Protein AF-0000000078822358 (afdb_homodimer)

Organism: Methylobacillus flagellatus (strain ATCC 51484 / DSM 6875 / VKM B-1610 / KT) (NCBI:txid265072)

InterPro domains:
  IPR000600 ROK family [PF00480] (6-305)
  IPR000600 ROK family [PTHR18964] (5-304)
  IPR043129 ATPase, nucleotide binding domain [SSF53067] (4-305)

Sequence (612 aa):
MAKLRLGVDIGGTNLRVGVVQDKKVIYEQRFPANFSSICKQHAPAIALQEILRVSLSALQQAIKLHPGIESIGMGFPGFIDPQSGHVTQSPNLPGLRNVDIAGELSRLLGLPVKMENDALVAALGEFMLLDTIPRSMVYIGLGTGVGGGLIHAARPYPGDHGIAMEVGHLITEPGGRKCGCGNHGCLEQYAAAPGVIASYALATGKTLSARDIADRAAQGDSAALDAYALAGQHLGRAIAHVAKVLDPQLILIGGGLSQAWPYFSSALHAQLDLDSIPVFKGKIDIQVSSSSDQAGIIGAAHLVHGMAKLRLGVDIGGTNLRVGVVQDKKVIYEQRFPANFSSICKQHAPAIALQEILRVSLSALQQAIKLHPGIESIGMGFPGFIDPQSGHVTQSPNLPGLRNVDIAGELSRLLGLPVKMENDALVAALGEFMLLDTIPRSMVYIGLGTGVGGGLIHAARPYPGDHGIAMEVGHLITEPGGRKCGCGNHGCLEQYAAAPGVIASYALATGKTLSARDIADRAAQGDSAALDAYALAGQHLGRAIAHVAKVLDPQLILIGGGLSQAWPYFSSALHAQLDLDSIPVFKGKIDIQVSSSSDQAGIIGAAHLVHG

Secondary structure (DSSP, 8-state):
-PPEEEEEEE-SSEEEEEEEETTEEEEEEEEE--HHHHHHHS-HHHHHHHHHHHHHHHHHHHHHH-TTEEEEEEEESSEE-TTT--EEE-TTSTT--SB-HHHHHHHHHTS-EEEEEHHHHHHHHHHHH-SS--SEEEEEEESSSEEEEEEETTEE---SSS-TT-GGGSBSSTT-SB-TTS-BSBTHHHHSHHHHHHHHHHHHS----HHHHHHHHHTT-HHHHHHHHHHHHHHHHHHHHHHHHH--SEEEEESGGGGGHHHHHHHHHHHHHHHS-GGGTTTSEEEE----TTHHHHHHHTSS--/-PPEEEEEEE-SSEEEEEEEETTEEEEEEEEE--HHHHHHHS-HHHHHHHHHHHHHHHHHHHHHH-TTEEEEEEEESSEE-TTT--EEE-TTSTT--SB-HHHHHHHHHTS-EEEEEHHHHHHHHHHHH-SS--SEEEEEEESSSEEEEEEETTEE---SSS-TT-GGGSBSSTT-SB-TTS-BSBTHHHHSHHHHHHHHHHHHS----HHHHHHHHHTT-HHHHHHHHHHHHHHHHHHHHHHHHH--SEEEEESGGGGGHHHHHHHHHHHHHHHS-GGGTTTSEEEE----TTHHHHHHHTSS--

Structure (mmCIF, N/CA/C/O backbone):
data_AF-0000000078822358-model_v1
#
loop_
_entity.id
_entity.type
_entity.pdbx_description
1 polymer Glucokinase
#
loop_
_atom_site.group_PDB
_atom_site.id
_atom_site.type_symbol
_atom_site.label_atom_id
_atom_site.label_alt_id
_atom_site.label_comp_id
_atom_site.label_asym_id
_atom_site.label_entity_id
_atom_site.label_seq_id
_atom_site.pdbx_PDB_ins_code
_atom_site.Cartn_x
_atom_site.Cartn_y
_atom_site.Cartn_z
_atom_site.occupancy
_atom_site.B_iso_or_equiv
_atom_site.auth_seq_id
_atom_site.auth_comp_id
_atom_site.auth_asym_id
_atom_site.auth_atom_id
_atom_site.pdbx_PDB_model_num
ATOM 1 N N . MET A 1 1 ? 29.578 19.844 15.531 1 56.38 1 MET A N 1
ATOM 2 C CA . MET A 1 1 ? 28.422 20.422 16.234 1 56.38 1 MET A CA 1
ATOM 3 C C . MET A 1 1 ? 27.125 20.016 15.562 1 56.38 1 MET A C 1
ATOM 5 O O . MET A 1 1 ? 27.094 19.734 14.359 1 56.38 1 MET A O 1
ATOM 9 N N . ALA A 1 2 ? 26.031 19.891 16.281 1 75.06 2 ALA A N 1
ATOM 10 C CA . ALA A 1 2 ? 24.781 19.438 15.688 1 75.06 2 ALA A CA 1
ATOM 11 C C . ALA A 1 2 ? 24.219 20.469 14.727 1 75.06 2 ALA A C 1
ATOM 13 O O . ALA A 1 2 ? 24.25 21.672 15.008 1 75.06 2 ALA A O 1
ATOM 14 N N . LYS A 1 3 ? 23.781 20.094 13.602 1 88.69 3 LYS A N 1
ATOM 15 C CA . LYS A 1 3 ? 23.25 20.938 12.539 1 88.69 3 LYS A CA 1
ATOM 16 C C . LYS A 1 3 ? 21.922 21.562 12.945 1 88.69 3 LYS A C 1
ATOM 18 O O . LYS A 1 3 ? 21.078 20.906 13.562 1 88.69 3 LYS A O 1
ATOM 23 N N . LEU A 1 4 ? 21.875 22.938 12.812 1 96.56 4 LEU A N 1
ATOM 24 C CA . LEU A 1 4 ? 20.594 23.641 12.992 1 96.56 4 LEU A CA 1
ATOM 25 C C . LEU A 1 4 ? 19.797 23.625 11.695 1 96.56 4 LEU A C 1
ATOM 27 O O . LEU A 1 4 ? 20.328 23.953 10.633 1 96.56 4 LEU A O 1
ATOM 31 N N . ARG A 1 5 ? 18.547 23.234 11.82 1 98 5 ARG A N 1
ATOM 32 C CA . ARG A 1 5 ? 17.641 23.156 10.68 1 98 5 ARG A CA 1
ATOM 33 C C . ARG A 1 5 ? 16.312 23.828 11.008 1 98 5 ARG A C 1
ATOM 35 O O . ARG A 1 5 ? 15.906 23.891 12.172 1 98 5 ARG A O 1
ATOM 42 N N . LEU A 1 6 ? 15.703 24.328 10.039 1 98.12 6 LEU A N 1
ATOM 43 C CA . LEU A 1 6 ? 14.398 24.969 10.203 1 98.12 6 LEU A CA 1
ATOM 44 C C . LEU A 1 6 ? 13.289 24.078 9.648 1 98.12 6 LEU A C 1
ATOM 46 O O . LEU A 1 6 ? 13.398 23.578 8.531 1 98.12 6 LEU A O 1
ATOM 50 N N . GLY A 1 7 ? 12.289 23.781 10.445 1 98.25 7 GLY A N 1
ATOM 51 C CA . GLY A 1 7 ? 11.094 23.062 10.031 1 98.25 7 GLY A CA 1
ATOM 52 C C . GLY A 1 7 ? 9.852 23.922 10.023 1 98.25 7 GLY A C 1
ATOM 53 O O . GLY A 1 7 ? 9.609 24.688 10.969 1 98.25 7 GLY A O 1
ATOM 54 N N . VAL A 1 8 ? 9.094 23.844 8.93 1 97.88 8 VAL A N 1
ATOM 55 C CA . VAL A 1 8 ? 7.879 24.641 8.789 1 97.88 8 VAL A CA 1
ATOM 56 C C . VAL A 1 8 ? 6.672 23.719 8.625 1 97.88 8 VAL A C 1
ATOM 58 O O . VAL A 1 8 ? 6.648 22.859 7.742 1 97.88 8 VAL A O 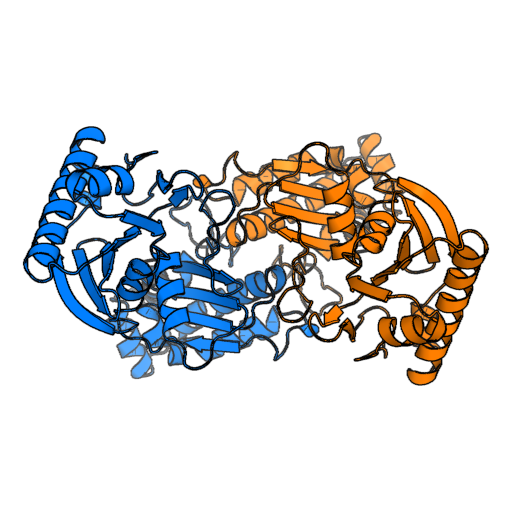1
ATOM 61 N N . ASP A 1 9 ? 5.699 23.859 9.398 1 95.5 9 ASP A N 1
ATOM 62 C CA . ASP A 1 9 ? 4.402 23.188 9.328 1 95.5 9 ASP A CA 1
ATOM 63 C C . ASP A 1 9 ? 3.311 24.172 8.891 1 95.5 9 ASP A C 1
ATOM 65 O O . ASP A 1 9 ? 2.936 25.062 9.648 1 95.5 9 ASP A O 1
ATOM 69 N N . ILE A 1 10 ? 2.828 23.969 7.707 1 92.69 10 ILE A N 1
ATOM 70 C CA . ILE A 1 10 ? 1.822 24.859 7.141 1 92.69 10 ILE A CA 1
ATOM 71 C C . ILE A 1 10 ? 0.426 24.359 7.496 1 92.69 10 ILE A C 1
ATOM 73 O O . ILE A 1 10 ? -0.018 23.328 6.977 1 92.69 10 ILE A O 1
ATOM 77 N N . GLY A 1 11 ? -0.264 25.078 8.312 1 83.69 11 GLY A N 1
ATOM 78 C CA . GLY A 1 11 ? -1.63 24.75 8.688 1 83.69 11 GLY A CA 1
ATOM 79 C C . GLY A 1 11 ? -2.668 25.516 7.887 1 83.69 11 GLY A C 1
ATOM 80 O O . GLY A 1 11 ? -2.34 26.156 6.891 1 83.69 11 GLY A O 1
ATOM 81 N N . GLY A 1 12 ? -3.877 25.406 8.234 1 79 12 GLY A N 1
ATOM 82 C CA . GLY A 1 12 ? -4.965 26.094 7.559 1 79 12 GLY A CA 1
ATOM 83 C C . GLY A 1 12 ? -4.922 27.594 7.738 1 79 12 GLY A C 1
ATOM 84 O O . GLY A 1 12 ? -5.152 28.344 6.785 1 79 12 GLY A O 1
ATOM 85 N N . THR A 1 13 ? -4.582 28 9.008 1 83.81 13 THR A N 1
ATOM 86 C CA . THR A 1 13 ? -4.664 29.438 9.281 1 83.81 13 THR A CA 1
ATOM 87 C C . THR A 1 13 ? -3.352 29.953 9.867 1 83.81 13 THR A C 1
ATOM 89 O O . THR A 1 13 ? -3.266 31.109 10.297 1 83.81 13 THR A O 1
ATOM 92 N N . ASN A 1 14 ? -2.42 29.031 9.961 1 88.88 14 ASN A N 1
ATOM 93 C CA . ASN A 1 14 ? -1.158 29.469 10.555 1 88.88 14 ASN A CA 1
ATOM 94 C C . ASN A 1 14 ? 0.03 28.734 9.93 1 88.88 14 ASN A C 1
ATOM 96 O O . ASN A 1 14 ? -0.131 27.672 9.336 1 88.88 14 ASN A O 1
ATOM 100 N N . LEU A 1 15 ? 1.122 29.359 10.102 1 93.31 15 LEU A N 1
ATOM 101 C CA . LEU A 1 15 ? 2.439 28.812 9.812 1 93.31 15 LEU A CA 1
ATOM 102 C C . LEU A 1 15 ? 3.242 28.625 11.094 1 93.31 15 LEU A C 1
ATOM 104 O O . LEU A 1 15 ? 3.453 29.578 11.844 1 93.31 15 LEU A O 1
ATOM 108 N N . ARG A 1 16 ? 3.613 27.391 11.336 1 96 16 ARG A N 1
ATOM 109 C CA . ARG A 1 16 ? 4.484 27.125 12.477 1 96 16 ARG A CA 1
ATOM 110 C C . ARG A 1 16 ? 5.926 26.906 12.023 1 96 16 ARG A C 1
ATOM 112 O O . ARG A 1 16 ? 6.207 26.031 11.211 1 96 16 ARG A O 1
ATOM 119 N N . VAL A 1 17 ? 6.777 27.734 12.539 1 97.69 17 VAL A N 1
ATOM 120 C CA . VAL A 1 17 ? 8.195 27.703 12.195 1 97.69 17 VAL A CA 1
ATOM 121 C C . VAL A 1 17 ? 9.016 27.312 13.422 1 97.69 17 VAL A C 1
ATOM 123 O O . VAL A 1 17 ? 8.891 27.922 14.477 1 97.69 17 VAL A O 1
ATOM 126 N N . GLY A 1 18 ? 9.867 26.281 13.242 1 97.88 18 GLY A N 1
ATOM 127 C CA . GLY A 1 18 ? 10.695 25.828 14.352 1 97.88 18 GLY A CA 1
ATOM 128 C C . GLY A 1 18 ? 12.133 25.578 13.961 1 97.88 18 GLY A C 1
ATOM 129 O O . GLY A 1 18 ? 12.406 25.094 12.859 1 97.88 18 GLY A O 1
ATOM 130 N N . VAL A 1 19 ? 13.039 25.984 14.867 1 98 19 VAL A N 1
ATOM 131 C CA . VAL A 1 19 ? 14.453 25.641 14.719 1 98 19 VAL A CA 1
ATOM 132 C C . VAL A 1 19 ? 14.734 24.328 15.43 1 98 19 VAL A C 1
ATOM 134 O O . VAL A 1 19 ? 14.398 24.156 16.609 1 98 19 VAL A O 1
ATOM 137 N N . VAL A 1 20 ? 15.258 23.406 14.695 1 97.5 20 VAL A N 1
ATOM 138 C CA . VAL A 1 20 ? 15.438 22.062 15.203 1 97.5 20 VAL A CA 1
ATOM 139 C C . VAL A 1 20 ? 16.922 21.734 15.289 1 97.5 20 VAL A C 1
ATOM 141 O O . VAL A 1 20 ? 17.688 22 14.359 1 97.5 20 VAL A O 1
ATOM 144 N N . GLN A 1 21 ? 17.328 21.281 16.469 1 96.12 21 GLN A N 1
ATOM 145 C CA . GLN A 1 21 ? 18.656 20.703 16.703 1 96.12 21 GLN A CA 1
ATOM 146 C C . GLN A 1 21 ? 18.547 19.234 17.094 1 96.12 21 GLN A C 1
ATOM 148 O O . GLN A 1 21 ? 17.953 18.906 18.125 1 96.12 21 GLN A O 1
ATOM 153 N N . ASP A 1 22 ? 19.078 18.344 16.281 1 92.06 22 ASP A N 1
ATOM 154 C CA . ASP A 1 22 ? 18.891 16.891 16.438 1 92.06 22 ASP A CA 1
ATOM 155 C C . ASP A 1 22 ? 17.406 16.531 16.359 1 92.06 22 ASP A C 1
ATOM 157 O O . ASP A 1 22 ? 16.781 16.688 15.312 1 92.06 22 ASP A O 1
ATOM 161 N N . LYS A 1 23 ? 16.859 16.188 17.328 1 92.38 23 LYS A N 1
ATOM 162 C CA . LYS A 1 23 ? 15.445 15.828 17.344 1 92.38 23 LYS A CA 1
ATOM 163 C C . LYS A 1 23 ? 14.664 16.703 18.312 1 92.38 23 LYS A C 1
ATOM 165 O O . LYS A 1 23 ? 13.578 16.328 18.766 1 92.38 23 LYS A O 1
ATOM 170 N N . LYS A 1 24 ? 15.172 17.953 18.469 1 94.75 24 LYS A N 1
ATOM 171 C CA . LYS A 1 24 ? 14.547 18.828 19.438 1 94.75 24 LYS A CA 1
ATOM 172 C C . LYS A 1 24 ? 14.242 20.203 18.828 1 94.75 24 LYS A C 1
ATOM 174 O O . LYS A 1 24 ? 15.086 20.781 18.141 1 94.75 24 LYS A O 1
ATOM 179 N N . VAL A 1 25 ? 13.078 20.688 19.094 1 96.38 25 VAL A N 1
ATOM 180 C CA . VAL A 1 25 ? 12.727 22.062 18.719 1 96.38 25 VAL A CA 1
ATOM 181 C C . VAL A 1 25 ? 13.25 23.031 19.766 1 96.38 25 VAL A C 1
ATOM 183 O O . VAL A 1 25 ? 12.812 23.016 20.922 1 96.38 25 VAL A O 1
ATOM 186 N N . ILE A 1 26 ? 14.156 23.922 19.391 1 96.62 26 ILE A N 1
ATOM 187 C CA . ILE A 1 26 ? 14.781 24.812 20.375 1 96.62 26 ILE A CA 1
ATOM 188 C C . ILE A 1 26 ? 14.164 26.203 20.266 1 96.62 26 ILE A C 1
ATOM 190 O O . ILE A 1 26 ? 14.406 27.062 21.125 1 96.62 26 ILE A O 1
ATOM 194 N N . TYR A 1 27 ? 13.438 26.438 19.219 1 96.56 27 TYR A N 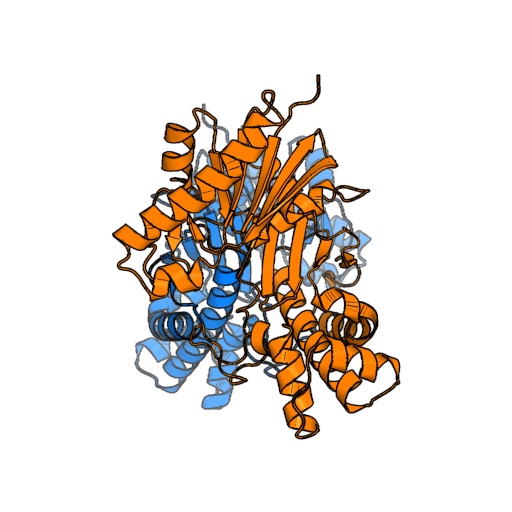1
ATOM 195 C CA . TYR A 1 27 ? 12.695 27.672 18.969 1 96.56 27 TYR A CA 1
ATOM 196 C C . TYR A 1 27 ? 11.461 27.406 18.109 1 96.56 27 TYR A C 1
ATOM 198 O O . TYR A 1 27 ? 11.516 26.609 17.172 1 96.56 27 TYR A O 1
ATOM 206 N N . GLU A 1 28 ? 10.352 27.984 18.484 1 96.69 28 GLU A N 1
ATOM 207 C CA . GLU A 1 28 ? 9.125 27.859 17.719 1 96.69 28 GLU A CA 1
ATOM 208 C C . GLU A 1 28 ? 8.336 29.172 17.719 1 96.69 28 GLU A C 1
ATOM 210 O O . GLU A 1 28 ? 8.242 29.844 18.75 1 96.69 28 GLU A O 1
ATOM 215 N N . GLN A 1 29 ? 7.844 29.547 16.578 1 96.19 29 GLN A N 1
ATOM 216 C CA . GLN A 1 29 ? 6.973 30.703 16.438 1 96.19 29 GLN A CA 1
ATOM 217 C C . GLN A 1 29 ? 5.82 30.406 15.477 1 96.19 29 GLN A C 1
ATOM 219 O O . GLN A 1 29 ? 6 29.734 14.461 1 96.19 29 GLN A O 1
ATOM 224 N N . ARG A 1 30 ? 4.668 30.922 15.805 1 95 30 ARG A N 1
ATOM 225 C CA . ARG A 1 30 ? 3.473 30.812 14.969 1 95 30 ARG A CA 1
ATOM 226 C C . ARG A 1 30 ? 3.18 32.125 14.266 1 95 30 ARG A C 1
ATOM 228 O O . ARG A 1 30 ? 3.227 33.188 14.891 1 95 30 ARG A O 1
ATOM 235 N N . PHE A 1 31 ? 2.977 32.031 13.016 1 94.5 31 PHE A N 1
ATOM 236 C CA . PHE A 1 31 ? 2.625 33.188 12.211 1 94.5 31 PHE A CA 1
ATOM 237 C C . PHE A 1 31 ? 1.231 33.031 11.617 1 94.5 31 PHE A C 1
ATOM 239 O O . PHE A 1 31 ? 0.873 31.969 11.133 1 94.5 31 PHE A O 1
ATOM 246 N N . PRO A 1 32 ? 0.44 34.125 11.68 1 92.25 32 PRO A N 1
ATOM 247 C CA . PRO A 1 32 ? -0.846 34.031 10.984 1 92.25 32 PRO A CA 1
ATOM 248 C C . PRO A 1 32 ? -0.69 33.938 9.469 1 92.25 32 PRO A C 1
ATOM 250 O O . PRO A 1 32 ? 0.022 34.719 8.859 1 92.25 32 PRO A O 1
ATOM 253 N N . ALA A 1 33 ? -1.247 32.938 8.953 1 90.88 33 ALA A N 1
ATOM 254 C CA . ALA A 1 33 ? -1.219 32.719 7.516 1 90.88 33 ALA A CA 1
ATOM 255 C C . ALA A 1 33 ? -2.422 31.891 7.066 1 90.88 33 ALA A C 1
ATOM 257 O O . ALA A 1 33 ? -2.521 30.703 7.379 1 90.88 33 ALA A O 1
ATOM 258 N N . ASN A 1 34 ? -3.273 32.5 6.32 1 91.12 34 ASN A N 1
ATOM 259 C CA . ASN A 1 34 ? -4.418 31.797 5.73 1 91.12 34 ASN A CA 1
ATOM 260 C C . ASN A 1 34 ? -4.266 31.656 4.219 1 91.12 34 ASN A C 1
ATOM 262 O O . ASN A 1 34 ? -4.891 32.406 3.455 1 91.12 34 ASN A O 1
ATOM 266 N N . PHE A 1 35 ? -3.553 30.688 3.887 1 91.06 35 PHE A N 1
ATOM 267 C CA . PHE A 1 35 ? -3.195 30.531 2.482 1 91.06 35 PHE A CA 1
ATOM 268 C C . PHE A 1 35 ? -4.43 30.219 1.643 1 91.06 35 PHE A C 1
ATOM 270 O O . PHE A 1 35 ? -4.523 30.625 0.487 1 91.06 35 PHE A O 1
ATOM 277 N N . SER A 1 36 ? -5.328 29.453 2.223 1 89.94 36 SER A N 1
ATOM 278 C CA . SER A 1 36 ? -6.559 29.156 1.501 1 89.94 36 SER A CA 1
ATOM 279 C C . SER A 1 36 ? -7.305 30.438 1.124 1 89.94 36 SER A C 1
ATOM 281 O O . SER A 1 36 ? -7.75 30.594 -0.015 1 89.94 36 SER A O 1
ATOM 283 N N . SER A 1 37 ? -7.406 31.344 2.057 1 90.94 37 SER A N 1
ATOM 284 C CA . SER A 1 37 ? -8.055 32.625 1.801 1 90.94 37 SER A CA 1
ATOM 285 C C . SER A 1 37 ? -7.305 33.438 0.74 1 90.94 37 SER A C 1
ATOM 287 O O . SER A 1 37 ? -7.922 34.031 -0.134 1 90.94 37 SER A O 1
ATOM 289 N N . ILE A 1 38 ? -6.062 33.375 0.821 1 91.5 38 ILE A N 1
ATOM 290 C CA . ILE A 1 38 ? -5.23 34.094 -0.149 1 91.5 38 ILE A CA 1
ATOM 291 C C . ILE A 1 38 ? -5.504 33.531 -1.551 1 91.5 38 ILE A C 1
ATOM 293 O O . ILE A 1 38 ? -5.703 34.312 -2.49 1 91.5 38 ILE A O 1
ATOM 297 N N . CYS A 1 39 ? -5.594 32.25 -1.634 1 91.31 39 CYS A N 1
ATOM 298 C CA . CYS A 1 39 ? -5.793 31.609 -2.932 1 91.31 39 CYS A CA 1
ATOM 299 C C . CYS A 1 39 ? -7.203 31.859 -3.453 1 91.31 39 CYS A C 1
ATOM 301 O O . CYS A 1 39 ? -7.422 31.906 -4.664 1 91.31 39 CYS A O 1
ATOM 303 N N . LYS A 1 40 ? -8.156 32.031 -2.664 1 89.19 40 LYS A N 1
ATOM 304 C CA . LYS A 1 40 ? -9.531 32.312 -3.066 1 89.19 40 LYS A CA 1
ATOM 305 C C . LYS A 1 40 ? -9.695 33.781 -3.5 1 89.19 40 LYS A C 1
ATOM 307 O O . LYS A 1 40 ? -10.539 34.094 -4.344 1 89.19 40 LYS A O 1
ATOM 312 N N . GLN A 1 41 ? -8.836 34.656 -2.939 1 92.75 41 GLN A N 1
ATOM 313 C CA . GLN A 1 41 ? -9.039 36.094 -3.1 1 92.75 41 GLN A CA 1
ATOM 314 C C . GLN A 1 41 ? -8.188 36.656 -4.238 1 92.75 41 GLN A C 1
ATOM 316 O O . GLN A 1 41 ? -8.422 37.781 -4.707 1 92.75 41 GLN A O 1
ATOM 321 N N . HIS A 1 42 ? -7.203 35.969 -4.598 1 93.12 42 HIS A N 1
ATOM 322 C CA . HIS A 1 42 ? -6.273 36.469 -5.594 1 93.12 42 HIS A CA 1
ATOM 323 C C . HIS A 1 42 ? -6.145 35.531 -6.777 1 93.12 42 HIS A C 1
ATOM 325 O O . HIS A 1 42 ? -6.418 34.312 -6.648 1 93.12 42 HIS A O 1
ATOM 331 N N . ALA A 1 43 ? -5.777 36.125 -7.891 1 93.38 43 ALA A N 1
ATOM 332 C CA . ALA A 1 43 ? -5.367 35.281 -9.023 1 93.38 43 ALA A CA 1
ATOM 333 C C . ALA A 1 43 ? -4.156 34.438 -8.664 1 93.38 43 ALA A C 1
ATOM 335 O O . ALA A 1 43 ? -3.357 34.812 -7.797 1 93.38 43 ALA A O 1
ATOM 336 N N . PRO A 1 44 ? -4.004 33.312 -9.258 1 91 44 PRO A N 1
ATOM 337 C CA . PRO A 1 44 ? -2.969 32.344 -8.891 1 91 44 PRO A CA 1
ATOM 338 C C . PRO A 1 44 ? -1.58 32.969 -8.789 1 91 44 PRO A C 1
ATOM 340 O O . PRO A 1 44 ? -0.853 32.719 -7.824 1 91 44 PRO A O 1
ATOM 343 N N . ALA A 1 45 ? -1.237 33.781 -9.734 1 92.5 45 ALA A N 1
ATOM 344 C CA . ALA A 1 45 ? 0.094 34.375 -9.734 1 92.5 45 ALA A CA 1
ATOM 345 C C . ALA A 1 45 ? 0.286 35.281 -8.523 1 92.5 45 ALA A C 1
ATOM 347 O O . ALA A 1 45 ? 1.352 35.281 -7.902 1 92.5 45 ALA A O 1
ATOM 348 N N . ILE A 1 46 ? -0.726 36.031 -8.18 1 94.88 46 ILE A N 1
ATOM 349 C CA . ILE A 1 46 ? -0.677 36.938 -7.047 1 94.88 46 ILE A CA 1
ATOM 350 C C . ILE A 1 46 ? -0.689 36.156 -5.742 1 94.88 46 ILE A C 1
ATOM 352 O O . ILE A 1 46 ? 0.024 36.469 -4.797 1 94.88 46 ILE A O 1
ATOM 356 N N . ALA A 1 47 ? -1.522 35.125 -5.719 1 93.75 47 ALA A N 1
ATOM 357 C CA . ALA A 1 47 ? -1.58 34.25 -4.547 1 93.75 47 ALA A CA 1
ATOM 358 C C . ALA A 1 47 ? -0.21 33.656 -4.242 1 93.75 47 ALA A C 1
ATOM 360 O O . ALA A 1 47 ? 0.226 33.656 -3.09 1 93.75 47 ALA A O 1
ATOM 361 N N . LEU A 1 48 ? 0.424 33.219 -5.285 1 93.94 48 LEU A N 1
ATOM 362 C CA . LEU A 1 48 ? 1.754 32.625 -5.113 1 93.94 48 LEU A CA 1
ATOM 363 C C . LEU A 1 48 ? 2.721 33.656 -4.535 1 93.94 48 LEU A C 1
ATOM 365 O O . LEU A 1 48 ? 3.482 33.344 -3.615 1 93.94 48 LEU A O 1
ATOM 369 N N . GLN A 1 49 ? 2.666 34.844 -5.051 1 95.44 49 GLN A N 1
ATOM 370 C CA . GLN A 1 49 ? 3.547 35.906 -4.57 1 95.44 49 GLN A CA 1
ATOM 371 C C . GLN A 1 49 ? 3.281 36.219 -3.102 1 95.44 49 GLN A C 1
ATOM 373 O O . GLN A 1 49 ? 4.215 36.438 -2.332 1 95.44 49 GLN A O 1
ATOM 378 N N . GLU A 1 50 ? 2.041 36.219 -2.787 1 94.69 50 GLU A N 1
ATOM 379 C CA . GLU A 1 50 ? 1.671 36.5 -1.403 1 94.69 50 GLU A CA 1
ATOM 380 C C . GLU A 1 50 ? 2.127 35.375 -0.472 1 94.69 50 GLU A C 1
ATOM 382 O O . GLU A 1 50 ? 2.605 35.656 0.634 1 94.69 50 GLU A O 1
ATOM 387 N N . ILE A 1 51 ? 1.955 34.188 -0.886 1 94.19 51 ILE A N 1
ATOM 388 C CA . ILE A 1 51 ? 2.389 33.031 -0.106 1 94.19 51 ILE A CA 1
ATOM 389 C C . ILE A 1 51 ? 3.9 33.094 0.101 1 94.19 51 ILE A C 1
ATOM 391 O O . ILE A 1 51 ? 4.391 32.906 1.215 1 94.19 51 ILE A O 1
ATOM 395 N N . LEU A 1 52 ? 4.617 33.438 -0.967 1 95.94 52 LEU A N 1
ATOM 396 C CA . LEU A 1 52 ? 6.07 33.562 -0.887 1 95.94 52 LEU A CA 1
ATOM 397 C C . LEU A 1 52 ? 6.473 34.688 0.069 1 95.94 52 LEU A C 1
ATOM 399 O O . LEU A 1 52 ? 7.387 34.5 0.88 1 95.94 52 LEU A O 1
ATOM 403 N N . ARG A 1 53 ? 5.766 35.719 -0.022 1 96.38 53 ARG A N 1
ATOM 404 C CA . ARG A 1 53 ? 6.07 36.875 0.826 1 96.38 53 ARG A CA 1
ATOM 405 C C . ARG A 1 53 ? 5.871 36.531 2.299 1 96.38 53 ARG A C 1
ATOM 407 O O . ARG A 1 53 ? 6.746 36.812 3.127 1 96.38 53 ARG A O 1
ATOM 414 N N . VAL A 1 54 ? 4.73 35.938 2.588 1 95.06 54 VAL A N 1
ATOM 415 C CA . VAL A 1 54 ? 4.395 35.562 3.961 1 95.06 54 VAL A CA 1
ATOM 416 C C . VAL A 1 54 ? 5.402 34.531 4.488 1 95.06 54 VAL A C 1
ATOM 418 O O . VAL A 1 54 ? 5.91 34.688 5.605 1 95.06 54 VAL A O 1
ATOM 421 N N . SER A 1 55 ? 5.707 33.594 3.701 1 96.44 55 SER A N 1
ATOM 422 C CA . SER A 1 55 ? 6.652 32.531 4.094 1 96.44 55 SER A CA 1
ATOM 423 C C . SER A 1 55 ? 8.055 33.125 4.297 1 96.44 55 SER A C 1
ATOM 425 O O . SER A 1 55 ? 8.719 32.812 5.285 1 96.44 55 SER A O 1
ATOM 427 N N . LEU A 1 56 ? 8.445 33.938 3.371 1 97.12 56 LEU A N 1
ATOM 428 C CA . LEU A 1 56 ? 9.766 34.562 3.428 1 97.12 56 LEU A CA 1
ATOM 429 C C . LEU A 1 56 ? 9.93 35.375 4.699 1 97.12 56 LEU A C 1
ATOM 431 O O . LEU A 1 56 ? 10.961 35.281 5.375 1 97.12 56 LEU A O 1
ATOM 435 N N . SER A 1 57 ? 8.938 36.125 4.992 1 96.88 57 SER A N 1
ATOM 436 C CA . SER A 1 57 ? 8.984 36.969 6.18 1 96.88 57 SER A CA 1
ATOM 437 C C . SER A 1 57 ? 9.141 36.125 7.445 1 96.88 57 SER A C 1
ATOM 439 O O . SER A 1 57 ? 9.969 36.438 8.305 1 96.88 57 SER A O 1
ATOM 441 N N . ALA A 1 58 ? 8.398 35.094 7.523 1 96.12 58 ALA A N 1
ATOM 442 C CA . ALA A 1 58 ? 8.453 34.188 8.68 1 96.12 58 ALA A CA 1
ATOM 443 C C . ALA A 1 58 ? 9.82 33.531 8.789 1 96.12 58 ALA A C 1
ATOM 445 O O . ALA A 1 58 ? 10.398 33.469 9.875 1 96.12 58 ALA A O 1
ATOM 446 N N . LEU A 1 59 ? 10.344 33.031 7.727 1 97.56 59 LEU A N 1
ATOM 447 C CA . LEU A 1 59 ? 11.609 32.312 7.699 1 97.56 59 LEU A CA 1
ATOM 448 C C . LEU A 1 59 ? 12.781 33.219 8.016 1 97.56 59 LEU A C 1
ATOM 450 O O . LEU A 1 59 ? 13.688 32.844 8.75 1 97.56 59 LEU A O 1
ATOM 454 N N . GLN A 1 60 ? 12.766 34.438 7.52 1 97.38 60 GLN A N 1
ATOM 455 C CA . GLN A 1 60 ? 13.836 35.406 7.746 1 97.38 60 GLN A CA 1
ATOM 456 C C . GLN A 1 60 ? 13.938 35.781 9.219 1 97.38 60 GLN A C 1
ATOM 458 O O . GLN A 1 60 ? 15.039 35.969 9.742 1 97.38 60 GLN A O 1
ATOM 463 N N . GLN A 1 61 ? 12.797 35.875 9.812 1 96.5 61 GLN A N 1
ATOM 464 C CA . GLN A 1 61 ? 12.797 36.156 11.242 1 96.5 61 GLN A CA 1
ATOM 465 C C . GLN A 1 61 ? 13.516 35.062 12.039 1 96.5 61 GLN A C 1
ATOM 467 O O . GLN A 1 61 ? 14.328 35.375 12.914 1 96.5 61 GLN A O 1
ATOM 472 N N . ALA A 1 62 ? 13.234 33.812 11.727 1 96.25 62 ALA A N 1
ATOM 473 C CA . ALA A 1 62 ? 13.867 32.688 12.406 1 96.25 62 ALA A CA 1
ATOM 474 C C . ALA A 1 62 ? 15.359 32.656 12.102 1 96.25 62 ALA A C 1
ATOM 476 O O . ALA A 1 62 ? 16.172 32.375 12.992 1 96.25 62 ALA A O 1
ATOM 477 N N . ILE A 1 63 ? 15.75 32.938 10.891 1 96.88 63 ILE A N 1
ATOM 478 C CA . ILE A 1 63 ? 17.141 32.875 10.453 1 96.88 63 ILE A CA 1
ATOM 479 C C . ILE A 1 63 ? 17.938 33.969 11.125 1 96.88 63 ILE A C 1
ATOM 481 O O . ILE A 1 63 ? 19.094 33.781 11.523 1 96.88 63 ILE A O 1
ATOM 485 N N . LYS A 1 64 ? 17.359 35.156 11.258 1 96.75 64 LYS A N 1
ATOM 486 C CA . LYS A 1 64 ? 18.031 36.281 11.93 1 96.75 64 LYS A CA 1
ATOM 487 C C . LYS A 1 64 ? 18.344 35.938 13.383 1 96.75 64 LYS A C 1
ATOM 489 O O . LYS A 1 64 ? 19.406 36.281 13.891 1 96.75 64 LYS A O 1
ATOM 494 N N 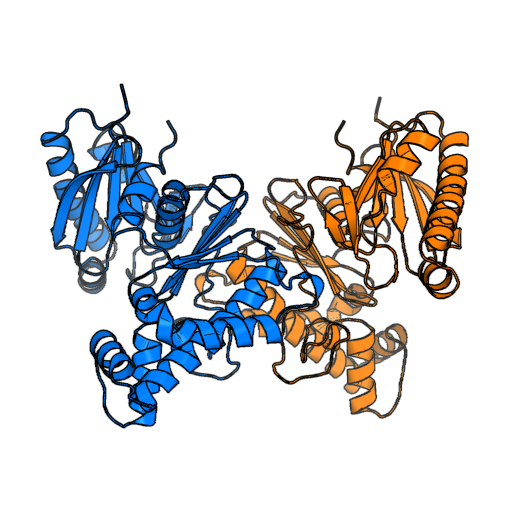. LEU A 1 65 ? 17.438 35.281 13.969 1 96.19 65 LEU A N 1
ATOM 495 C CA . LEU A 1 65 ? 17.594 34.938 15.375 1 96.19 65 LEU A CA 1
ATOM 496 C C . LEU A 1 65 ? 18.562 33.75 15.547 1 96.19 65 LEU A C 1
ATOM 498 O O . LEU A 1 65 ? 19.203 33.625 16.594 1 96.19 65 LEU A O 1
ATOM 502 N N . HIS A 1 66 ? 18.719 32.875 14.477 1 96.44 66 HIS A N 1
ATOM 503 C CA . HIS A 1 66 ? 19.562 31.703 14.508 1 96.44 66 HIS A CA 1
ATOM 504 C C . HIS A 1 66 ? 20.391 31.578 13.234 1 96.44 66 HIS A C 1
ATOM 506 O O . HIS A 1 66 ? 20.141 30.703 12.406 1 96.44 66 HIS A O 1
ATOM 512 N N . PRO A 1 67 ? 21.484 32.344 13.086 1 94.19 67 PRO A N 1
ATOM 513 C CA . PRO A 1 67 ? 22.266 32.406 11.844 1 94.19 67 PRO A CA 1
ATOM 514 C C . PRO A 1 67 ? 22.938 31.078 11.516 1 94.19 67 PRO A C 1
ATOM 516 O O . PRO A 1 67 ? 23.391 30.875 10.383 1 94.19 67 PRO A O 1
ATOM 519 N N . GLY A 1 68 ? 22.906 30.094 12.289 1 95.19 68 GLY A N 1
ATOM 520 C CA . GLY A 1 68 ? 23.578 28.812 12.047 1 95.19 68 GLY A CA 1
ATOM 521 C C . GLY A 1 68 ? 22.688 27.812 11.336 1 95.19 68 GLY A C 1
ATOM 522 O O . GLY A 1 68 ? 23.109 26.688 11.078 1 95.19 68 GLY A O 1
ATOM 523 N N . ILE A 1 69 ? 21.562 28.234 10.945 1 97 69 ILE A N 1
ATOM 524 C CA . ILE A 1 69 ? 20.625 27.344 10.25 1 97 69 ILE A CA 1
ATOM 525 C C . ILE A 1 69 ? 21.203 26.969 8.883 1 97 69 ILE A C 1
ATOM 527 O O . ILE A 1 69 ? 21.656 27.844 8.133 1 97 69 ILE A O 1
ATOM 531 N N . GLU A 1 70 ? 21.094 25.656 8.555 1 97.19 70 GLU A N 1
ATOM 532 C CA . GLU A 1 70 ? 21.781 25.172 7.352 1 97.19 70 GLU A CA 1
ATOM 533 C C . GLU A 1 70 ? 20.766 24.781 6.27 1 97.19 70 GLU A C 1
ATOM 535 O O . GLU A 1 70 ? 21.125 24.672 5.094 1 97.19 70 GLU A O 1
ATOM 540 N N . SER A 1 71 ? 19.578 24.531 6.648 1 98 71 SER A N 1
ATOM 541 C CA . SER A 1 71 ? 18.562 24.094 5.688 1 98 71 SER A CA 1
ATOM 542 C C . SER A 1 71 ? 17.156 24.328 6.223 1 98 71 SER A C 1
ATOM 544 O O . SER A 1 71 ? 16.969 24.578 7.414 1 98 71 SER A O 1
ATOM 546 N N . ILE A 1 72 ? 16.219 24.312 5.293 1 98.12 72 ILE A N 1
ATOM 547 C CA . ILE A 1 72 ? 14.805 24.531 5.602 1 98.12 72 ILE A CA 1
ATOM 548 C C . ILE A 1 72 ? 13.961 23.422 4.988 1 98.12 72 ILE A C 1
ATOM 550 O O . ILE A 1 72 ? 14.156 23.047 3.826 1 98.12 72 ILE A O 1
ATOM 554 N N . GLY A 1 73 ? 13.141 22.828 5.781 1 98.31 73 GLY A N 1
ATOM 555 C CA . GLY A 1 73 ? 12.125 21.906 5.297 1 98.31 73 GLY A CA 1
ATOM 556 C C . GLY A 1 73 ? 10.711 22.375 5.602 1 98.31 73 GLY A C 1
ATOM 557 O O . GLY A 1 73 ? 10.461 22.984 6.637 1 98.31 73 GLY A O 1
ATOM 558 N N . MET A 1 74 ? 9.797 22.031 4.688 1 97.75 74 MET A N 1
ATOM 559 C CA . MET A 1 74 ? 8.414 22.484 4.848 1 97.75 74 MET A CA 1
ATOM 560 C C . MET A 1 74 ? 7.434 21.359 4.57 1 97.75 74 MET A C 1
ATOM 562 O O . MET A 1 74 ? 7.582 20.625 3.586 1 97.75 74 MET A O 1
ATOM 566 N N . GLY A 1 75 ? 6.465 21.141 5.469 1 96.94 75 GLY A N 1
ATOM 567 C CA . GLY A 1 75 ? 5.285 20.344 5.188 1 96.94 75 GLY A CA 1
ATOM 568 C C . GLY A 1 75 ? 4.164 21.141 4.543 1 96.94 75 GLY A C 1
ATOM 569 O O . GLY A 1 75 ? 3.693 22.125 5.105 1 96.94 75 GLY A O 1
ATOM 570 N N . PHE A 1 76 ? 3.748 20.75 3.41 1 94.88 76 PHE A N 1
ATOM 571 C CA . PHE A 1 76 ? 2.791 21.5 2.602 1 94.88 76 PHE A CA 1
ATOM 572 C C . PHE A 1 76 ? 1.503 20.703 2.42 1 94.88 76 PHE A C 1
ATOM 574 O O . PHE A 1 76 ? 1.539 19.5 2.143 1 94.88 76 PHE A O 1
ATOM 581 N N . PRO A 1 77 ? 0.336 21.375 2.602 1 93.06 77 PRO A N 1
ATOM 582 C CA . PRO A 1 77 ? -0.94 20.703 2.363 1 93.06 77 PRO A CA 1
ATOM 583 C C . PRO A 1 77 ? -1.246 20.516 0.878 1 93.06 77 PRO A C 1
ATOM 585 O O . PRO A 1 77 ? -2.113 21.219 0.336 1 93.06 77 PRO A O 1
ATOM 588 N N . GLY A 1 78 ? -0.661 19.594 0.273 1 93.56 78 GLY A N 1
ATOM 589 C CA . GLY A 1 78 ? -0.819 19.312 -1.146 1 93.56 78 GLY A CA 1
ATOM 590 C C . GLY A 1 78 ? 0.088 18.219 -1.646 1 93.56 78 GLY A C 1
ATOM 591 O O . GLY A 1 78 ? 0.724 17.516 -0.849 1 93.56 78 GLY A O 1
ATOM 592 N N . PHE A 1 79 ? 0.05 18.062 -2.93 1 96.38 79 PHE A N 1
ATOM 593 C CA . PHE A 1 79 ? 0.829 17.016 -3.564 1 96.38 79 PHE A CA 1
ATOM 594 C C . PHE A 1 79 ? 2.133 17.562 -4.129 1 96.38 79 PHE A C 1
ATOM 596 O O . PHE A 1 79 ? 2.135 18.578 -4.824 1 96.38 79 PHE A O 1
ATOM 603 N N . ILE A 1 80 ? 3.229 16.922 -3.771 1 97.06 80 ILE A N 1
ATOM 604 C CA . ILE A 1 80 ? 4.559 17.344 -4.195 1 97.06 80 ILE A CA 1
ATOM 605 C C . ILE A 1 80 ? 5.137 16.312 -5.172 1 97.06 80 ILE A C 1
ATOM 607 O O . ILE A 1 80 ? 5.191 15.125 -4.867 1 97.06 80 ILE A O 1
ATOM 611 N N . ASP A 1 81 ? 5.5 16.781 -6.316 1 96.38 81 ASP A N 1
ATOM 612 C CA . ASP A 1 81 ? 6.164 15.906 -7.273 1 96.38 81 ASP A CA 1
ATOM 613 C C . ASP A 1 81 ? 7.52 15.445 -6.742 1 96.38 81 ASP A C 1
ATOM 615 O O . ASP A 1 81 ? 8.406 16.266 -6.484 1 96.38 81 ASP A O 1
ATOM 619 N N . PRO A 1 82 ? 7.668 14.172 -6.633 1 95 82 PRO A N 1
ATOM 620 C CA . PRO A 1 82 ? 8.891 13.688 -5.992 1 95 82 PRO A CA 1
ATOM 621 C C . PRO A 1 82 ? 10.141 13.969 -6.816 1 95 82 PRO A C 1
ATOM 623 O O . PRO A 1 82 ? 11.258 13.961 -6.285 1 95 82 PRO A O 1
ATOM 626 N N . GLN A 1 83 ? 10.07 14.203 -8.055 1 92.75 83 GLN A N 1
ATOM 627 C CA . GLN A 1 83 ? 11.219 14.438 -8.914 1 92.75 83 GLN A CA 1
ATOM 628 C C . GLN A 1 83 ? 11.586 15.922 -8.953 1 92.75 83 GLN A C 1
ATOM 630 O O . GLN A 1 83 ? 12.734 16.281 -8.711 1 92.75 83 GLN A O 1
ATOM 635 N N . SER A 1 84 ? 10.609 16.781 -9.07 1 93.94 84 SER A N 1
ATOM 636 C CA . SER A 1 84 ? 10.883 18.203 -9.25 1 93.94 84 SER A CA 1
ATOM 637 C C . SER A 1 84 ? 10.828 18.938 -7.914 1 93.94 84 SER A C 1
ATOM 639 O O . SER A 1 84 ? 11.398 20.031 -7.777 1 93.94 84 SER A O 1
ATOM 641 N N . GLY A 1 85 ? 10.039 18.359 -7.02 1 94.81 85 GLY A N 1
ATOM 642 C CA . GLY A 1 85 ? 9.812 19.078 -5.77 1 94.81 85 GLY A CA 1
ATOM 643 C C . GLY A 1 85 ? 8.766 20.156 -5.883 1 94.81 85 GLY A C 1
ATOM 644 O O . GLY A 1 85 ? 8.539 20.922 -4.934 1 94.81 85 GLY A O 1
ATOM 645 N N . HIS A 1 86 ? 8.055 20.188 -7 1 95.81 86 HIS A N 1
ATOM 646 C CA . HIS A 1 86 ? 7.027 21.188 -7.238 1 95.81 86 HIS A CA 1
ATOM 647 C C . HIS A 1 86 ? 5.699 20.781 -6.605 1 95.81 86 HIS A C 1
ATOM 649 O O . HIS A 1 86 ? 5.398 19.594 -6.5 1 95.81 86 HIS A O 1
ATOM 655 N N . VAL A 1 87 ? 4.992 21.797 -6.215 1 94.44 87 VAL A N 1
ATOM 656 C CA . VAL A 1 87 ? 3.596 21.562 -5.852 1 94.44 87 VAL A CA 1
ATOM 657 C C . VAL A 1 87 ? 2.773 21.281 -7.105 1 94.44 87 VAL A C 1
ATOM 659 O O . VAL A 1 87 ? 2.611 22.156 -7.957 1 94.44 87 VAL A O 1
ATOM 662 N N . THR A 1 88 ? 2.266 20.094 -7.215 1 93.19 88 THR A N 1
ATOM 663 C CA . THR A 1 88 ? 1.485 19.75 -8.398 1 93.19 88 THR A CA 1
ATOM 664 C C . THR A 1 88 ? 0.043 20.234 -8.258 1 93.19 88 THR A C 1
ATOM 666 O O . THR A 1 88 ? -0.547 20.734 -9.211 1 93.19 88 THR A O 1
ATOM 669 N N . GLN A 1 89 ? -0.473 20.047 -7.102 1 89.75 89 GLN A N 1
ATOM 670 C CA . GLN A 1 89 ? -1.834 20.469 -6.781 1 89.75 89 GLN A CA 1
ATOM 671 C C . GLN A 1 89 ? -2.053 20.516 -5.273 1 89.75 89 GLN A C 1
ATOM 673 O O . GLN A 1 89 ? -1.349 19.844 -4.516 1 89.75 89 GLN A O 1
ATOM 678 N N . SER A 1 90 ? -2.938 21.344 -4.941 1 87.94 90 SER A N 1
ATOM 679 C CA . SER A 1 90 ? -3.398 21.438 -3.559 1 87.94 90 SER A CA 1
ATOM 680 C C . SER A 1 90 ? -4.906 21.641 -3.492 1 87.94 90 SER A C 1
ATOM 682 O O . SER A 1 90 ? -5.418 22.672 -3.92 1 87.94 90 SER A O 1
ATOM 684 N N . PRO A 1 91 ? -5.57 20.688 -2.967 1 79.94 91 PRO A N 1
ATOM 685 C CA . PRO A 1 91 ? -7.027 20.812 -2.924 1 79.94 91 PRO A CA 1
ATOM 686 C C . PRO A 1 91 ? -7.496 22.016 -2.121 1 79.94 91 PRO A C 1
ATOM 688 O O . PRO A 1 91 ? -8.492 22.656 -2.477 1 79.94 91 PRO A O 1
ATOM 691 N N . ASN A 1 92 ? -6.738 22.391 -1.16 1 79.75 92 ASN A N 1
ATOM 692 C CA . ASN A 1 92 ? -7.156 23.469 -0.274 1 79.75 92 ASN A CA 1
ATOM 693 C C . ASN A 1 92 ? -6.594 24.812 -0.722 1 79.75 92 ASN A C 1
ATOM 695 O O . ASN A 1 92 ? -6.953 25.859 -0.169 1 79.75 92 ASN A O 1
ATOM 699 N N . LEU A 1 93 ? -5.719 24.781 -1.629 1 86.12 93 LEU A N 1
ATOM 700 C CA . LEU A 1 93 ? -5.133 26 -2.201 1 86.12 93 LEU A CA 1
ATOM 701 C C . LEU A 1 93 ? -5.34 26.031 -3.711 1 86.12 93 LEU A C 1
ATOM 703 O O . LEU A 1 93 ? -4.379 25.906 -4.477 1 86.12 93 LEU A O 1
ATOM 707 N N . PRO A 1 94 ? -6.605 26.328 -4.004 1 80.75 94 PRO A N 1
ATOM 708 C CA . PRO A 1 94 ? -6.941 26.266 -5.426 1 80.75 94 PRO A CA 1
ATOM 709 C C . PRO A 1 94 ? -6.129 27.25 -6.27 1 80.75 94 PRO A C 1
ATOM 711 O O . PRO A 1 94 ? -5.793 28.344 -5.805 1 80.75 94 PRO A O 1
ATOM 714 N N . GLY A 1 95 ? -5.73 26.812 -7.402 1 83.56 95 GLY A N 1
ATOM 715 C CA . GLY A 1 95 ? -5.016 27.656 -8.336 1 83.56 95 GLY A CA 1
ATOM 716 C C . GLY A 1 95 ? -3.516 27.438 -8.328 1 83.56 95 GLY A C 1
ATOM 717 O O . GLY A 1 95 ? -2.82 27.797 -9.281 1 83.56 95 GLY A O 1
ATOM 718 N N . LEU A 1 96 ? -3.037 27 -7.195 1 85.56 96 LEU A N 1
ATOM 719 C CA . LEU A 1 96 ? -1.613 26.688 -7.137 1 85.56 96 LEU A CA 1
ATOM 720 C C . LEU A 1 96 ? -1.318 25.359 -7.832 1 85.56 96 LEU A C 1
ATOM 722 O O . LEU A 1 96 ? -1.462 24.297 -7.23 1 85.56 96 LEU A O 1
ATOM 726 N N . ARG A 1 97 ? -0.962 25.375 -9.039 1 88.94 97 ARG A N 1
ATOM 727 C CA . ARG A 1 97 ? -0.667 24.172 -9.82 1 88.94 97 ARG A CA 1
ATOM 728 C C . ARG A 1 97 ? 0.723 24.266 -10.445 1 88.94 97 ARG A C 1
ATOM 730 O O . ARG A 1 97 ? 1.055 25.25 -11.109 1 88.94 97 ARG A O 1
ATOM 737 N N . ASN A 1 98 ? 1.479 23.312 -10.086 1 92.88 98 ASN A N 1
ATOM 738 C CA . ASN A 1 98 ? 2.812 23.188 -10.656 1 92.88 98 ASN A CA 1
ATOM 739 C C . ASN A 1 98 ? 3.678 24.406 -10.352 1 92.88 98 ASN A C 1
ATOM 741 O O . ASN A 1 98 ? 4.281 24.984 -11.258 1 92.88 98 ASN A O 1
ATOM 745 N N . VAL A 1 99 ? 3.773 24.719 -9.125 1 94.5 99 VAL A N 1
ATOM 746 C CA . VAL A 1 99 ? 4.555 25.875 -8.703 1 94.5 99 VAL A CA 1
ATOM 747 C C . VAL A 1 99 ? 5.77 25.422 -7.902 1 94.5 99 VAL A C 1
ATOM 749 O O . VAL A 1 99 ? 5.703 24.422 -7.188 1 94.5 99 VAL A O 1
ATOM 752 N N . ASP A 1 100 ? 6.848 26.172 -8.055 1 96 100 ASP A N 1
ATOM 753 C CA . ASP A 1 100 ? 8.102 25.859 -7.367 1 96 100 ASP A CA 1
ATOM 754 C C . ASP A 1 100 ? 8.305 26.766 -6.164 1 96 100 ASP A C 1
ATOM 756 O O . ASP A 1 100 ? 9.219 27.609 -6.16 1 96 100 ASP A O 1
ATOM 760 N N . ILE A 1 101 ? 7.621 26.516 -5.109 1 96.12 101 ILE A N 1
ATOM 761 C CA . ILE A 1 101 ? 7.691 27.328 -3.9 1 96.12 101 ILE A CA 1
ATOM 762 C C . ILE A 1 101 ? 9.047 27.141 -3.221 1 96.12 101 ILE A C 1
ATOM 764 O O . ILE A 1 101 ? 9.719 28.109 -2.867 1 96.12 101 ILE A O 1
ATOM 768 N N . ALA A 1 102 ? 9.469 25.906 -3.107 1 97 102 ALA A N 1
ATOM 769 C CA . ALA A 1 102 ? 10.719 25.594 -2.432 1 97 102 ALA A CA 1
ATOM 770 C C . ALA A 1 102 ? 11.906 26.203 -3.16 1 97 102 ALA A C 1
ATOM 772 O O . ALA A 1 102 ? 12.797 26.781 -2.531 1 97 102 ALA A O 1
ATOM 773 N N . GLY A 1 103 ? 11.93 26.062 -4.461 1 97.19 103 GLY A N 1
ATOM 774 C CA . GLY A 1 103 ? 13.008 26.625 -5.25 1 97.19 103 GLY A CA 1
ATOM 775 C C . GLY A 1 103 ? 13.094 28.141 -5.137 1 97.19 103 GLY A C 1
ATOM 776 O O . GLY A 1 103 ? 14.18 28.703 -5.012 1 97.19 103 GLY A O 1
ATOM 777 N N . GLU A 1 104 ? 11.969 28.812 -5.145 1 97.19 104 GLU A N 1
ATOM 778 C CA . GLU A 1 104 ? 11.93 30.266 -5.016 1 97.19 104 GLU A CA 1
ATOM 779 C C . GLU A 1 104 ? 12.438 30.719 -3.645 1 97.19 104 GLU A C 1
ATOM 781 O O . GLU A 1 104 ? 13.227 31.656 -3.545 1 97.19 104 GLU A O 1
ATOM 786 N N . LEU A 1 105 ? 11.961 30.031 -2.672 1 98 105 LEU A N 1
ATOM 787 C CA . LEU A 1 105 ? 12.406 30.359 -1.323 1 98 105 LEU A CA 1
ATOM 788 C C . LEU A 1 105 ? 13.898 30.109 -1.162 1 98 105 LEU A C 1
ATOM 790 O O . LEU A 1 105 ? 14.602 30.891 -0.51 1 98 105 LEU A O 1
ATOM 794 N N . SER A 1 106 ? 14.328 28.984 -1.73 1 98.06 106 SER A N 1
ATOM 795 C CA . SER A 1 106 ? 15.758 28.672 -1.678 1 98.06 106 SER A CA 1
ATOM 796 C C . SER A 1 106 ? 16.594 29.781 -2.299 1 98.06 106 SER A C 1
ATOM 798 O O . SER A 1 106 ? 17.609 30.188 -1.731 1 98.06 106 SER A O 1
ATOM 800 N N . ARG A 1 107 ? 16.219 30.266 -3.418 1 97.69 107 ARG A N 1
ATOM 801 C CA . ARG A 1 107 ? 16.922 31.328 -4.113 1 97.69 107 ARG A CA 1
ATOM 802 C C . ARG A 1 107 ? 16.922 32.625 -3.283 1 97.69 107 ARG A C 1
ATOM 804 O O . ARG A 1 107 ? 17.969 33.25 -3.143 1 97.69 107 ARG A O 1
ATOM 811 N N . LEU A 1 108 ? 15.867 32.969 -2.688 1 97.19 108 LEU A N 1
ATOM 812 C CA . LEU A 1 108 ? 15.703 34.219 -1.966 1 97.19 108 LEU A CA 1
ATOM 813 C C . LEU A 1 108 ? 16.453 34.188 -0.639 1 97.19 108 LEU A C 1
ATOM 815 O O . LEU A 1 108 ? 16.922 35.219 -0.165 1 97.19 108 LEU A O 1
ATOM 819 N N . LEU A 1 109 ? 16.578 32.969 -0.079 1 97.69 109 LEU A N 1
ATOM 820 C CA . LEU A 1 109 ? 17.141 32.844 1.263 1 97.69 109 LEU A CA 1
ATOM 821 C C . LEU A 1 109 ? 18.594 32.406 1.206 1 97.69 109 LEU A C 1
ATOM 823 O O . LEU A 1 109 ? 19.328 32.531 2.195 1 97.69 109 LEU A O 1
ATOM 827 N N . GLY A 1 110 ? 19 31.844 0.092 1 97.19 110 GLY A N 1
ATOM 828 C CA . GLY A 1 110 ? 20.359 31.344 -0.042 1 97.19 110 GLY A CA 1
ATOM 829 C C . GLY A 1 110 ? 20.609 30.078 0.756 1 97.19 110 GLY A C 1
ATOM 830 O O . GLY A 1 110 ? 21.734 29.828 1.216 1 97.19 110 GLY A O 1
ATOM 831 N N . LEU A 1 111 ? 19.594 29.328 1.094 1 97.44 111 LEU A N 1
ATOM 832 C CA . LEU A 1 111 ? 19.656 28.062 1.822 1 97.44 111 LEU A CA 1
ATOM 833 C C . LEU A 1 111 ? 18.922 26.969 1.066 1 97.44 111 LEU A C 1
ATOM 835 O O . LEU A 1 111 ? 17.984 27.234 0.312 1 97.44 111 LEU A O 1
ATOM 839 N N . PRO A 1 112 ? 19.406 25.688 1.264 1 97.62 112 PRO A N 1
ATOM 840 C CA . PRO A 1 112 ? 18.594 24.609 0.706 1 97.62 112 PRO A CA 1
ATOM 841 C C . PRO A 1 112 ? 17.203 24.531 1.317 1 97.62 112 PRO A C 1
ATOM 843 O O . PRO A 1 112 ? 17.047 24.594 2.541 1 97.62 112 PRO A O 1
ATOM 846 N N . VAL A 1 113 ? 16.172 24.469 0.454 1 97.81 113 VAL A N 1
ATOM 847 C CA . VAL A 1 113 ? 14.789 24.328 0.878 1 97.81 113 VAL A CA 1
ATOM 848 C C . VAL A 1 113 ? 14.156 23.109 0.223 1 97.81 113 VAL A C 1
ATOM 850 O O . VAL A 1 113 ? 14.297 22.906 -0.985 1 97.81 113 VAL A O 1
ATOM 853 N N . LYS A 1 114 ? 13.555 22.25 1.012 1 97.75 114 LYS A N 1
ATOM 854 C CA . LYS A 1 114 ? 12.797 21.109 0.506 1 97.75 114 LYS A CA 1
ATOM 855 C C . LYS A 1 114 ? 11.359 21.125 1.033 1 97.75 114 LYS A C 1
ATOM 857 O O . LYS A 1 114 ? 11.109 21.594 2.145 1 97.75 114 LYS A O 1
ATOM 862 N N . MET A 1 115 ? 10.5 20.688 0.214 1 96.94 115 MET A N 1
ATOM 863 C CA . MET A 1 115 ? 9.086 20.625 0.578 1 96.94 115 MET A CA 1
ATOM 864 C C . MET A 1 115 ? 8.523 19.219 0.34 1 96.94 115 MET A C 1
ATOM 866 O O . MET A 1 115 ? 8.93 18.531 -0.602 1 96.94 115 MET A O 1
ATOM 870 N N . GLU A 1 116 ? 7.621 18.812 1.19 1 97.44 116 GLU A N 1
ATOM 871 C CA . GLU A 1 116 ? 6.91 17.531 1.079 1 97.44 116 GLU A CA 1
ATOM 872 C C . GLU A 1 116 ? 5.492 17.641 1.638 1 97.44 116 GLU A C 1
ATOM 874 O O . GLU A 1 116 ? 5.168 18.609 2.33 1 97.44 116 GLU A O 1
ATOM 879 N N . ASN A 1 117 ? 4.645 16.719 1.267 1 97.12 117 ASN A N 1
ATOM 880 C CA . ASN A 1 117 ? 3.289 16.656 1.805 1 97.12 117 ASN A CA 1
ATOM 881 C C . ASN A 1 117 ? 3.287 16.703 3.33 1 97.12 117 ASN A C 1
ATOM 883 O O . ASN A 1 117 ? 4.133 16.078 3.977 1 97.12 117 ASN A O 1
ATOM 887 N N . ASP A 1 118 ? 2.406 17.438 3.879 1 96 118 ASP A N 1
ATOM 888 C CA . ASP A 1 118 ? 2.383 17.688 5.316 1 96 118 ASP A CA 1
ATOM 889 C C . ASP A 1 118 ? 2.178 16.391 6.098 1 96 118 ASP A C 1
ATOM 891 O O . ASP A 1 118 ? 2.795 16.188 7.145 1 96 118 ASP A O 1
ATOM 895 N N . ALA A 1 119 ? 1.314 15.492 5.633 1 96.44 119 ALA A N 1
ATOM 896 C CA . ALA A 1 119 ? 1.084 14.234 6.332 1 96.44 119 ALA A CA 1
ATOM 897 C C . ALA A 1 119 ? 2.33 13.352 6.301 1 96.44 119 ALA A C 1
ATOM 899 O O . ALA A 1 119 ? 2.656 12.695 7.293 1 96.44 119 ALA A O 1
ATOM 900 N N . LEU A 1 120 ? 3 13.289 5.211 1 98.12 120 LEU A N 1
ATOM 901 C CA . LEU A 1 120 ? 4.234 12.523 5.098 1 98.12 120 LEU A CA 1
ATOM 902 C C . LEU A 1 120 ? 5.32 13.094 6 1 98.12 120 LEU A C 1
ATOM 904 O O . LEU A 1 120 ? 6.062 12.352 6.637 1 98.12 120 LEU A O 1
ATOM 908 N N . VAL A 1 121 ? 5.355 14.398 6.055 1 97.38 121 VAL A N 1
ATOM 909 C CA . VAL A 1 121 ? 6.316 15.086 6.914 1 97.38 121 VAL A CA 1
ATOM 910 C C . VAL A 1 121 ? 6.02 14.758 8.375 1 97.38 121 VAL A C 1
ATOM 912 O O . VAL A 1 121 ? 6.938 14.492 9.156 1 97.38 121 VAL A O 1
ATOM 915 N N . ALA A 1 122 ? 4.766 14.828 8.695 1 96.62 122 ALA A N 1
ATOM 916 C CA . ALA A 1 122 ? 4.371 14.438 10.047 1 96.62 122 ALA A CA 1
ATOM 917 C C . ALA A 1 122 ? 4.77 13 10.344 1 96.62 122 ALA A C 1
ATOM 919 O O . ALA A 1 122 ? 5.27 12.703 11.438 1 96.62 122 ALA A O 1
ATOM 920 N N . ALA A 1 123 ? 4.598 12.125 9.414 1 97.94 123 ALA A N 1
ATOM 921 C CA . ALA A 1 123 ? 4.992 10.734 9.562 1 97.94 123 ALA A CA 1
ATOM 922 C C . ALA A 1 123 ? 6.488 10.617 9.852 1 97.94 123 ALA A C 1
ATOM 924 O O . ALA A 1 123 ? 6.895 9.867 10.75 1 97.94 123 ALA A O 1
ATOM 925 N N . LEU A 1 124 ? 7.242 11.352 9.117 1 97.44 124 LEU A N 1
ATOM 926 C CA . LEU A 1 124 ? 8.688 11.328 9.312 1 97.44 124 LEU A CA 1
ATOM 927 C C . LEU A 1 124 ? 9.055 11.789 10.719 1 97.44 124 LEU A C 1
ATOM 929 O O . LEU A 1 124 ? 9.867 11.156 11.391 1 97.44 124 LEU A O 1
ATOM 933 N N . GLY A 1 125 ? 8.453 12.914 11.141 1 96.94 125 GLY A N 1
ATOM 934 C CA . GLY A 1 125 ? 8.695 13.398 12.484 1 96.94 125 GLY A CA 1
ATOM 935 C C . GLY A 1 125 ? 8.328 12.391 13.555 1 96.94 125 GLY A C 1
ATOM 936 O O . GLY A 1 125 ? 9.094 12.156 14.492 1 96.94 125 GLY A O 1
ATOM 937 N N . GLU A 1 126 ? 7.141 11.812 13.438 1 97.12 126 GLU A N 1
ATOM 938 C CA . GLU A 1 126 ? 6.699 10.781 14.375 1 97.12 126 GLU A CA 1
ATOM 939 C C . GLU A 1 126 ? 7.68 9.617 14.422 1 97.12 126 GLU A C 1
ATOM 941 O O . GLU A 1 126 ? 8.039 9.148 15.5 1 97.12 126 GLU A O 1
ATOM 946 N N . PHE A 1 127 ? 8.117 9.188 13.25 1 97.06 127 PHE A N 1
ATOM 947 C CA . PHE A 1 127 ? 9.055 8.078 13.125 1 97.06 127 PHE A CA 1
ATOM 948 C C . PHE A 1 127 ? 10.344 8.375 13.883 1 97.06 127 PHE A C 1
ATOM 950 O O . PHE A 1 127 ? 10.836 7.523 14.633 1 97.06 127 PHE A O 1
ATOM 957 N N . MET A 1 128 ? 10.812 9.531 13.742 1 95.44 128 MET A N 1
ATOM 958 C CA . MET A 1 128 ? 12.078 9.938 14.344 1 95.44 128 MET A CA 1
ATOM 959 C C . MET A 1 128 ? 11.969 10 15.867 1 95.44 128 MET A C 1
ATOM 961 O O . MET A 1 128 ? 12.969 9.852 16.562 1 95.44 128 MET A O 1
ATOM 965 N N . LEU A 1 129 ? 10.789 10.195 16.344 1 94.75 129 LEU A N 1
ATOM 966 C CA . LEU A 1 129 ? 10.602 10.422 17.766 1 94.75 129 LEU A CA 1
ATOM 967 C C . LEU A 1 129 ? 10.273 9.117 18.484 1 94.75 129 LEU A C 1
ATOM 969 O O . LEU A 1 129 ? 10.156 9.086 19.719 1 94.75 129 LEU A O 1
ATOM 973 N N . LEU A 1 130 ? 10.102 8.023 17.75 1 95 130 LEU A N 1
ATOM 974 C CA . LEU A 1 130 ? 9.82 6.734 18.375 1 95 130 LEU A CA 1
ATOM 975 C C . LEU A 1 130 ? 11.016 6.242 19.172 1 95 130 LEU A C 1
ATOM 977 O O . LEU A 1 130 ? 12.164 6.445 18.766 1 95 130 LEU A O 1
ATOM 981 N N . ASP A 1 131 ? 10.727 5.547 20.266 1 92.44 131 ASP A N 1
ATOM 982 C CA . ASP A 1 131 ? 11.781 4.98 21.094 1 92.44 131 ASP A CA 1
ATOM 983 C C . ASP A 1 131 ? 12.492 3.836 20.359 1 92.44 131 ASP A C 1
ATOM 985 O O . ASP A 1 131 ? 13.711 3.693 20.469 1 92.44 131 ASP A O 1
ATOM 989 N N . THR A 1 132 ? 11.734 3.037 19.734 1 93.75 132 THR A N 1
ATOM 990 C CA . THR A 1 132 ? 12.234 1.925 18.938 1 93.75 132 THR A CA 1
ATOM 991 C C . THR A 1 132 ? 11.867 2.105 17.469 1 93.75 132 THR A C 1
ATOM 993 O O . THR A 1 132 ? 10.688 2.246 17.141 1 93.75 132 THR A O 1
ATOM 996 N N . ILE A 1 133 ? 12.812 2.131 16.625 1 95 133 ILE A N 1
ATOM 997 C CA . ILE A 1 133 ? 12.602 2.406 15.203 1 95 133 ILE A CA 1
ATOM 998 C C . ILE A 1 133 ? 12.164 1.13 14.484 1 95 133 ILE A C 1
ATOM 1000 O O . ILE A 1 133 ? 12.922 0.155 14.43 1 95 133 ILE A O 1
ATOM 1004 N N . PRO A 1 134 ? 11.016 1.163 13.961 1 96.19 134 PRO A N 1
ATOM 1005 C CA . PRO A 1 134 ? 10.57 0.01 13.18 1 96.19 134 PRO A CA 1
ATOM 1006 C C . PRO A 1 134 ? 11.172 -0.02 11.773 1 96.19 134 PRO A C 1
ATOM 1008 O O . PRO A 1 134 ? 11.742 0.977 11.32 1 96.19 134 PRO A O 1
ATOM 1011 N N . ARG A 1 135 ? 11.109 -1.188 11.094 1 95.19 135 ARG A N 1
ATOM 1012 C CA . ARG A 1 135 ? 11.562 -1.291 9.711 1 95.19 135 ARG A CA 1
ATOM 1013 C C . ARG A 1 135 ? 10.672 -0.484 8.773 1 95.19 135 ARG A C 1
ATOM 1015 O O . ARG A 1 135 ? 11.148 0.075 7.781 1 95.19 135 ARG A O 1
ATOM 1022 N N . SER A 1 136 ? 9.344 -0.434 9.086 1 97.5 136 SER A N 1
ATOM 1023 C CA . SER A 1 136 ? 8.391 0.379 8.344 1 97.5 136 SER A CA 1
ATOM 1024 C C . SER A 1 136 ? 7.27 0.878 9.242 1 97.5 136 SER A C 1
ATOM 1026 O O . SER A 1 136 ? 6.938 0.24 10.242 1 97.5 136 SER A O 1
ATOM 1028 N N . MET A 1 137 ? 6.77 2.051 8.906 1 98.5 137 MET A N 1
ATOM 1029 C CA . MET A 1 137 ? 5.688 2.662 9.672 1 98.5 137 MET A CA 1
ATOM 1030 C C . MET A 1 137 ? 4.676 3.334 8.75 1 98.5 137 MET A C 1
ATOM 1032 O O . MET A 1 137 ? 5.059 4.051 7.82 1 98.5 137 MET A O 1
ATOM 1036 N N . VAL A 1 138 ? 3.471 3.012 8.984 1 98.88 138 VAL A N 1
ATOM 1037 C CA . VAL A 1 138 ? 2.381 3.789 8.398 1 98.88 138 VAL A CA 1
ATOM 1038 C C . VAL A 1 138 ? 1.799 4.73 9.453 1 98.88 138 VAL A C 1
ATOM 1040 O O . VAL A 1 138 ? 1.443 4.297 10.555 1 98.88 138 VAL A O 1
ATOM 1043 N N . TYR A 1 139 ? 1.841 5.977 9.148 1 98.62 139 TYR A N 1
ATOM 1044 C CA . TYR A 1 139 ? 1.22 6.996 9.984 1 98.62 139 TYR A CA 1
ATOM 1045 C C . TYR A 1 139 ? -0.161 7.367 9.453 1 98.62 139 TYR A C 1
ATOM 1047 O O . TYR A 1 139 ? -0.341 7.562 8.25 1 98.62 139 TYR A O 1
ATOM 1055 N N . ILE A 1 140 ? -1.152 7.395 10.273 1 98.69 140 ILE A N 1
ATOM 1056 C CA . ILE A 1 140 ? -2.488 7.895 9.961 1 98.69 140 ILE A CA 1
ATOM 1057 C C . ILE A 1 140 ? -2.852 9.023 10.922 1 98.69 140 ILE A C 1
ATOM 1059 O O . ILE A 1 140 ? -3.049 8.789 12.117 1 98.69 140 ILE A O 1
ATOM 1063 N N . GLY A 1 141 ? -2.916 10.219 10.375 1 97.06 141 GLY A N 1
ATOM 1064 C CA . GLY A 1 141 ? -3.27 11.398 11.148 1 97.06 141 GLY A CA 1
ATOM 1065 C C . GLY A 1 141 ? -4.746 11.742 11.078 1 97.06 141 GLY A C 1
ATOM 1066 O O . GLY A 1 141 ? -5.277 11.977 9.992 1 97.06 141 GLY A O 1
ATOM 1067 N N . LEU A 1 142 ? -5.406 11.805 12.234 1 96.94 142 LEU A N 1
ATOM 1068 C CA . LEU A 1 142 ? -6.832 12.109 12.32 1 96.94 142 LEU A CA 1
ATOM 1069 C C . LEU A 1 142 ? -7.051 13.539 12.797 1 96.94 142 LEU A C 1
ATOM 1071 O O . LEU A 1 142 ? -6.773 13.867 13.953 1 96.94 142 LEU A O 1
ATOM 1075 N N . GLY A 1 143 ? -7.488 14.383 11.961 1 93.5 143 GLY A N 1
ATOM 1076 C CA . GLY A 1 143 ? -7.793 15.773 12.25 1 93.5 143 GLY A CA 1
ATOM 1077 C C . GLY A 1 143 ? -8.992 16.297 11.477 1 93.5 143 GLY A C 1
ATOM 1078 O O . GLY A 1 143 ? -10.047 15.664 11.469 1 93.5 143 GLY A O 1
ATOM 1079 N N . THR A 1 144 ? -8.773 17.5 10.836 1 90.69 144 THR A N 1
ATOM 1080 C CA . THR A 1 144 ? -9.828 18.016 9.969 1 90.69 144 THR A CA 1
ATOM 1081 C C . THR A 1 144 ? -10.086 17.062 8.805 1 90.69 144 THR A C 1
ATOM 1083 O O . THR A 1 144 ? -11.211 16.938 8.336 1 90.69 144 THR A O 1
ATOM 1086 N N . GLY A 1 145 ? -9.109 16.422 8.406 1 94.56 145 GLY A N 1
ATOM 1087 C CA . GLY A 1 145 ? -9.141 15.305 7.477 1 94.56 145 GLY A CA 1
ATOM 1088 C C . GLY A 1 145 ? -8.352 14.109 7.969 1 94.56 145 GLY A C 1
ATOM 1089 O O . GLY A 1 145 ? -8.039 14.008 9.156 1 94.56 145 GLY A O 1
ATOM 1090 N N . VAL A 1 146 ? -8.203 13.172 7.129 1 97.44 146 VAL A N 1
ATOM 1091 C CA . VAL A 1 146 ? -7.359 12.016 7.426 1 97.44 146 VAL A CA 1
ATOM 1092 C C . VAL A 1 146 ? -6.168 11.984 6.469 1 97.44 146 VAL A C 1
ATOM 1094 O O . VAL A 1 146 ? -6.348 11.867 5.25 1 97.44 146 VAL A O 1
ATOM 1097 N N . GLY A 1 147 ? -4.965 12.141 6.984 1 97.12 147 GLY A N 1
ATOM 1098 C CA . GLY A 1 147 ? -3.738 12.062 6.207 1 97.12 147 GLY A CA 1
ATOM 1099 C C . GLY A 1 147 ? -2.93 10.812 6.492 1 97.12 147 GLY A C 1
ATOM 1100 O O . GLY A 1 147 ? -3.084 10.195 7.543 1 97.12 147 GLY A O 1
ATOM 1101 N N . GLY A 1 148 ? -2.119 10.445 5.57 1 98.19 148 GLY A N 1
ATOM 1102 C CA . GLY A 1 148 ? -1.288 9.258 5.746 1 98.19 148 GLY A CA 1
ATOM 1103 C C . GLY A 1 148 ? 0.129 9.453 5.238 1 98.19 148 GLY A C 1
ATOM 1104 O O . GLY A 1 148 ? 0.382 10.312 4.391 1 98.19 148 GLY A O 1
ATOM 1105 N N . GLY A 1 149 ? 1.031 8.711 5.793 1 98.75 149 GLY A N 1
ATOM 1106 C CA . GLY A 1 149 ? 2.416 8.648 5.359 1 98.75 149 GLY A CA 1
ATOM 1107 C C . GLY A 1 149 ? 3.055 7.293 5.605 1 98.75 149 GLY A C 1
ATOM 1108 O O . GLY A 1 149 ? 2.77 6.637 6.609 1 98.75 149 GLY A O 1
ATOM 1109 N N . LEU A 1 150 ? 3.875 6.883 4.691 1 98.81 150 LEU A N 1
ATOM 1110 C CA . LEU A 1 150 ? 4.641 5.648 4.812 1 98.81 150 LEU A CA 1
ATOM 1111 C C . LEU A 1 150 ? 6.133 5.941 4.938 1 98.81 150 LEU A C 1
ATOM 1113 O O . LEU A 1 150 ? 6.691 6.691 4.133 1 98.81 150 LEU A O 1
ATOM 1117 N N . ILE A 1 151 ? 6.699 5.5 6 1 98.44 151 ILE A N 1
ATOM 1118 C CA . ILE A 1 151 ? 8.148 5.477 6.156 1 98.44 151 ILE A CA 1
ATOM 1119 C C . ILE A 1 151 ? 8.664 4.051 5.988 1 98.44 151 ILE A C 1
ATOM 1121 O O . ILE A 1 151 ? 8.242 3.141 6.711 1 98.44 151 ILE A O 1
ATOM 1125 N N . HIS A 1 152 ? 9.438 3.859 5.02 1 96.25 152 HIS A N 1
ATOM 1126 C CA . HIS A 1 152 ? 10.055 2.564 4.746 1 96.25 152 HIS A CA 1
ATOM 1127 C C . HIS A 1 152 ? 11.57 2.676 4.691 1 96.25 152 HIS A C 1
ATOM 1129 O O . HIS A 1 152 ? 12.109 3.551 4.008 1 96.25 152 HIS A O 1
ATOM 1135 N N . ALA A 1 153 ? 12.289 1.812 5.371 1 93.88 153 ALA A N 1
ATOM 1136 C CA . ALA A 1 153 ? 13.75 1.853 5.457 1 93.88 153 ALA A CA 1
ATOM 1137 C C . ALA A 1 153 ? 14.234 3.24 5.863 1 93.88 153 ALA A C 1
ATOM 1139 O O . ALA A 1 153 ? 15.156 3.785 5.25 1 93.88 153 ALA A O 1
ATOM 1140 N N . ALA A 1 154 ? 13.516 3.883 6.738 1 94.88 154 ALA A N 1
ATOM 1141 C CA . ALA A 1 154 ? 13.828 5.16 7.375 1 94.88 154 ALA A CA 1
ATOM 1142 C C . ALA A 1 154 ? 13.719 6.312 6.379 1 94.88 154 ALA A C 1
ATOM 1144 O O . ALA A 1 154 ? 14.281 7.387 6.598 1 94.88 154 ALA A O 1
ATOM 1145 N N . ARG A 1 155 ? 13.023 6.043 5.32 1 95.56 155 ARG A N 1
ATOM 1146 C CA . ARG A 1 155 ? 12.82 7.086 4.32 1 95.56 155 ARG A CA 1
ATOM 1147 C C . ARG A 1 155 ? 11.344 7.277 4.016 1 95.56 155 ARG A C 1
ATOM 1149 O O . ARG A 1 155 ? 10.578 6.312 4 1 95.56 155 ARG A O 1
ATOM 1156 N N . PRO A 1 156 ? 10.969 8.531 3.752 1 97.56 156 PRO A N 1
ATOM 1157 C CA . PRO A 1 156 ? 9.586 8.758 3.324 1 97.56 156 PRO A CA 1
ATOM 1158 C C . PRO A 1 156 ? 9.281 8.125 1.97 1 97.56 156 PRO A C 1
ATOM 1160 O O . PRO A 1 156 ? 10.141 8.094 1.087 1 97.56 156 PRO A O 1
ATOM 1163 N N . TYR A 1 157 ? 8.109 7.621 1.822 1 97.81 157 TYR A N 1
ATOM 1164 C CA . TYR A 1 157 ? 7.613 7.051 0.575 1 97.81 157 TYR A CA 1
ATOM 1165 C C . TYR A 1 157 ? 6.547 7.941 -0.046 1 97.81 157 TYR A C 1
ATOM 1167 O O . TYR A 1 157 ? 5.363 7.828 0.285 1 97.81 157 TYR A O 1
ATOM 1175 N N . PRO A 1 158 ? 6.906 8.781 -0.975 1 97.69 158 PRO A N 1
ATOM 1176 C CA . PRO A 1 158 ? 5.941 9.734 -1.533 1 97.69 158 PRO A CA 1
ATOM 1177 C C . PRO A 1 158 ? 5.062 9.117 -2.615 1 97.69 158 PRO A C 1
ATOM 1179 O O . PRO A 1 158 ? 4.035 9.695 -2.986 1 97.69 158 PRO A O 1
ATOM 1182 N N . GLY A 1 159 ? 5.422 7.875 -3.154 1 97.5 159 GLY A N 1
ATOM 1183 C CA . GLY A 1 159 ? 4.805 7.363 -4.363 1 97.5 159 GLY A CA 1
ATOM 1184 C C . GLY A 1 159 ? 5.43 7.91 -5.633 1 97.5 159 GLY A C 1
ATOM 1185 O O . GLY A 1 159 ? 6.336 8.742 -5.574 1 97.5 159 GLY A O 1
ATOM 1186 N N . ASP A 1 160 ? 5.035 7.434 -6.715 1 97.06 160 ASP A N 1
ATOM 1187 C CA . ASP A 1 160 ? 5.68 7.801 -7.973 1 97.06 160 ASP A CA 1
ATOM 1188 C C . ASP A 1 160 ? 5.219 9.18 -8.445 1 97.06 160 ASP A C 1
ATOM 1190 O O . ASP A 1 160 ? 5.934 9.859 -9.188 1 97.06 160 ASP A O 1
ATOM 1194 N N . HIS A 1 161 ? 4.047 9.602 -7.941 1 96.88 161 HIS A N 1
ATOM 1195 C CA . HIS A 1 161 ? 3.518 10.891 -8.367 1 96.88 161 HIS A CA 1
ATOM 1196 C C . HIS A 1 161 ? 3.338 11.836 -7.188 1 96.88 161 HIS A C 1
ATOM 1198 O O . HIS A 1 161 ? 2.754 12.906 -7.328 1 96.88 161 HIS A O 1
ATOM 1204 N N . GLY A 1 162 ? 3.809 11.383 -5.984 1 97.25 162 GLY A N 1
ATOM 1205 C CA . GLY A 1 162 ? 3.67 12.203 -4.793 1 97.25 162 GLY A CA 1
ATOM 1206 C C . GLY A 1 162 ? 2.293 12.117 -4.164 1 97.25 162 GLY A C 1
ATOM 1207 O O . GLY A 1 162 ? 1.859 13.039 -3.475 1 97.25 162 GLY A O 1
ATOM 1208 N N . ILE A 1 163 ? 1.547 11.031 -4.445 1 97.5 163 ILE A N 1
ATOM 1209 C CA . ILE A 1 163 ? 0.147 10.922 -4.047 1 97.5 163 ILE A CA 1
ATOM 1210 C C . ILE A 1 163 ? -0.05 9.68 -3.189 1 97.5 163 ILE A C 1
ATOM 1212 O O . ILE A 1 163 ? -1.174 9.188 -3.037 1 97.5 163 ILE A O 1
ATOM 1216 N N . ALA A 1 164 ? 0.997 9.062 -2.682 1 98.31 164 ALA A N 1
ATOM 1217 C CA . ALA A 1 164 ? 0.855 7.852 -1.878 1 98.31 164 ALA A CA 1
ATOM 1218 C C . ALA A 1 164 ? 0.158 8.148 -0.554 1 98.31 164 ALA A C 1
ATOM 1220 O O . ALA A 1 164 ? 0.15 9.297 -0.094 1 98.31 164 ALA A O 1
ATOM 1221 N N . MET A 1 165 ? -0.462 7.164 -0.017 1 98.69 165 MET A N 1
ATOM 1222 C CA . MET A 1 165 ? -1.026 7.125 1.329 1 98.69 165 MET A CA 1
ATOM 1223 C C . MET A 1 165 ? -2.182 8.109 1.465 1 98.69 165 MET A C 1
ATOM 1225 O O . MET A 1 165 ? -2.311 8.789 2.488 1 98.69 165 MET A O 1
ATOM 1229 N N . GLU A 1 166 ? -2.955 8.18 0.419 1 98.25 166 GLU A N 1
ATOM 1230 C CA . GLU A 1 166 ? -4.238 8.867 0.514 1 98.25 166 GLU A CA 1
ATOM 1231 C C . GLU A 1 166 ? -5.285 7.984 1.197 1 98.25 166 GLU A C 1
ATOM 1233 O O . GLU A 1 166 ? -6.383 7.793 0.671 1 98.25 166 GLU A O 1
ATOM 1238 N N . VAL A 1 167 ? -4.973 7.562 2.387 1 98.56 167 VAL A N 1
ATOM 1239 C CA . VAL A 1 167 ? -5.75 6.562 3.111 1 98.56 167 VAL A CA 1
ATOM 1240 C C . VAL A 1 167 ? -7.078 7.168 3.562 1 98.56 167 VAL A C 1
ATOM 1242 O O . VAL A 1 167 ? -8.047 6.441 3.803 1 98.56 167 VAL A O 1
ATOM 1245 N N . GLY A 1 168 ? -7.152 8.469 3.693 1 98.62 168 GLY A N 1
ATOM 1246 C CA . GLY A 1 168 ? -8.406 9.125 4.039 1 98.62 168 GLY A CA 1
ATOM 1247 C C . GLY A 1 168 ? -9.5 8.906 3.012 1 98.62 168 GLY A C 1
ATOM 1248 O O . GLY A 1 168 ? -10.68 9.07 3.312 1 98.62 168 GLY A O 1
ATOM 1249 N N . HIS A 1 169 ? -9.109 8.5 1.822 1 98.44 169 HIS A N 1
ATOM 1250 C CA . HIS A 1 169 ? -10.062 8.375 0.727 1 98.44 169 HIS A CA 1
ATOM 1251 C C . HIS A 1 169 ? -10.273 6.91 0.35 1 98.44 169 HIS A C 1
ATOM 1253 O O . HIS A 1 169 ? -10.875 6.613 -0.686 1 98.44 169 HIS A O 1
ATOM 1259 N N . LEU A 1 170 ? -9.742 6.02 1.166 1 98.62 170 LEU A N 1
ATOM 1260 C CA . LEU A 1 170 ? -10.18 4.637 1.015 1 98.62 170 LEU A CA 1
ATOM 1261 C C . LEU A 1 170 ? -11.672 4.508 1.264 1 98.62 170 LEU A C 1
ATOM 1263 O O . LEU A 1 170 ? -12.211 5.129 2.186 1 98.62 170 LEU A O 1
ATOM 1267 N N . ILE A 1 171 ? -12.328 3.787 0.421 1 98 171 ILE A N 1
ATOM 1268 C CA . ILE A 1 171 ? -13.766 3.596 0.572 1 98 171 ILE A CA 1
ATOM 1269 C C . ILE A 1 171 ? -14.039 2.518 1.62 1 98 171 ILE A C 1
ATOM 1271 O O . ILE A 1 171 ? -13.758 1.337 1.391 1 98 171 ILE A O 1
ATOM 1275 N N . THR A 1 172 ? -14.547 2.896 2.768 1 97.75 172 THR A N 1
ATOM 1276 C CA . THR A 1 172 ? -14.812 1.975 3.867 1 97.75 172 THR A CA 1
ATOM 1277 C C . THR A 1 172 ? -16.297 1.677 3.977 1 97.75 172 THR A C 1
ATOM 1279 O O . THR A 1 172 ? -16.703 0.731 4.656 1 97.75 172 THR A O 1
ATOM 1282 N N . GLU A 1 173 ? -17.094 2.459 3.293 1 96.38 173 GLU A N 1
ATOM 1283 C CA . GLU A 1 173 ? -18.531 2.273 3.219 1 96.38 173 GLU A CA 1
ATOM 1284 C C . GLU A 1 173 ? -19.062 2.551 1.812 1 96.38 173 GLU A C 1
ATOM 1286 O O . GLU A 1 173 ? -19.547 3.648 1.529 1 96.38 173 GLU A O 1
ATOM 1291 N N . PRO A 1 174 ? -19.016 1.519 0.964 1 93.44 174 PRO A N 1
ATOM 1292 C CA . PRO A 1 174 ? -19.547 1.754 -0.381 1 93.44 174 PRO A CA 1
ATOM 1293 C C . PRO A 1 174 ? -20.953 2.361 -0.367 1 93.44 174 PRO A C 1
ATOM 1295 O O . PRO A 1 174 ? -21.828 1.866 0.334 1 93.44 174 PRO A O 1
ATOM 1298 N N . GLY A 1 175 ? -21.062 3.482 -1.123 1 94.69 175 GLY A N 1
ATOM 1299 C CA . GLY A 1 175 ? -22.344 4.172 -1.188 1 94.69 175 GLY A CA 1
ATOM 1300 C C . GLY A 1 175 ? -22.625 5.039 0.028 1 94.69 175 GLY A C 1
ATOM 1301 O O . GLY A 1 175 ? -23.703 5.609 0.159 1 94.69 175 GLY A O 1
ATOM 1302 N N . GLY A 1 176 ? -21.672 5.203 0.941 1 97.25 176 GLY A N 1
ATOM 1303 C CA . GLY A 1 176 ? -21.844 5.973 2.164 1 97.25 176 GLY A CA 1
ATOM 1304 C C . GLY A 1 176 ? -21.828 7.473 1.934 1 97.25 176 GLY A C 1
ATOM 1305 O O . GLY A 1 176 ? -22.312 7.945 0.901 1 97.25 176 GLY A O 1
ATOM 1306 N N . ARG A 1 177 ? -21.406 8.227 2.904 1 98.12 177 ARG A N 1
ATOM 1307 C CA . ARG A 1 177 ? -21.438 9.68 2.889 1 98.12 177 ARG A CA 1
ATOM 1308 C C . ARG A 1 177 ? -20.609 10.242 1.738 1 98.12 177 ARG A C 1
ATOM 1310 O O . ARG A 1 177 ? -19.531 9.719 1.436 1 98.12 177 ARG A O 1
ATOM 1317 N N . LYS A 1 178 ? -21.109 11.289 1.151 1 97.75 178 LYS A N 1
ATOM 1318 C CA . LYS A 1 178 ? -20.391 11.961 0.076 1 97.75 178 LYS A CA 1
ATOM 1319 C C . LYS A 1 178 ? -19.125 12.633 0.602 1 97.75 178 LYS A C 1
ATOM 1321 O O . LYS A 1 178 ? -19.141 13.258 1.667 1 97.75 178 LYS A O 1
ATOM 1326 N N . CYS A 1 179 ? -18.078 12.5 -0.135 1 97.38 179 CYS A N 1
ATOM 1327 C CA . CYS A 1 179 ? -16.797 13.109 0.213 1 97.38 179 CYS A CA 1
ATOM 1328 C C . CYS A 1 179 ? -16.438 14.227 -0.763 1 97.38 179 CYS A C 1
ATOM 1330 O O . CYS A 1 179 ? -16.859 14.203 -1.921 1 97.38 179 CYS A O 1
ATOM 1332 N N . GLY A 1 180 ? -15.664 15.18 -0.328 1 93 180 GLY A N 1
ATOM 1333 C CA . GLY A 1 180 ? -15.227 16.281 -1.176 1 93 180 GLY A CA 1
ATOM 1334 C C . GLY A 1 180 ? -14.391 15.828 -2.355 1 93 180 GLY A C 1
ATOM 1335 O O . GLY A 1 180 ? -14.273 16.547 -3.35 1 93 180 GLY A O 1
ATOM 1336 N N . CYS A 1 181 ? -13.844 14.641 -2.297 1 93.25 181 CYS A N 1
ATOM 1337 C CA . CYS A 1 181 ? -13.016 14.133 -3.385 1 93.25 181 CYS A CA 1
ATOM 1338 C C . CYS A 1 181 ? -13.875 13.625 -4.535 1 93.25 181 CYS A C 1
ATOM 1340 O O . CYS A 1 181 ? -13.367 13.312 -5.613 1 93.25 181 CYS A O 1
ATOM 1342 N N . GLY A 1 182 ? -15.172 13.508 -4.355 1 94.12 182 GLY A N 1
ATOM 1343 C CA . GLY A 1 182 ? -16.094 13.008 -5.363 1 94.12 182 GLY A CA 1
ATOM 1344 C C . GLY A 1 182 ? -16.578 11.602 -5.082 1 94.12 182 GLY A C 1
ATOM 1345 O O . GLY A 1 182 ? -17.609 11.18 -5.609 1 94.12 182 GLY A O 1
ATOM 1346 N N . ASN A 1 183 ? -15.922 10.844 -4.203 1 96.88 183 ASN A N 1
ATOM 1347 C CA . ASN A 1 183 ? -16.328 9.484 -3.854 1 96.88 183 ASN A CA 1
ATOM 1348 C C . ASN A 1 183 ? -17.391 9.477 -2.756 1 96.88 183 ASN A C 1
ATOM 1350 O O . ASN A 1 183 ? -17.719 10.523 -2.197 1 96.88 183 ASN A O 1
ATOM 1354 N N . HIS A 1 184 ? -17.953 8.367 -2.553 1 97.19 184 HIS A N 1
ATOM 1355 C CA . HIS A 1 184 ? -18.828 8.094 -1.42 1 97.19 184 HIS A CA 1
ATOM 1356 C C . HIS A 1 184 ? -18.219 7.059 -0.484 1 97.19 184 HIS A C 1
ATOM 1358 O O . HIS A 1 184 ? -17.672 6.055 -0.938 1 97.19 184 HIS A O 1
ATOM 1364 N N . GLY A 1 185 ? -18.281 7.367 0.812 1 97.81 185 GLY A N 1
ATOM 1365 C CA . GLY A 1 185 ? -17.938 6.348 1.792 1 97.81 185 GLY A CA 1
ATOM 1366 C C . GLY A 1 185 ? -16.469 6.34 2.16 1 97.81 185 GLY A C 1
ATOM 1367 O O . GLY A 1 185 ? -15.961 5.352 2.684 1 97.81 185 GLY A O 1
ATOM 1368 N N . CYS A 1 186 ? -15.75 7.434 1.874 1 98.56 186 CYS A N 1
ATOM 1369 C CA . CYS A 1 186 ? -14.344 7.535 2.236 1 98.56 186 CYS A CA 1
ATOM 1370 C C . CYS A 1 186 ? -14.164 7.492 3.75 1 98.56 186 CYS A C 1
ATOM 1372 O O . CYS A 1 186 ? -15.008 7.996 4.492 1 98.56 186 CYS A O 1
ATOM 1374 N N . LEU A 1 187 ? -13.094 6.973 4.191 1 98.81 187 LEU A N 1
ATOM 1375 C CA . LEU A 1 187 ? -12.734 6.895 5.602 1 98.81 187 LEU A CA 1
ATOM 1376 C C . LEU A 1 187 ? -12.883 8.258 6.277 1 98.81 187 LEU A C 1
ATOM 1378 O O . LEU A 1 187 ? -13.406 8.352 7.387 1 98.81 187 LEU A O 1
ATOM 1382 N N . GLU A 1 188 ? -12.422 9.289 5.621 1 98.5 188 GLU A N 1
ATOM 1383 C CA . GLU A 1 188 ? -12.398 10.648 6.156 1 98.5 188 GLU A CA 1
ATOM 1384 C C . GLU A 1 188 ? -13.789 11.094 6.586 1 98.5 188 GLU A C 1
ATOM 1386 O O . GLU A 1 188 ? -13.938 11.844 7.555 1 98.5 188 GLU A O 1
ATOM 1391 N N . GLN A 1 189 ? -14.828 10.609 5.984 1 98.56 189 GLN A N 1
ATOM 1392 C CA . GLN A 1 189 ? -16.203 11.016 6.262 1 98.56 189 GLN A CA 1
ATOM 1393 C C . GLN A 1 189 ? -16.719 10.391 7.559 1 98.56 189 GLN A C 1
ATOM 1395 O O . GLN A 1 189 ? -17.781 10.742 8.047 1 98.56 189 GLN A O 1
ATOM 1400 N N . TYR A 1 190 ? -15.922 9.531 8.133 1 98.62 190 TYR A N 1
ATOM 1401 C CA . TYR A 1 190 ? -16.375 8.836 9.328 1 98.62 190 TYR A CA 1
ATOM 1402 C C . TYR A 1 190 ? -15.359 8.977 10.461 1 98.62 190 TYR A C 1
ATOM 1404 O O . TYR A 1 190 ? -15.742 9.07 11.633 1 98.62 190 TYR A O 1
ATOM 1412 N N . ALA A 1 191 ? -14.086 9.055 10.07 1 98.5 191 ALA A N 1
ATOM 1413 C CA . ALA A 1 191 ? -13.07 8.898 11.109 1 98.5 191 ALA A CA 1
ATOM 1414 C C . ALA A 1 191 ? -12.273 10.188 11.289 1 98.5 191 ALA A C 1
ATOM 1416 O O . ALA A 1 191 ? -11.305 10.219 12.062 1 98.5 191 ALA A O 1
ATOM 1417 N N . ALA A 1 192 ? -12.555 11.242 10.555 1 98.06 192 ALA A N 1
ATOM 1418 C CA . ALA A 1 192 ? -12.055 12.586 10.836 1 98.06 192 ALA A CA 1
ATOM 1419 C C . ALA A 1 192 ? -12.977 13.328 11.805 1 98.06 192 ALA A C 1
ATOM 1421 O O . ALA A 1 192 ? -14.07 12.852 12.109 1 98.06 192 ALA A O 1
ATOM 1422 N N . ALA A 1 193 ? -12.516 14.5 12.273 1 97.44 193 ALA A N 1
ATOM 1423 C CA . ALA A 1 193 ? -13.312 15.273 13.219 1 97.44 193 ALA A CA 1
ATOM 1424 C C . ALA A 1 193 ? -14.688 15.602 12.641 1 97.44 193 ALA A C 1
ATOM 1426 O O . ALA A 1 193 ? -15.711 15.336 13.266 1 97.44 193 ALA A O 1
ATOM 1427 N N . PRO A 1 194 ? -14.789 16.109 11.383 1 97.56 194 PRO A N 1
ATOM 1428 C CA . PRO A 1 194 ? -16.109 16.375 10.828 1 97.56 194 PRO A CA 1
ATOM 1429 C C . PRO A 1 194 ? -16.984 15.133 10.719 1 97.56 194 PRO A C 1
ATOM 1431 O O . PRO A 1 194 ? -18.203 15.211 10.836 1 97.56 194 PRO A O 1
ATOM 1434 N N . GLY A 1 195 ? -16.391 13.953 10.492 1 98.5 195 GLY A N 1
ATOM 1435 C CA . GLY A 1 195 ? -17.125 12.703 10.43 1 98.5 195 GLY A CA 1
ATOM 1436 C C . GLY A 1 195 ? -17.766 12.328 11.75 1 98.5 195 GLY A C 1
ATOM 1437 O O . GLY A 1 195 ? -18.953 11.961 11.789 1 98.5 195 GLY A O 1
ATOM 1438 N N . VAL A 1 196 ? -17.016 12.461 12.812 1 98.62 196 VAL A N 1
ATOM 1439 C CA . VAL A 1 196 ? -17.531 12.164 14.148 1 98.62 196 VAL A CA 1
ATOM 1440 C C . VAL A 1 196 ? -18.656 13.141 14.5 1 98.62 196 VAL A C 1
ATOM 1442 O O . VAL A 1 196 ? -19.688 12.742 15.031 1 98.62 196 VAL A O 1
ATOM 1445 N N . ILE A 1 197 ? -18.406 14.414 14.172 1 98.69 197 ILE A N 1
ATOM 1446 C CA . ILE A 1 197 ? -19.406 15.453 14.406 1 98.69 197 ILE A CA 1
ATOM 1447 C C . ILE A 1 197 ? -20.688 15.102 13.672 1 98.69 197 ILE A C 1
ATOM 1449 O O . ILE A 1 197 ? -21.781 15.156 14.25 1 98.69 197 ILE A O 1
ATOM 1453 N N . ALA A 1 198 ? -20.609 14.664 12.414 1 98.69 198 ALA A N 1
ATOM 1454 C CA . ALA A 1 198 ? -21.781 14.305 11.602 1 98.69 198 ALA A CA 1
ATOM 1455 C C . ALA A 1 198 ? -22.516 13.102 12.195 1 98.69 198 ALA A C 1
ATOM 1457 O O . ALA A 1 198 ? -23.75 13.078 12.242 1 98.69 198 ALA A O 1
ATOM 1458 N N . SER A 1 199 ? -21.781 12.109 12.625 1 98.69 199 SER A N 1
ATOM 1459 C CA . SER A 1 199 ? -22.375 10.922 13.219 1 98.69 199 SER A CA 1
ATOM 1460 C C . SER A 1 199 ? -23.172 11.273 14.484 1 98.69 199 SER A C 1
ATOM 1462 O O . SER A 1 199 ? -24.281 10.789 14.68 1 98.69 199 SER A O 1
ATOM 1464 N N . TYR A 1 200 ? -22.562 12.094 15.281 1 98.81 200 TYR A N 1
ATOM 1465 C CA . TYR A 1 200 ? -23.234 12.516 16.5 1 98.81 200 TYR A CA 1
ATOM 1466 C C . TYR A 1 200 ? -24.5 13.32 16.188 1 98.81 200 TYR A C 1
ATOM 1468 O O . TYR A 1 200 ? -25.547 13.102 16.797 1 98.81 200 TYR A O 1
ATOM 1476 N N . ALA A 1 201 ? -24.359 14.219 15.281 1 98.69 201 ALA A N 1
ATOM 1477 C CA . ALA A 1 201 ? -25.484 15.07 14.883 1 98.69 201 ALA A CA 1
ATOM 1478 C C . ALA A 1 201 ? -26.625 14.234 14.32 1 98.69 201 ALA A C 1
ATOM 1480 O O . ALA A 1 201 ? -27.797 14.516 14.602 1 98.69 201 ALA A O 1
ATOM 1481 N N . LEU A 1 202 ? -26.312 13.289 13.523 1 98.12 202 LEU A N 1
ATOM 1482 C CA . LEU A 1 202 ? -27.328 12.414 12.945 1 98.12 202 LEU A CA 1
ATOM 1483 C C . LEU A 1 202 ? -28.094 11.672 14.031 1 98.12 202 LEU A C 1
ATOM 1485 O O . LEU A 1 202 ? -29.312 11.484 13.93 1 98.12 202 LEU A O 1
ATOM 1489 N N . ALA A 1 203 ? -27.406 11.32 15.062 1 97.81 203 ALA A N 1
ATOM 1490 C CA . ALA A 1 203 ? -27.984 10.516 16.125 1 97.81 203 ALA A CA 1
ATOM 1491 C C . ALA A 1 203 ? -28.797 11.383 17.094 1 97.81 203 ALA A C 1
ATOM 1493 O O . ALA A 1 203 ? -29.766 10.922 17.688 1 97.81 203 ALA A O 1
ATOM 1494 N N . THR A 1 204 ? -28.438 12.664 17.266 1 98.31 204 THR A N 1
ATOM 1495 C CA . THR A 1 204 ? -28.984 13.422 18.375 1 98.31 204 THR A CA 1
ATOM 1496 C C . THR A 1 204 ? -29.75 14.648 17.875 1 98.31 204 THR A C 1
ATOM 1498 O O . THR A 1 204 ? -30.516 15.266 18.625 1 98.31 204 THR A O 1
ATOM 1501 N N . GLY A 1 205 ? -29.406 15.062 16.703 1 98 205 GLY A N 1
ATOM 1502 C CA . GLY A 1 205 ? -29.969 16.297 16.188 1 98 205 GLY A CA 1
ATOM 1503 C C . GLY A 1 205 ? -29.203 17.531 16.609 1 98 205 GLY A C 1
ATOM 1504 O O . GLY A 1 205 ? -29.578 18.656 16.25 1 98 205 GLY A O 1
ATOM 1505 N N . LYS A 1 206 ? -28.078 17.391 17.328 1 97.81 206 LYS A N 1
ATOM 1506 C CA . LYS A 1 206 ? -27.266 18.5 17.812 1 97.81 206 LYS A CA 1
ATOM 1507 C C . LYS A 1 206 ? -25.875 18.484 17.188 1 97.81 206 LYS A C 1
ATOM 1509 O O . LYS A 1 206 ? -25.266 17.422 17.031 1 97.81 206 LYS A O 1
ATOM 1514 N N . THR A 1 207 ? -25.453 19.625 16.766 1 97.94 207 THR A N 1
ATOM 1515 C CA . THR A 1 207 ? -24.094 19.766 16.25 1 97.94 207 THR A CA 1
ATOM 1516 C C . THR A 1 207 ? -23.172 20.297 17.328 1 97.94 207 THR A C 1
ATOM 1518 O O . THR A 1 207 ? -23.422 21.359 17.906 1 97.94 207 THR A O 1
ATOM 1521 N N . LEU A 1 208 ? -22.188 19.562 17.641 1 97.69 208 LEU A N 1
ATOM 1522 C CA . LEU A 1 208 ? -21.172 19.938 18.641 1 97.69 208 LEU A CA 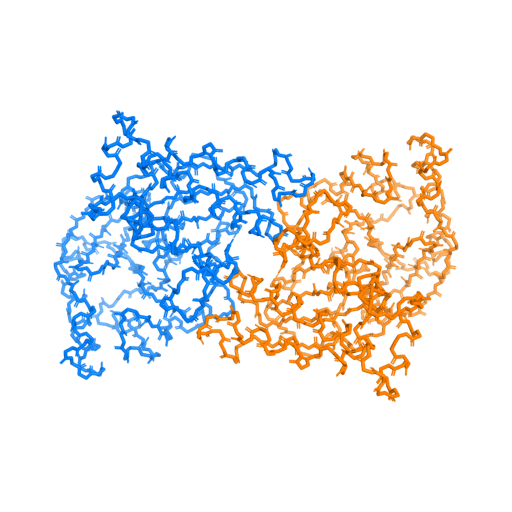1
ATOM 1523 C C . LEU A 1 208 ? -19.781 19.844 18.047 1 97.69 208 LEU A C 1
ATOM 1525 O O . LEU A 1 208 ? -19.578 19.234 17 1 97.69 208 LEU A O 1
ATOM 1529 N N . SER A 1 209 ? -18.844 20.484 18.672 1 96.62 209 SER A N 1
ATOM 1530 C CA . SER A 1 209 ? -17.438 20.328 18.266 1 96.62 209 SER A CA 1
ATOM 1531 C C . SER A 1 209 ? -16.922 18.938 18.625 1 96.62 209 SER A C 1
ATOM 1533 O O . SER A 1 209 ? -17.516 18.25 19.453 1 96.62 209 SER A O 1
ATOM 1535 N N . ALA A 1 210 ? -15.875 18.531 17.984 1 95.25 210 ALA A N 1
ATOM 1536 C CA . ALA A 1 210 ? -15.273 17.25 18.297 1 95.25 210 ALA A CA 1
ATOM 1537 C C . ALA A 1 210 ? -14.828 17.188 19.75 1 95.25 210 ALA A C 1
ATOM 1539 O O . ALA A 1 210 ? -14.953 16.141 20.406 1 95.25 210 ALA A O 1
ATOM 1540 N N . ARG A 1 211 ? -14.359 18.266 20.203 1 95.06 211 ARG A N 1
ATOM 1541 C CA . ARG A 1 211 ? -13.938 18.344 21.609 1 95.06 211 ARG A CA 1
ATOM 1542 C C . ARG A 1 211 ? -15.117 18.125 22.547 1 95.06 211 ARG A C 1
ATOM 1544 O O . ARG A 1 211 ? -15.016 17.375 23.516 1 95.06 211 ARG A O 1
ATOM 1551 N N . ASP A 1 212 ? -16.156 18.766 22.234 1 97.56 212 ASP A N 1
ATOM 1552 C CA . ASP A 1 212 ? -17.344 18.625 23.062 1 97.56 212 ASP A CA 1
ATOM 1553 C C . ASP A 1 212 ? -17.859 17.188 23.031 1 97.56 212 ASP A C 1
ATOM 1555 O O . ASP A 1 212 ? -18.328 16.656 24.047 1 97.56 212 ASP A O 1
ATOM 1559 N N . ILE A 1 213 ? -17.844 16.562 21.906 1 98.38 213 ILE A N 1
ATOM 1560 C CA . ILE A 1 213 ? -18.297 15.188 21.766 1 98.38 213 ILE A CA 1
ATOM 1561 C C . ILE A 1 213 ? -17.391 14.258 22.578 1 98.38 213 ILE A C 1
ATOM 1563 O O . ILE A 1 213 ? -17.875 13.328 23.219 1 98.38 213 ILE A O 1
ATOM 1567 N N . ALA A 1 214 ? -16.125 14.516 22.609 1 97.75 214 ALA A N 1
ATOM 1568 C CA . ALA A 1 214 ? -15.211 13.734 23.438 1 97.75 214 ALA A CA 1
ATOM 1569 C C . ALA A 1 214 ? -15.539 13.875 24.922 1 97.75 214 ALA A C 1
ATOM 1571 O O . ALA A 1 214 ? -15.516 12.898 25.656 1 97.75 214 ALA A O 1
ATOM 1572 N N . ASP A 1 215 ? -15.805 15.109 25.281 1 97.88 215 ASP A N 1
ATOM 1573 C CA . ASP A 1 215 ? -16.188 15.359 26.672 1 97.88 215 ASP A CA 1
ATOM 1574 C C . ASP A 1 215 ? -17.453 14.57 27.047 1 97.88 215 ASP A C 1
ATOM 1576 O O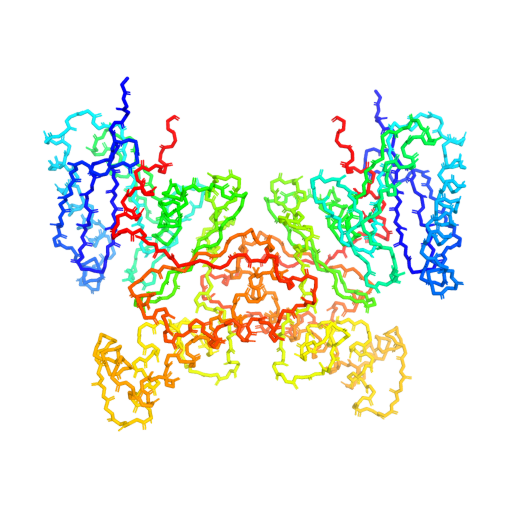 . ASP A 1 215 ? -17.531 14.016 28.141 1 97.88 215 ASP A O 1
ATOM 1580 N N . ARG A 1 216 ? -18.344 14.531 26.188 1 98.25 216 ARG A N 1
ATOM 1581 C CA . ARG A 1 216 ? -19.578 13.789 26.422 1 98.25 216 ARG A CA 1
ATOM 1582 C C . ARG A 1 216 ? -19.297 12.289 26.484 1 98.25 216 ARG A C 1
ATOM 1584 O O . ARG A 1 216 ? -19.922 11.57 27.266 1 98.25 216 ARG A O 1
ATOM 1591 N N . ALA A 1 217 ? -18.484 11.805 25.625 1 98.5 217 ALA A N 1
ATOM 1592 C CA . ALA A 1 217 ? -18.094 10.398 25.688 1 98.5 217 ALA A CA 1
ATOM 1593 C C . ALA A 1 217 ? -17.484 10.055 27.031 1 98.5 217 ALA A C 1
ATOM 1595 O O . ALA A 1 217 ? -17.797 9.023 27.625 1 98.5 217 ALA A O 1
ATOM 1596 N N . ALA A 1 218 ? -16.641 10.953 27.516 1 97.94 218 ALA A N 1
ATOM 1597 C CA . ALA A 1 218 ? -16 10.766 28.812 1 97.94 218 ALA A CA 1
ATOM 1598 C C . ALA A 1 218 ? -17.031 10.672 29.922 1 97.94 218 ALA A C 1
ATOM 1600 O O . ALA A 1 218 ? -16.797 10.008 30.938 1 97.94 218 ALA A O 1
ATOM 1601 N N . GLN A 1 219 ? -18.156 11.242 29.688 1 98.19 219 GLN A N 1
ATOM 1602 C CA . GLN A 1 219 ? -19.234 11.242 30.672 1 98.19 219 GLN A CA 1
ATOM 1603 C C . GLN A 1 219 ? -20.188 10.07 30.438 1 98.19 219 GLN A C 1
ATOM 1605 O O . GLN A 1 219 ? -21.203 9.945 31.109 1 98.19 219 GLN A O 1
ATOM 1610 N N . GLY A 1 220 ? -19.922 9.281 29.438 1 97.94 220 GLY A N 1
ATOM 1611 C CA . GLY A 1 220 ? -20.688 8.07 29.219 1 97.94 220 GLY A CA 1
ATOM 1612 C C . GLY A 1 220 ? -21.875 8.281 28.297 1 97.94 220 GLY A C 1
ATOM 1613 O O . GLY A 1 220 ? -22.781 7.438 28.234 1 97.94 220 GLY A O 1
ATOM 1614 N N . ASP A 1 221 ? -21.844 9.406 27.625 1 98.38 221 ASP A N 1
ATOM 1615 C CA . ASP A 1 221 ? -22.922 9.672 26.672 1 98.38 221 ASP A CA 1
ATOM 1616 C C . ASP A 1 221 ? -22.938 8.625 25.562 1 98.38 221 ASP A C 1
ATOM 1618 O O . ASP A 1 221 ? -21.969 8.5 24.797 1 98.38 221 ASP A O 1
ATOM 1622 N N . SER A 1 222 ? -24.062 7.953 25.375 1 98.44 222 SER A N 1
ATOM 1623 C CA . SER A 1 222 ? -24.141 6.805 24.469 1 98.44 222 SER A CA 1
ATOM 1624 C C . SER A 1 222 ? -23.969 7.234 23.016 1 98.44 222 SER A C 1
ATOM 1626 O O . SER A 1 222 ? -23.297 6.555 22.25 1 98.44 222 SER A O 1
ATOM 1628 N N . ALA A 1 223 ? -24.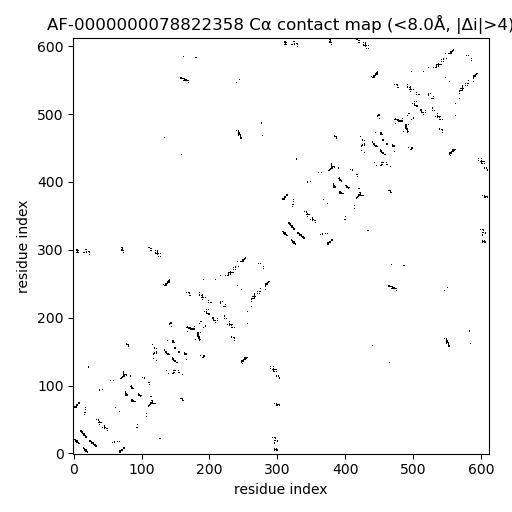562 8.367 22.688 1 98.62 223 ALA A N 1
ATOM 1629 C CA . ALA A 1 223 ? -24.453 8.844 21.297 1 98.62 223 ALA A CA 1
ATOM 1630 C C . ALA A 1 223 ? -23.016 9.211 20.953 1 98.62 223 ALA A C 1
ATOM 1632 O O . ALA A 1 223 ? -22.562 8.953 19.844 1 98.62 223 ALA A O 1
ATOM 1633 N N . ALA A 1 224 ? -22.328 9.844 21.875 1 98.75 224 ALA A N 1
ATOM 1634 C CA . ALA A 1 224 ? -20.922 10.195 21.672 1 98.75 224 ALA A CA 1
ATOM 1635 C C . ALA A 1 224 ? -20.062 8.945 21.531 1 98.75 224 ALA A C 1
ATOM 1637 O O . ALA A 1 224 ? -19.234 8.852 20.625 1 98.75 224 ALA A O 1
ATOM 1638 N N . LEU A 1 225 ? -20.297 7.996 22.391 1 98.75 225 LEU A N 1
ATOM 1639 C CA . LEU A 1 225 ? -19.562 6.742 22.359 1 98.75 225 LEU A CA 1
ATOM 1640 C C . LEU A 1 225 ? -19.828 6 21.047 1 98.75 225 LEU A C 1
ATOM 1642 O O . LEU A 1 225 ? -18.891 5.453 20.438 1 98.75 225 LEU A O 1
ATOM 1646 N N . ASP A 1 226 ? -21.062 6.051 20.609 1 98.75 226 ASP A N 1
ATOM 1647 C CA . ASP A 1 226 ? -21.422 5.395 19.359 1 98.75 226 ASP A CA 1
ATOM 1648 C C . ASP A 1 226 ? -20.75 6.062 18.172 1 98.75 226 ASP A C 1
ATOM 1650 O O . ASP A 1 226 ? -20.312 5.387 17.234 1 98.75 226 ASP A O 1
ATOM 1654 N N . ALA A 1 227 ? -20.688 7.359 18.172 1 98.75 227 ALA A N 1
ATOM 1655 C CA . ALA A 1 227 ? -20.016 8.094 17.094 1 98.75 227 ALA A CA 1
ATOM 1656 C C . ALA A 1 227 ? -18.547 7.707 17 1 98.75 227 ALA A C 1
ATOM 1658 O O . ALA A 1 227 ? -18.031 7.477 15.898 1 98.75 227 ALA A O 1
ATOM 1659 N N . TYR A 1 228 ? -17.906 7.59 18.094 1 98.75 228 TYR A N 1
ATOM 1660 C CA . TYR A 1 228 ? -16.5 7.203 18.109 1 98.75 228 TYR A CA 1
ATOM 1661 C C . TYR A 1 228 ? -16.328 5.734 17.734 1 98.75 228 TYR A C 1
ATOM 1663 O O . TYR A 1 228 ? -15.383 5.367 17.047 1 98.75 228 TYR A O 1
ATOM 1671 N N . ALA A 1 229 ? -17.25 4.895 18.188 1 98.75 229 ALA A N 1
ATOM 1672 C CA . ALA A 1 229 ? -17.203 3.484 17.812 1 98.75 229 ALA A CA 1
ATOM 1673 C C . ALA A 1 229 ? -17.312 3.322 16.297 1 98.75 229 ALA A C 1
ATOM 1675 O O . ALA A 1 229 ? -16.609 2.504 15.695 1 98.75 229 ALA A O 1
ATOM 1676 N N . LEU A 1 230 ? -18.219 4.113 15.711 1 98.81 230 LEU A N 1
ATOM 1677 C CA . LEU A 1 230 ? -18.359 4.086 14.266 1 98.81 230 LEU A CA 1
ATOM 1678 C C . LEU A 1 230 ? -17.078 4.5 13.57 1 98.81 230 LEU A C 1
ATOM 1680 O O . LEU A 1 230 ? -16.656 3.869 12.594 1 98.81 230 LEU A O 1
ATOM 1684 N N . ALA A 1 231 ? -16.438 5.559 14.078 1 98.81 231 ALA A N 1
ATOM 1685 C CA . ALA A 1 231 ? -15.141 5.988 13.555 1 98.81 231 ALA A CA 1
ATOM 1686 C C . ALA A 1 231 ? -14.102 4.871 13.656 1 98.81 231 ALA A C 1
ATOM 1688 O O . ALA A 1 231 ? -13.367 4.613 12.703 1 98.81 231 ALA A O 1
ATOM 1689 N N . GLY A 1 232 ? -14.086 4.203 14.773 1 98.81 232 GLY A N 1
ATOM 1690 C CA . GLY A 1 232 ? -13.172 3.098 14.992 1 98.81 232 GLY A CA 1
ATOM 1691 C C . GLY A 1 232 ? -13.383 1.947 14.031 1 98.81 232 GLY A C 1
ATOM 1692 O O . GLY A 1 232 ? -12.414 1.373 13.516 1 98.81 232 GLY A O 1
ATOM 1693 N N . GLN A 1 233 ? -14.617 1.639 13.789 1 98.69 233 GLN A N 1
ATOM 1694 C CA . GLN A 1 233 ? -14.953 0.573 12.852 1 98.69 233 GLN A CA 1
ATOM 1695 C C . GLN A 1 233 ? -14.406 0.875 11.461 1 98.69 233 GLN A C 1
ATOM 1697 O O . GLN A 1 233 ? -13.766 0.024 10.844 1 98.69 233 GLN A O 1
ATOM 1702 N N . HIS A 1 234 ? -14.633 2.072 11.023 1 98.75 234 HIS A N 1
ATOM 1703 C CA . HIS A 1 234 ? -14.172 2.455 9.695 1 98.75 234 HIS A CA 1
ATOM 1704 C C . HIS A 1 234 ? -12.648 2.523 9.633 1 98.75 234 HIS A C 1
ATOM 1706 O O . HIS A 1 234 ? -12.039 2.15 8.625 1 98.75 234 HIS A O 1
ATOM 1712 N N . LEU A 1 235 ? -12.055 3 10.664 1 98.75 235 LEU A N 1
ATOM 1713 C CA . LEU A 1 235 ? -10.602 3.041 10.734 1 98.75 235 LEU A CA 1
ATOM 1714 C C . LEU A 1 235 ? -10.016 1.634 10.703 1 98.75 235 LEU A C 1
ATOM 1716 O O . LEU A 1 235 ? -9.031 1.381 10.008 1 98.75 235 LEU A O 1
ATOM 1720 N N . GLY A 1 236 ? -10.625 0.695 11.477 1 98.31 236 GLY A N 1
ATOM 1721 C CA . GLY A 1 236 ? -10.195 -0.693 11.445 1 98.31 236 GLY A CA 1
ATOM 1722 C C . GLY A 1 236 ? -10.258 -1.307 10.062 1 98.31 236 GLY A C 1
ATOM 1723 O O . GLY A 1 236 ? -9.344 -2.023 9.648 1 98.31 236 GLY A O 1
ATOM 1724 N N . ARG A 1 237 ? -11.312 -1.008 9.352 1 98 237 ARG A N 1
ATOM 1725 C CA . ARG A 1 237 ? -11.484 -1.498 7.988 1 98 237 ARG A CA 1
ATOM 1726 C C . ARG A 1 237 ? -10.391 -0.966 7.074 1 98 237 ARG A C 1
ATOM 1728 O O . ARG A 1 237 ? -9.82 -1.717 6.281 1 98 237 ARG A O 1
ATOM 1735 N N . ALA A 1 238 ? -10.125 0.33 7.176 1 98.69 238 ALA A N 1
ATOM 1736 C CA . ALA A 1 238 ? -9.086 0.95 6.359 1 98.69 238 ALA A CA 1
ATOM 1737 C C . ALA A 1 238 ? -7.719 0.347 6.664 1 98.69 238 ALA A C 1
ATOM 1739 O O . ALA A 1 238 ? -6.945 0.053 5.75 1 98.69 238 ALA A O 1
ATOM 1740 N N . ILE A 1 239 ? -7.422 0.127 7.898 1 98.44 239 ILE A N 1
ATOM 1741 C CA . ILE A 1 239 ? -6.129 -0.403 8.32 1 98.44 239 ILE A CA 1
ATOM 1742 C C . ILE A 1 239 ? -5.969 -1.834 7.816 1 98.44 239 ILE A C 1
ATOM 1744 O O . ILE A 1 239 ? -4.867 -2.242 7.434 1 98.44 239 ILE A O 1
ATOM 1748 N N . ALA A 1 240 ? -7.043 -2.582 7.809 1 98.12 240 ALA A N 1
ATOM 1749 C CA . ALA A 1 240 ? -6.98 -3.936 7.262 1 98.12 240 ALA A CA 1
ATOM 1750 C C . ALA A 1 240 ? -6.551 -3.914 5.797 1 98.12 240 ALA A C 1
ATOM 1752 O O . ALA A 1 240 ? -5.742 -4.738 5.371 1 98.12 240 ALA A O 1
ATOM 1753 N N . HIS A 1 241 ? -7.078 -2.984 5.035 1 98.56 241 HIS A N 1
ATOM 1754 C CA . HIS A 1 241 ? -6.691 -2.846 3.637 1 98.56 241 HIS A CA 1
ATOM 1755 C C . HIS A 1 241 ? -5.223 -2.455 3.508 1 98.56 241 HIS A C 1
ATOM 1757 O O . HIS A 1 241 ? -4.488 -3.041 2.707 1 98.56 241 HIS A O 1
ATOM 1763 N N . VAL A 1 242 ? -4.801 -1.523 4.32 1 98.69 242 VAL A N 1
ATOM 1764 C CA . VAL A 1 242 ? -3.416 -1.057 4.297 1 98.69 242 VAL A CA 1
ATOM 1765 C C . VAL A 1 242 ? -2.477 -2.205 4.656 1 98.69 242 VAL A C 1
ATOM 1767 O O . VAL A 1 242 ? -1.445 -2.398 4.008 1 98.69 242 VAL A O 1
ATOM 1770 N N . ALA A 1 243 ? -2.869 -2.973 5.645 1 98.12 243 ALA A N 1
ATOM 1771 C CA . ALA A 1 243 ? -2.064 -4.109 6.082 1 98.12 243 ALA A CA 1
ATOM 1772 C C . ALA A 1 243 ? -1.928 -5.148 4.973 1 98.12 243 ALA A C 1
ATOM 1774 O O . ALA A 1 243 ? -0.833 -5.656 4.723 1 98.12 243 ALA A O 1
ATOM 1775 N N . LYS A 1 244 ? -2.982 -5.441 4.301 1 98.38 244 LYS A N 1
ATOM 1776 C CA . LYS A 1 244 ? -2.98 -6.438 3.236 1 98.38 244 LYS A CA 1
ATOM 1777 C C . LYS A 1 244 ? -2.105 -5.996 2.066 1 98.38 244 LYS A C 1
ATOM 1779 O O . LYS A 1 244 ? -1.531 -6.828 1.362 1 98.38 244 LYS A O 1
ATOM 1784 N N . VAL A 1 245 ? -1.954 -4.707 1.917 1 98.81 245 VAL A N 1
ATOM 1785 C CA . VAL A 1 245 ? -1.181 -4.168 0.804 1 98.81 245 VAL A CA 1
ATOM 1786 C C . VAL A 1 245 ? 0.286 -4.039 1.208 1 98.81 245 VAL A C 1
ATOM 1788 O O . VAL A 1 245 ? 1.179 -4.477 0.48 1 98.81 245 VAL A O 1
ATOM 1791 N N . LEU A 1 246 ? 0.554 -3.584 2.467 1 98.69 246 LEU A N 1
ATOM 1792 C CA . LEU A 1 246 ? 1.9 -3.107 2.76 1 98.69 246 LEU A CA 1
ATOM 1793 C C . LEU A 1 246 ? 2.59 -4.012 3.775 1 98.69 246 LEU A C 1
ATOM 1795 O O . LEU A 1 246 ? 3.816 -4.004 3.887 1 98.69 246 LEU A O 1
ATOM 1799 N N . ASP A 1 247 ? 1.812 -4.656 4.648 1 98.5 247 ASP A N 1
ATOM 1800 C CA . ASP A 1 247 ? 2.4 -5.48 5.703 1 98.5 247 ASP A CA 1
ATOM 1801 C C . ASP A 1 247 ? 3.443 -4.695 6.492 1 98.5 247 ASP A C 1
ATOM 1803 O O . ASP A 1 247 ? 4.594 -5.117 6.605 1 98.5 247 ASP A O 1
ATOM 1807 N N . PRO A 1 248 ? 2.996 -3.525 7.086 1 98 248 PRO A N 1
ATOM 1808 C CA . PRO A 1 248 ? 3.953 -2.729 7.859 1 98 248 PRO A CA 1
ATOM 1809 C C . PRO A 1 248 ? 4.191 -3.283 9.258 1 98 248 PRO A C 1
ATOM 1811 O O . PRO A 1 248 ? 3.33 -3.979 9.805 1 98 248 PRO A O 1
ATOM 1814 N N . GLN A 1 249 ? 5.273 -2.941 9.828 1 97.62 249 GLN A N 1
ATOM 1815 C CA . GLN A 1 249 ? 5.574 -3.34 11.203 1 97.62 249 GLN A CA 1
ATOM 1816 C C . GLN A 1 249 ? 4.727 -2.559 12.203 1 97.62 249 GLN A C 1
ATOM 1818 O O . GLN A 1 249 ? 4.23 -3.123 13.18 1 97.62 249 GLN A O 1
ATOM 1823 N N . LEU A 1 250 ? 4.508 -1.284 11.906 1 98.19 250 LEU A N 1
ATOM 1824 C CA . LEU A 1 250 ? 3.838 -0.396 12.852 1 98.19 250 LEU A CA 1
ATOM 1825 C C . LEU A 1 250 ? 2.838 0.505 12.133 1 98.19 250 LEU A C 1
ATOM 1827 O O . LEU A 1 250 ? 3.139 1.046 11.062 1 98.19 250 LEU A O 1
ATOM 1831 N N . ILE A 1 251 ? 1.688 0.597 12.633 1 98.44 251 ILE A N 1
ATOM 1832 C CA . ILE A 1 251 ? 0.726 1.637 12.281 1 98.44 251 ILE A CA 1
ATOM 1833 C C . ILE A 1 251 ? 0.572 2.607 13.453 1 98.44 251 ILE A C 1
ATOM 1835 O O . ILE A 1 251 ? 0.192 2.205 14.555 1 98.44 251 ILE A O 1
ATOM 1839 N N . LEU A 1 252 ? 0.917 3.82 13.227 1 98.19 252 LEU A N 1
ATOM 1840 C CA . LEU A 1 252 ? 0.851 4.859 14.25 1 98.19 252 LEU A CA 1
ATOM 1841 C C . LEU A 1 252 ? -0.308 5.812 13.984 1 98.19 252 LEU A C 1
ATOM 1843 O O . LEU A 1 252 ? -0.395 6.398 12.898 1 98.19 252 LEU A O 1
ATOM 1847 N N . ILE A 1 253 ? -1.211 5.934 14.938 1 98.12 253 ILE A N 1
ATOM 1848 C CA . ILE A 1 253 ? -2.359 6.824 14.836 1 98.12 253 ILE A CA 1
ATOM 1849 C C . ILE A 1 253 ? -2.049 8.148 15.539 1 98.12 253 ILE A C 1
ATOM 1851 O O . ILE A 1 253 ? -1.677 8.164 16.719 1 98.12 253 ILE A O 1
ATOM 1855 N N . GLY A 1 254 ? -2.104 9.211 14.766 1 96.69 254 GLY A N 1
ATOM 1856 C CA . GLY A 1 254 ? -1.873 10.531 15.328 1 96.69 254 GLY A CA 1
ATOM 1857 C C . GLY A 1 254 ? -2.949 11.531 14.953 1 96.69 254 GLY A C 1
ATOM 1858 O O . GLY A 1 254 ? -4.059 11.148 14.586 1 96.69 254 GLY A O 1
ATOM 1859 N N . GLY A 1 255 ? -2.676 12.844 15.219 1 93.75 255 GLY A N 1
ATOM 1860 C CA . GLY A 1 255 ? -3.643 13.898 14.969 1 93.75 255 GLY A CA 1
ATOM 1861 C C . GLY A 1 255 ? -4.52 14.203 16.172 1 93.75 255 GLY A C 1
ATOM 1862 O O . GLY A 1 255 ? -4.531 13.453 17.141 1 93.75 255 GLY A O 1
ATOM 1863 N N . GLY A 1 256 ? -5.219 15.312 16.047 1 91.69 256 GLY A N 1
ATOM 1864 C CA . GLY A 1 256 ? -6.004 15.805 17.172 1 91.69 256 GLY A CA 1
ATOM 1865 C C . GLY A 1 256 ? -7.051 14.812 17.641 1 91.69 256 GLY A C 1
ATOM 1866 O O . GLY A 1 256 ? -7.25 14.648 18.844 1 91.69 256 GLY A O 1
ATOM 1867 N N . LEU A 1 257 ? -7.684 14.117 16.781 1 94 257 LEU A N 1
ATOM 1868 C CA . LEU A 1 257 ? -8.773 13.211 17.125 1 94 257 LEU A CA 1
ATOM 1869 C C . LEU A 1 257 ? -8.242 11.977 17.844 1 94 257 LEU A C 1
ATOM 1871 O O . LEU A 1 257 ? -9.008 11.242 18.484 1 94 257 LEU A O 1
ATOM 1875 N N . SER A 1 258 ? -6.938 11.672 17.688 1 94.38 258 SER A N 1
ATOM 1876 C CA . SER A 1 258 ? -6.359 10.5 18.328 1 94.38 258 SER A CA 1
ATOM 1877 C C . SER A 1 258 ? -6.414 10.617 19.844 1 94.38 258 SER A C 1
ATOM 1879 O O . SER A 1 258 ? -6.266 9.617 20.547 1 94.38 258 SER A O 1
ATOM 1881 N N . GLN A 1 259 ? -6.648 11.852 20.344 1 92.56 259 GLN A N 1
ATOM 1882 C CA . GLN A 1 259 ? -6.805 12.062 21.781 1 92.56 259 GLN A CA 1
ATOM 1883 C C . GLN A 1 259 ? -8.023 11.32 22.312 1 92.56 259 GLN A C 1
ATOM 1885 O O . GLN A 1 259 ? -8.125 11.062 23.516 1 92.56 259 GLN A O 1
ATOM 1890 N N . ALA A 1 260 ? -8.93 11.016 21.5 1 95.5 260 ALA A N 1
ATOM 1891 C CA . ALA A 1 260 ? -10.133 10.273 21.875 1 95.5 260 ALA A CA 1
ATOM 1892 C C . ALA A 1 260 ? -9.93 8.773 21.672 1 95.5 260 ALA A C 1
ATOM 1894 O O . ALA A 1 260 ? -10.906 8.016 21.578 1 95.5 260 ALA A O 1
ATOM 1895 N N . TRP A 1 261 ? -8.703 8.32 21.641 1 96.12 261 TRP A N 1
ATOM 1896 C CA . TRP A 1 261 ? -8.281 6.949 21.375 1 96.12 261 TRP A CA 1
ATOM 1897 C C . TRP A 1 261 ? -9.055 5.965 22.266 1 96.12 261 TRP A C 1
ATOM 1899 O O . TRP A 1 261 ? -9.555 4.949 21.766 1 96.12 261 TRP A O 1
ATOM 1909 N N . PRO A 1 262 ? -9.289 6.262 23.531 1 97.19 262 PRO A N 1
ATOM 1910 C CA . PRO A 1 262 ? -9.977 5.285 24.375 1 97.19 262 PRO A CA 1
ATOM 1911 C C . PRO A 1 262 ? -11.398 4.988 23.906 1 97.19 262 PRO A C 1
ATOM 1913 O O . PRO A 1 262 ? -11.953 3.932 24.219 1 97.19 262 PRO A O 1
ATOM 1916 N N . TYR A 1 263 ? -11.977 5.887 23.125 1 98.06 263 TYR A N 1
ATOM 1917 C CA . TYR A 1 263 ? -13.391 5.758 22.781 1 98.06 263 TYR A CA 1
ATOM 1918 C C . TYR A 1 263 ? -13.57 5.043 21.453 1 98.06 263 TYR A C 1
ATOM 1920 O O . TYR A 1 263 ? -14.688 4.645 21.109 1 98.06 263 TYR A O 1
ATOM 1928 N N . PHE A 1 264 ? -12.406 4.871 20.656 1 97.06 264 PHE A N 1
ATOM 1929 C CA . PHE A 1 264 ? -12.656 4.207 19.375 1 97.06 264 PHE A CA 1
ATOM 1930 C C . PHE A 1 264 ? -11.695 3.043 19.172 1 97.06 264 PHE A C 1
ATOM 1932 O O . PHE A 1 264 ? -11.859 2.25 18.25 1 97.06 264 PHE A O 1
ATOM 1939 N N . SER A 1 265 ? -10.734 2.811 20.078 1 97.94 265 SER A N 1
ATOM 1940 C CA . SER A 1 265 ? -9.703 1.793 19.906 1 97.94 265 SER A CA 1
ATOM 1941 C C . SER A 1 265 ? -10.305 0.391 19.906 1 97.94 265 SER A C 1
ATOM 1943 O O . SER A 1 265 ? -9.922 -0.457 19.109 1 97.94 265 SER A O 1
ATOM 1945 N N . SER A 1 266 ? -11.258 0.146 20.812 1 98.25 266 SER A N 1
ATOM 1946 C CA . SER A 1 266 ? -11.852 -1.183 20.906 1 98.25 266 SER A CA 1
ATOM 1947 C C . SER A 1 266 ? -12.562 -1.562 19.609 1 98.25 266 SER A C 1
ATOM 1949 O O . SER A 1 266 ? -12.375 -2.664 19.094 1 98.25 266 SER A O 1
ATOM 1951 N N . ALA A 1 267 ? -13.391 -0.631 19.094 1 98.62 267 ALA A N 1
ATOM 1952 C CA . ALA A 1 267 ? -14.109 -0.879 17.844 1 98.62 267 ALA A CA 1
ATOM 1953 C C . ALA A 1 267 ? -13.141 -1.048 16.672 1 98.62 267 ALA A C 1
ATOM 1955 O O . ALA A 1 267 ? -13.367 -1.875 15.789 1 98.62 267 ALA A O 1
ATOM 1956 N N . LEU A 1 268 ? -12.078 -0.301 16.688 1 98.38 268 LEU A N 1
ATOM 1957 C CA . LEU A 1 268 ? -11.039 -0.411 15.672 1 98.38 268 LEU A CA 1
ATOM 1958 C C . LEU A 1 268 ? -10.438 -1.812 15.656 1 98.38 268 LEU A C 1
ATOM 1960 O O . LEU A 1 268 ? -10.391 -2.463 14.617 1 98.38 268 LEU A O 1
ATOM 1964 N N . HIS A 1 269 ? -10.016 -2.297 16.797 1 97.69 269 HIS A N 1
ATOM 1965 C CA . HIS A 1 269 ? -9.359 -3.598 16.891 1 97.69 269 HIS A CA 1
ATOM 1966 C C . HIS A 1 269 ? -10.312 -4.723 16.516 1 97.69 269 HIS A C 1
ATOM 1968 O O . HIS A 1 269 ? -9.922 -5.684 15.852 1 97.69 269 HIS A O 1
ATOM 1974 N N . ALA A 1 270 ? -11.531 -4.602 16.938 1 97.31 270 ALA A N 1
ATOM 1975 C CA . ALA A 1 270 ? -12.523 -5.613 16.594 1 97.31 270 ALA A CA 1
ATOM 1976 C C . ALA A 1 270 ? -12.734 -5.699 15.086 1 97.31 270 ALA A C 1
ATOM 1978 O O . ALA A 1 270 ? -12.758 -6.793 14.516 1 97.31 270 ALA A O 1
ATOM 1979 N N . GLN A 1 271 ? -12.875 -4.52 14.477 1 97.06 271 GLN A N 1
ATOM 1980 C CA . GLN A 1 271 ? -13.086 -4.492 13.031 1 97.06 271 GLN A CA 1
ATOM 1981 C C . GLN A 1 271 ? -11.844 -4.98 12.289 1 97.06 271 GLN A C 1
ATOM 1983 O O . GLN A 1 271 ? -11.961 -5.703 11.297 1 97.06 271 GLN A O 1
ATOM 1988 N N . LEU A 1 272 ? -10.688 -4.559 12.742 1 97.06 272 LEU A N 1
ATOM 1989 C CA . LEU A 1 272 ? -9.43 -5.012 12.141 1 97.06 272 LEU A CA 1
ATOM 1990 C C . LEU A 1 272 ? -9.328 -6.531 12.188 1 97.06 272 LEU A C 1
ATOM 1992 O O . LEU A 1 272 ? -8.977 -7.164 11.188 1 97.06 272 LEU A O 1
ATOM 1996 N N . ASP A 1 273 ? -9.625 -7.078 13.305 1 95.62 273 ASP A N 1
ATOM 1997 C CA . ASP A 1 273 ? -9.594 -8.531 13.453 1 95.62 273 ASP A CA 1
ATOM 1998 C C . ASP A 1 273 ? -10.562 -9.203 12.484 1 95.62 273 ASP A C 1
ATOM 2000 O O . ASP A 1 273 ? -10.227 -10.211 11.867 1 95.62 273 ASP A O 1
ATOM 2004 N N . LEU A 1 274 ? -11.711 -8.633 12.359 1 94.94 274 LEU A N 1
ATOM 2005 C CA . LEU A 1 274 ? -12.758 -9.18 11.5 1 94.94 274 LEU A CA 1
ATOM 2006 C C . LEU A 1 274 ? -12.336 -9.125 10.031 1 94.94 274 LEU A C 1
ATOM 2008 O O . LEU A 1 274 ? -12.633 -10.039 9.266 1 94.94 274 LEU A O 1
ATOM 2012 N N . ASP A 1 275 ? -11.656 -8.062 9.641 1 96.31 275 ASP A N 1
ATOM 2013 C CA . ASP A 1 275 ? -11.359 -7.828 8.227 1 96.31 275 ASP A CA 1
ATOM 2014 C C . ASP A 1 275 ? -9.961 -8.32 7.871 1 96.31 275 ASP A C 1
ATOM 2016 O O . ASP A 1 275 ? -9.57 -8.289 6.699 1 96.31 275 ASP A O 1
ATOM 2020 N N . SER A 1 276 ? -9.188 -8.781 8.82 1 96 276 SER A N 1
ATOM 2021 C CA . SER A 1 276 ? -7.84 -9.281 8.562 1 96 276 SER A CA 1
ATOM 2022 C C . SER A 1 276 ? -7.867 -10.734 8.102 1 96 276 SER A C 1
ATOM 2024 O O . SER A 1 276 ? -8.836 -11.453 8.359 1 96 276 SER A O 1
ATOM 2026 N N . ILE A 1 277 ? -6.848 -11.125 7.336 1 94.81 277 ILE A N 1
ATOM 2027 C CA . ILE A 1 277 ? -6.652 -12.539 7.043 1 94.81 277 ILE A CA 1
ATOM 2028 C C . ILE A 1 277 ? -5.879 -13.195 8.188 1 94.81 277 ILE A C 1
ATOM 2030 O O . ILE A 1 277 ? -5.156 -12.523 8.922 1 94.81 277 ILE A O 1
ATOM 2034 N N . PRO A 1 278 ? -5.996 -14.445 8.375 1 91.25 278 PRO A N 1
ATOM 2035 C CA . PRO A 1 278 ? -5.473 -15.125 9.562 1 91.25 278 PRO A CA 1
ATOM 2036 C C . PRO A 1 278 ? -3.977 -14.906 9.758 1 91.25 278 PRO A C 1
ATOM 2038 O O . PRO A 1 278 ? -3.52 -14.719 10.891 1 91.25 278 PRO A O 1
ATOM 2041 N N . VAL A 1 279 ? -3.225 -14.828 8.773 1 91.06 279 VAL A N 1
ATOM 2042 C CA . VAL A 1 279 ? -1.77 -14.773 8.875 1 91.06 279 VAL A CA 1
ATOM 2043 C C . VAL A 1 279 ? -1.347 -13.43 9.477 1 91.06 279 VAL A C 1
ATOM 2045 O O . VAL A 1 279 ? -0.236 -13.297 9.992 1 91.06 279 VAL A O 1
ATOM 2048 N N . PHE A 1 280 ? -2.195 -12.391 9.438 1 91.25 280 PHE A N 1
ATOM 2049 C CA . PHE A 1 280 ? -1.878 -11.07 9.961 1 91.25 280 PHE A CA 1
ATOM 2050 C C . PHE A 1 280 ? -2.188 -10.992 11.453 1 91.25 280 PHE A C 1
ATOM 2052 O O . PHE A 1 280 ? -1.755 -10.055 12.133 1 91.25 280 PHE A O 1
ATOM 2059 N N . LYS A 1 281 ? -2.957 -11.867 11.953 1 85.81 281 LYS A N 1
ATOM 2060 C CA . LYS A 1 281 ? -3.396 -11.773 13.344 1 85.81 281 LYS A CA 1
ATOM 2061 C C . LYS A 1 281 ? -2.203 -11.719 14.297 1 85.81 281 LYS A C 1
ATOM 2063 O O . LYS A 1 281 ? -1.351 -12.609 14.281 1 85.81 281 LYS A O 1
ATOM 2068 N N . GLY A 1 282 ? -2.125 -10.609 15.023 1 85.81 282 GLY A N 1
ATOM 2069 C CA . GLY A 1 282 ? -1.099 -10.438 16.031 1 85.81 282 GLY A CA 1
ATOM 2070 C C . GLY A 1 282 ? 0.204 -9.891 15.484 1 85.81 282 GLY A C 1
ATOM 2071 O O . GLY A 1 282 ? 1.183 -9.742 16.219 1 85.81 282 GLY A O 1
ATOM 2072 N N . LYS A 1 283 ? 0.303 -9.602 14.242 1 90.25 283 LYS A N 1
ATOM 2073 C CA . LYS A 1 283 ? 1.579 -9.211 13.641 1 90.25 283 LYS A CA 1
ATOM 2074 C C . LYS A 1 283 ? 1.684 -7.699 13.5 1 90.25 283 LYS A C 1
ATOM 2076 O O . LYS A 1 283 ? 2.779 -7.137 13.555 1 90.25 283 LYS A O 1
ATOM 2081 N N . ILE A 1 284 ? 0.572 -7.047 13.297 1 90.44 284 ILE A N 1
ATOM 2082 C CA . ILE A 1 284 ? 0.621 -5.605 13.07 1 90.44 284 ILE A CA 1
ATOM 2083 C C . ILE A 1 284 ? 0.512 -4.875 14.406 1 90.44 284 ILE A C 1
ATOM 2085 O O . ILE A 1 284 ? -0.441 -5.082 15.164 1 90.44 284 ILE A O 1
ATOM 2089 N N . ASP A 1 285 ? 1.494 -4.066 14.734 1 95.81 285 ASP A N 1
ATOM 2090 C CA . ASP A 1 285 ? 1.479 -3.24 15.938 1 95.81 285 ASP A CA 1
ATOM 2091 C C . ASP A 1 285 ? 0.745 -1.924 15.688 1 95.81 285 ASP A C 1
ATOM 2093 O O . ASP A 1 285 ? 1.078 -1.188 14.758 1 95.81 285 ASP A O 1
ATOM 2097 N N . ILE A 1 286 ? -0.263 -1.617 16.438 1 97.31 286 ILE A N 1
ATOM 2098 C CA . ILE A 1 286 ? -0.99 -0.354 16.359 1 97.31 286 ILE A CA 1
ATOM 2099 C C . ILE A 1 286 ? -0.714 0.475 17.609 1 97.31 286 ILE A C 1
ATOM 2101 O O . ILE A 1 286 ? -0.939 0.012 18.734 1 97.31 286 ILE A O 1
ATOM 2105 N N . GLN A 1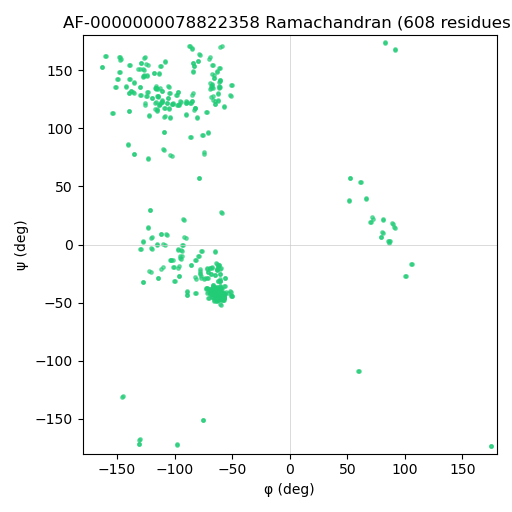 287 ? -0.219 1.646 17.438 1 96.19 287 GLN A N 1
ATOM 2106 C CA . GLN A 1 287 ? 0.075 2.559 18.531 1 96.19 287 GLN A CA 1
ATOM 2107 C C . GLN A 1 287 ? -0.533 3.938 18.281 1 96.19 287 GLN A C 1
ATOM 2109 O O . GLN A 1 287 ? -0.898 4.262 17.156 1 96.19 287 GLN A O 1
ATOM 2114 N N . VAL A 1 288 ? -0.752 4.648 19.281 1 95.56 288 VAL A N 1
ATOM 2115 C CA . VAL A 1 288 ? -1.194 6.039 19.188 1 95.56 288 VAL A CA 1
ATOM 2116 C C . VAL A 1 288 ? -0.034 6.973 19.531 1 95.56 288 VAL A C 1
ATOM 2118 O O . VAL A 1 288 ? 0.769 6.684 20.422 1 95.56 288 VAL A O 1
ATOM 2121 N N . SER A 1 289 ? 0.065 7.969 18.734 1 93.5 289 SER A N 1
ATOM 2122 C CA . SER A 1 289 ? 1.151 8.93 18.906 1 93.5 289 SER A CA 1
ATOM 2123 C C . SER A 1 289 ? 1.075 9.617 20.266 1 93.5 289 SER A C 1
ATOM 2125 O O . SER A 1 289 ? -0.014 9.938 20.75 1 93.5 289 SER A O 1
ATOM 2127 N N . SER A 1 290 ? 2.207 9.719 20.859 1 81.75 290 SER A N 1
ATOM 2128 C CA . SER A 1 290 ? 2.314 10.477 22.109 1 81.75 290 SER A CA 1
ATOM 2129 C C . SER A 1 290 ? 3.1 11.773 21.891 1 81.75 290 SER A C 1
ATOM 2131 O O . SER A 1 290 ? 3.418 12.469 22.859 1 81.75 290 SER A O 1
ATOM 2133 N N . SER A 1 291 ? 3.461 11.859 20.641 1 67.88 291 SER A N 1
ATOM 2134 C CA . SER A 1 291 ? 4.32 13 20.344 1 67.88 291 SER A CA 1
ATOM 2135 C C . SER A 1 291 ? 3.551 14.312 20.469 1 67.88 291 SER A C 1
ATOM 2137 O O . SER A 1 291 ? 2.326 14.336 20.344 1 67.88 291 SER A O 1
ATOM 2139 N N . SER A 1 292 ? 4.133 15.18 21.031 1 66.69 292 SER A N 1
ATOM 2140 C CA . SER A 1 292 ? 3.545 16.516 21.125 1 66.69 292 SER A CA 1
ATOM 2141 C C . SER A 1 292 ? 3.287 17.094 19.75 1 66.69 292 SER A C 1
ATOM 2143 O O . SER A 1 292 ? 3.43 16.406 18.734 1 66.69 292 SER A O 1
ATOM 2145 N N . ASP A 1 293 ? 2.619 18.188 19.5 1 79.69 293 ASP A N 1
ATOM 2146 C CA . ASP A 1 293 ? 2.24 18.953 18.312 1 79.69 293 ASP A CA 1
ATOM 2147 C C . ASP A 1 293 ? 3.473 19.406 17.547 1 79.69 293 ASP A C 1
ATOM 2149 O O . ASP A 1 293 ? 3.395 20.344 16.734 1 79.69 293 ASP A O 1
ATOM 2153 N N . GLN A 1 294 ? 4.727 18.547 17.656 1 92.06 294 GLN A N 1
ATOM 2154 C CA . GLN A 1 294 ? 5.926 19.094 17.016 1 92.06 294 GLN A CA 1
ATOM 2155 C C . GLN A 1 294 ? 6.445 18.141 15.938 1 92.06 294 GLN A C 1
ATOM 2157 O O . GLN A 1 294 ? 7.426 18.453 15.258 1 92.06 294 GLN A O 1
ATOM 2162 N N . ALA A 1 295 ? 5.84 17.016 15.773 1 94.75 295 ALA A N 1
ATOM 2163 C CA . ALA A 1 295 ? 6.301 16.031 14.805 1 94.75 295 ALA A CA 1
ATOM 2164 C C . ALA A 1 295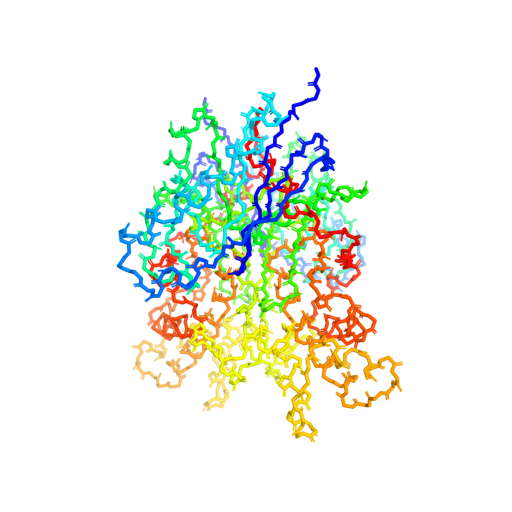 ? 6.41 16.625 13.406 1 94.75 295 ALA A C 1
ATOM 2166 O O . ALA A 1 295 ? 7.375 16.375 12.688 1 94.75 295 ALA A O 1
ATOM 2167 N N . GLY A 1 296 ? 5.434 17.438 13.055 1 95.56 296 GLY A N 1
ATOM 2168 C CA . GLY A 1 296 ? 5.461 18.078 11.75 1 95.56 296 GLY A CA 1
ATOM 2169 C C . GLY A 1 296 ? 6.676 18.953 11.539 1 95.56 296 GLY A C 1
ATOM 2170 O O . GLY A 1 296 ? 7.316 18.906 10.484 1 95.56 296 GLY A O 1
ATOM 2171 N N . ILE A 1 297 ? 7.043 19.75 12.562 1 96.75 297 ILE A N 1
ATOM 2172 C CA . ILE A 1 297 ? 8.188 20.641 12.5 1 96.75 297 ILE A CA 1
ATOM 2173 C C . ILE A 1 297 ? 9.484 19.844 12.43 1 96.75 297 ILE A C 1
ATOM 2175 O O . ILE A 1 297 ? 10.352 20.109 11.602 1 96.75 297 ILE A O 1
ATOM 2179 N N . ILE A 1 298 ? 9.578 18.859 13.234 1 96.62 298 ILE A N 1
ATOM 2180 C CA . ILE A 1 298 ? 10.773 18.031 13.297 1 96.62 298 ILE A CA 1
ATOM 2181 C C . ILE A 1 298 ? 10.945 17.266 11.984 1 96.62 298 ILE A C 1
ATOM 2183 O O . ILE A 1 298 ? 12.039 17.234 11.414 1 96.62 298 ILE A O 1
ATOM 2187 N N . GLY A 1 299 ? 9.859 16.625 11.508 1 97.19 299 GLY A N 1
ATOM 2188 C CA . GLY A 1 299 ? 9.914 15.945 10.227 1 97.19 299 GLY A CA 1
ATOM 2189 C C . GLY A 1 299 ? 10.328 16.844 9.086 1 97.19 299 GLY A C 1
ATOM 2190 O O . GLY A 1 299 ? 11.141 16.469 8.242 1 97.19 299 GLY A O 1
ATOM 2191 N N . ALA A 1 300 ? 9.789 18.047 9.078 1 97.69 300 ALA A N 1
ATOM 2192 C CA . ALA A 1 300 ? 10.117 19 8.039 1 97.69 300 ALA A CA 1
ATOM 2193 C C . ALA A 1 300 ? 11.602 19.359 8.07 1 97.69 300 ALA A C 1
ATOM 2195 O O . ALA A 1 300 ? 12.281 19.328 7.035 1 97.69 300 ALA A O 1
ATOM 2196 N N . ALA A 1 301 ? 12.117 19.625 9.219 1 97.44 301 ALA A N 1
ATOM 2197 C CA . ALA A 1 301 ? 13.508 20.031 9.383 1 97.44 301 ALA A CA 1
ATOM 2198 C C . ALA A 1 301 ? 14.461 18.953 8.859 1 97.44 301 ALA A C 1
ATOM 2200 O O . ALA A 1 301 ? 15.602 19.266 8.492 1 97.44 301 ALA A O 1
ATOM 2201 N N . HIS A 1 302 ? 14.008 17.766 8.742 1 96.69 302 HIS A N 1
ATOM 2202 C CA . HIS A 1 302 ? 14.906 16.656 8.406 1 96.69 302 HIS A CA 1
ATOM 2203 C C . HIS A 1 302 ? 14.695 16.188 6.969 1 96.69 302 HIS A C 1
ATOM 2205 O O . HIS A 1 302 ? 15.188 15.133 6.578 1 96.69 302 HIS A O 1
ATOM 2211 N N . LEU A 1 303 ? 13.93 16.906 6.23 1 96.19 303 LEU A N 1
ATOM 2212 C CA . LEU A 1 303 ? 13.727 16.578 4.824 1 96.19 303 LEU A CA 1
ATOM 2213 C C . LEU A 1 303 ? 15.023 16.75 4.035 1 96.19 303 LEU A C 1
ATOM 2215 O O . LEU A 1 303 ? 15.266 16.016 3.07 1 96.19 303 LEU A O 1
ATOM 2219 N N . VAL A 1 304 ? 15.75 17.781 4.434 1 89.19 304 VAL A N 1
ATOM 2220 C CA . VAL A 1 304 ? 16.984 18.047 3.715 1 89.19 304 VAL A CA 1
ATOM 2221 C C . VAL A 1 304 ? 18.125 17.219 4.316 1 89.19 304 VAL A C 1
ATOM 2223 O O . VAL A 1 304 ? 18.422 17.344 5.512 1 89.19 304 VAL A O 1
ATOM 2226 N N . HIS A 1 305 ? 18.422 15.945 3.766 1 70.56 305 HIS A N 1
ATOM 2227 C CA . HIS A 1 305 ? 19.516 15.117 4.273 1 70.56 305 HIS A CA 1
ATOM 2228 C C . HIS A 1 305 ? 20.875 15.695 3.9 1 70.56 305 HIS A C 1
ATOM 2230 O O . HIS A 1 305 ? 21.047 16.219 2.795 1 70.56 305 HIS A O 1
ATOM 2236 N N . GLY A 1 306 ? 21.438 16.422 4.82 1 48.31 306 GLY A N 1
ATOM 2237 C CA . GLY A 1 306 ? 22.844 16.719 4.586 1 48.31 306 GLY A CA 1
ATOM 2238 C C . GLY A 1 306 ? 23.719 15.484 4.578 1 48.31 306 GLY A C 1
ATOM 2239 O O . GLY A 1 306 ? 23.312 14.422 5.07 1 48.31 306 GLY A O 1
ATOM 2240 N N . MET B 1 1 ? 31.188 -13.922 -18.844 1 56.66 1 MET B N 1
ATOM 2241 C CA . MET B 1 1 ? 30.125 -14.742 -19.422 1 56.66 1 MET B CA 1
ATOM 2242 C C . MET B 1 1 ? 28.844 -14.625 -18.609 1 56.66 1 MET B C 1
ATOM 2244 O O . MET B 1 1 ? 28.875 -14.336 -17.422 1 56.66 1 MET B O 1
ATOM 2248 N N . ALA B 1 2 ? 27.703 -14.742 -19.25 1 74.06 2 ALA B N 1
ATOM 2249 C CA . ALA B 1 2 ? 26.453 -14.547 -18.516 1 74.06 2 ALA B CA 1
ATOM 2250 C C . ALA B 1 2 ? 26.219 -15.68 -17.531 1 74.06 2 ALA B C 1
ATOM 2252 O O . ALA B 1 2 ? 26.484 -16.844 -17.828 1 74.06 2 ALA B O 1
ATOM 2253 N N . LYS B 1 3 ? 25.859 -15.367 -16.344 1 89.31 3 LYS B N 1
ATOM 2254 C CA . LYS B 1 3 ? 25.625 -16.312 -15.25 1 89.31 3 LYS B CA 1
ATOM 2255 C C . LYS B 1 3 ? 24.422 -17.188 -15.523 1 89.31 3 LYS B C 1
ATOM 2257 O O . LYS B 1 3 ? 23.406 -16.719 -16.047 1 89.31 3 LYS B O 1
ATOM 2262 N N . LEU B 1 4 ? 24.641 -18.562 -15.406 1 96.56 4 LEU B N 1
ATOM 2263 C CA . LEU B 1 4 ? 23.516 -19.5 -15.461 1 96.56 4 LEU B CA 1
ATOM 2264 C C . LEU B 1 4 ? 22.859 -19.656 -14.094 1 96.56 4 LEU B C 1
ATOM 2266 O O . LEU B 1 4 ? 23.547 -19.859 -13.086 1 96.56 4 LEU B O 1
ATOM 2270 N N . ARG B 1 5 ? 21.562 -19.484 -14.078 1 98 5 ARG B N 1
ATOM 2271 C CA . ARG B 1 5 ? 20.781 -19.578 -12.852 1 98 5 ARG B CA 1
ATOM 2272 C C . ARG B 1 5 ? 19.578 -20.5 -13.055 1 98 5 ARG B C 1
ATOM 2274 O O . ARG B 1 5 ? 19.078 -20.656 -14.172 1 98 5 ARG B O 1
ATOM 2281 N N . LEU B 1 6 ? 19.172 -21.109 -12.047 1 98.06 6 LEU B N 1
ATOM 2282 C CA . LEU B 1 6 ? 18.016 -22 -12.094 1 98.06 6 LEU B CA 1
ATOM 2283 C C . LEU B 1 6 ? 16.812 -21.344 -11.422 1 98.06 6 LEU B C 1
ATOM 2285 O O . LEU B 1 6 ? 16.922 -20.812 -10.312 1 98.06 6 LEU B O 1
ATOM 2289 N N . GLY B 1 7 ? 15.688 -21.25 -12.102 1 98.31 7 GLY B N 1
ATOM 2290 C CA . GLY B 1 7 ? 14.422 -20.781 -11.562 1 98.31 7 GLY B CA 1
ATOM 2291 C C . GLY B 1 7 ? 13.375 -21.875 -11.445 1 98.31 7 GLY B C 1
ATOM 2292 O O . GLY B 1 7 ? 13.195 -22.672 -12.367 1 98.31 7 GLY B O 1
ATOM 2293 N N . VAL B 1 8 ? 12.734 -21.938 -10.281 1 97.88 8 VAL B N 1
ATOM 2294 C CA . VAL B 1 8 ? 11.727 -22.953 -10.031 1 97.88 8 VAL B CA 1
ATOM 2295 C C . VAL B 1 8 ? 10.383 -22.297 -9.742 1 97.88 8 VAL B C 1
ATOM 2297 O O . VAL B 1 8 ? 10.273 -21.453 -8.859 1 97.88 8 VAL B O 1
ATOM 2300 N N . ASP B 1 9 ? 9.383 -22.641 -10.414 1 95.56 9 ASP B N 1
ATOM 2301 C CA . ASP B 1 9 ? 7.992 -22.234 -10.211 1 95.56 9 ASP B CA 1
ATOM 2302 C C . ASP B 1 9 ? 7.16 -23.406 -9.68 1 95.56 9 ASP B C 1
ATOM 2304 O O . ASP B 1 9 ? 6.898 -24.375 -10.398 1 95.56 9 ASP B O 1
ATOM 2308 N N . ILE B 1 10 ? 6.781 -23.297 -8.461 1 92.81 10 ILE B N 1
ATOM 2309 C CA . ILE B 1 10 ? 6.035 -24.375 -7.801 1 92.81 10 ILE B CA 1
ATOM 2310 C C . ILE B 1 10 ? 4.535 -24.156 -8 1 92.81 10 ILE B C 1
ATOM 2312 O O . ILE B 1 10 ? 3.953 -23.234 -7.426 1 92.81 10 ILE B O 1
ATOM 2316 N N . GLY B 1 11 ? 3.916 -25 -8.742 1 83.88 11 GLY B N 1
ATOM 2317 C CA . GLY B 1 11 ? 2.48 -24.953 -8.969 1 83.88 11 GLY B CA 1
ATOM 2318 C C . GLY B 1 11 ? 1.702 -25.906 -8.078 1 83.88 11 GLY B C 1
ATOM 2319 O O . GLY B 1 11 ? 2.252 -26.469 -7.125 1 83.88 11 GLY B O 1
ATOM 2320 N N . GLY B 1 12 ? 0.465 -26.047 -8.312 1 79.12 12 GLY B N 1
ATOM 2321 C CA . GLY B 1 12 ? -0.391 -26.938 -7.547 1 79.12 12 GLY B CA 1
ATOM 2322 C C . GLY B 1 12 ? -0.066 -28.406 -7.75 1 79.12 12 GLY B C 1
ATOM 2323 O O . GLY B 1 12 ? -0.029 -29.188 -6.789 1 79.12 12 GLY B O 1
ATOM 2324 N N . THR B 1 13 ? 0.222 -28.75 -9.055 1 83.88 13 THR B N 1
ATOM 2325 C CA . THR B 1 13 ? 0.397 -30.172 -9.344 1 83.88 13 THR B CA 1
ATOM 2326 C C . THR B 1 13 ? 1.721 -30.422 -10.062 1 83.88 13 THR B C 1
ATOM 2328 O O . THR B 1 13 ? 1.991 -31.531 -10.516 1 83.88 13 THR B O 1
ATOM 2331 N N . ASN B 1 14 ? 2.445 -29.328 -10.219 1 88.88 14 ASN B N 1
ATOM 2332 C CA . ASN B 1 14 ? 3.703 -29.5 -10.938 1 88.88 14 ASN B CA 1
ATOM 2333 C C . ASN B 1 14 ? 4.777 -28.547 -10.422 1 88.88 14 ASN B C 1
ATOM 2335 O O . ASN B 1 14 ? 4.465 -27.531 -9.805 1 88.88 14 ASN B O 1
ATOM 2339 N N . LEU B 1 15 ? 5.949 -28.953 -10.711 1 93.31 15 LEU B N 1
ATOM 2340 C CA . LEU B 1 15 ? 7.152 -28.141 -10.555 1 93.31 15 LEU B CA 1
ATOM 2341 C C . LEU B 1 15 ? 7.77 -27.812 -11.914 1 93.31 15 LEU B C 1
ATOM 2343 O O . LEU B 1 15 ? 8.086 -28.719 -12.688 1 93.31 15 LEU B O 1
ATOM 2347 N N . ARG B 1 16 ? 7.855 -26.531 -12.164 1 96.06 16 ARG B N 1
ATOM 2348 C CA . ARG B 1 16 ? 8.539 -26.109 -13.383 1 96.06 16 ARG B CA 1
ATOM 2349 C C . ARG B 1 16 ? 9.945 -25.609 -13.078 1 96.06 16 ARG B C 1
ATOM 2351 O O . ARG B 1 16 ? 10.125 -24.672 -12.289 1 96.06 16 ARG B O 1
ATOM 2358 N N . VAL B 1 17 ? 10.898 -26.25 -13.68 1 97.69 17 VAL B N 1
ATOM 2359 C CA . VAL B 1 17 ? 12.305 -25.938 -13.477 1 97.69 17 VAL B CA 1
ATOM 2360 C C . VAL B 1 17 ? 12.906 -25.391 -14.773 1 97.69 17 VAL B C 1
ATOM 2362 O O . VAL B 1 17 ? 12.805 -26.031 -15.82 1 97.69 17 VAL B O 1
ATOM 2365 N N . GLY B 1 18 ? 13.555 -24.219 -14.672 1 97.88 18 GLY B N 1
ATOM 2366 C CA . GLY B 1 18 ? 14.156 -23.609 -15.852 1 97.88 18 GLY B CA 1
ATOM 2367 C C . GLY B 1 18 ? 15.555 -23.078 -15.602 1 97.88 18 GLY B C 1
ATOM 2368 O O . GLY B 1 18 ? 15.836 -22.531 -14.531 1 97.88 18 GLY B O 1
ATOM 2369 N N . VAL B 1 19 ? 16.438 -23.312 -16.594 1 98.06 19 VAL B N 1
ATOM 2370 C CA . VAL B 1 19 ? 17.75 -22.703 -16.594 1 98.06 19 VAL B CA 1
ATOM 2371 C C . VAL B 1 19 ? 17.703 -21.359 -17.312 1 98.06 19 VAL B C 1
ATOM 2373 O O . VAL B 1 19 ? 17.219 -21.266 -18.453 1 98.06 19 VAL B O 1
ATOM 2376 N N . VAL B 1 20 ? 18.094 -20.359 -16.625 1 97.5 20 VAL B N 1
ATOM 2377 C CA . VAL B 1 20 ? 17.953 -19 -17.125 1 97.5 20 VAL B CA 1
ATOM 2378 C C . VAL B 1 20 ? 19.344 -18.375 -17.359 1 97.5 20 VAL B C 1
ATOM 2380 O O . VAL B 1 20 ? 20.219 -18.484 -16.5 1 97.5 20 VAL B O 1
ATOM 2383 N N . GLN B 1 21 ? 19.531 -17.859 -18.562 1 96.12 21 GLN B N 1
ATOM 2384 C CA . GLN B 1 21 ? 20.688 -17.047 -18.906 1 96.12 21 GLN B CA 1
ATOM 2385 C C . GLN B 1 21 ? 20.25 -15.625 -19.281 1 96.12 21 GLN B C 1
ATOM 2387 O O . GLN B 1 21 ? 19.5 -15.43 -20.234 1 96.12 21 GLN B O 1
ATOM 2392 N N . ASP B 1 22 ? 20.672 -14.625 -18.516 1 92.06 22 ASP B N 1
ATOM 2393 C CA . ASP B 1 22 ? 20.188 -13.258 -18.641 1 92.06 22 ASP B CA 1
ATOM 2394 C C . ASP B 1 22 ? 18.672 -13.188 -18.422 1 92.06 22 ASP B C 1
ATOM 2396 O O . ASP B 1 22 ? 18.188 -13.461 -17.312 1 92.06 22 ASP B O 1
ATOM 2400 N N . LYS B 1 23 ? 17.969 -12.977 -19.328 1 92.44 23 LYS B N 1
ATOM 2401 C CA . LYS B 1 23 ? 16.516 -12.906 -19.203 1 92.44 23 LYS B CA 1
ATOM 2402 C C . LYS B 1 23 ? 15.836 -13.938 -20.094 1 92.44 23 LYS B C 1
ATOM 2404 O O . LYS B 1 23 ? 14.656 -13.789 -20.438 1 92.44 23 LYS B O 1
ATOM 2409 N N . LYS B 1 24 ? 16.562 -15.047 -20.297 1 94.75 24 LYS B N 1
ATOM 2410 C CA . LYS B 1 24 ? 16.031 -16.047 -21.219 1 94.75 24 LYS B CA 1
ATOM 2411 C C . LYS B 1 24 ? 16.062 -17.438 -20.594 1 94.75 24 LYS B C 1
ATOM 2413 O O . LYS B 1 24 ? 17.078 -17.828 -20 1 94.75 24 LYS B O 1
ATOM 2418 N N . VAL B 1 25 ? 15 -18.156 -20.75 1 96.38 25 VAL B N 1
ATOM 2419 C CA . VAL B 1 25 ? 14.961 -19.562 -20.359 1 96.38 25 VAL B CA 1
ATOM 2420 C C . VAL B 1 25 ? 15.562 -20.438 -21.469 1 96.38 25 VAL B C 1
ATOM 2422 O O . VAL B 1 25 ? 15.008 -20.516 -22.562 1 96.38 25 VAL B O 1
ATOM 2425 N N . ILE B 1 26 ? 16.656 -21.109 -21.203 1 96.56 26 ILE B N 1
ATOM 2426 C CA . ILE B 1 26 ? 17.344 -21.875 -22.234 1 96.56 26 ILE B CA 1
ATOM 2427 C C . ILE B 1 26 ? 17.031 -23.359 -22.094 1 96.56 26 ILE B C 1
ATOM 2429 O O . ILE B 1 26 ? 17.344 -24.156 -22.969 1 96.56 26 ILE B O 1
ATOM 2433 N N . TYR B 1 27 ? 16.453 -23.703 -20.969 1 96.56 27 TYR B N 1
ATOM 2434 C CA . TYR B 1 27 ? 16 -25.062 -20.656 1 96.56 27 TYR B CA 1
ATOM 2435 C C . TYR B 1 27 ? 14.828 -25.031 -19.688 1 96.56 27 TYR B C 1
ATOM 2437 O O . TYR B 1 27 ? 14.82 -24.234 -18.734 1 96.56 27 TYR B O 1
ATOM 2445 N N . GLU B 1 28 ? 13.828 -25.828 -19.969 1 96.69 28 GLU B N 1
ATOM 2446 C CA . GLU B 1 28 ? 12.68 -25.953 -19.078 1 96.69 28 GLU B CA 1
ATOM 2447 C C . GLU B 1 28 ? 12.18 -27.391 -19.016 1 96.69 28 GLU B C 1
ATOM 2449 O O . GLU B 1 28 ? 12.125 -28.078 -20.031 1 96.69 28 GLU B O 1
ATOM 2454 N N . GLN B 1 29 ? 11.883 -27.828 -17.828 1 96.25 29 GLN B N 1
ATOM 2455 C CA . GLN B 1 29 ? 11.281 -29.141 -17.625 1 96.25 29 GLN B CA 1
ATOM 2456 C C . GLN B 1 29 ? 10.195 -29.078 -16.547 1 96.25 29 GLN B C 1
ATOM 2458 O O . GLN B 1 29 ? 10.336 -28.375 -15.555 1 96.25 29 GLN B O 1
ATOM 2463 N N . ARG B 1 30 ? 9.148 -29.812 -16.766 1 95 30 ARG B N 1
ATOM 2464 C CA . ARG B 1 30 ? 8.047 -29.953 -15.805 1 95 30 ARG B CA 1
ATOM 2465 C C . ARG B 1 30 ? 8.102 -31.297 -15.094 1 95 30 ARG B C 1
ATOM 2467 O O . ARG B 1 30 ? 8.297 -32.344 -15.727 1 95 30 ARG B O 1
ATOM 2474 N N . PHE B 1 31 ? 8.008 -31.219 -13.828 1 94.62 31 PHE B N 1
ATOM 2475 C CA . PHE B 1 31 ? 7.98 -32.406 -13 1 94.62 31 PHE B CA 1
ATOM 2476 C C . PHE B 1 31 ? 6.652 -32.531 -12.266 1 94.62 31 PHE B C 1
ATOM 2478 O O . PHE B 1 31 ? 6.141 -31.562 -11.734 1 94.62 31 PHE B O 1
ATOM 2485 N N . PRO B 1 32 ? 6.082 -33.75 -12.266 1 92.31 32 PRO B N 1
ATOM 2486 C CA . PRO B 1 32 ? 4.883 -33.938 -11.445 1 92.31 32 PRO B CA 1
ATOM 2487 C C . PRO B 1 32 ? 5.164 -33.781 -9.953 1 92.31 32 PRO B C 1
ATOM 2489 O O . PRO B 1 32 ? 6.078 -34.406 -9.43 1 92.31 32 PRO B O 1
ATOM 2492 N N . ALA B 1 33 ? 4.465 -32.906 -9.375 1 91 33 ALA B N 1
ATOM 2493 C CA . ALA B 1 33 ? 4.594 -32.688 -7.938 1 91 33 ALA B CA 1
ATOM 2494 C C . ALA B 1 33 ? 3.303 -32.094 -7.359 1 91 33 ALA B C 1
ATOM 2496 O O . ALA B 1 33 ? 2.934 -30.969 -7.66 1 91 33 ALA B O 1
ATOM 2497 N N . ASN B 1 34 ? 2.66 -32.844 -6.551 1 91.25 34 ASN B N 1
ATOM 2498 C CA . ASN B 1 34 ? 1.468 -32.406 -5.84 1 91.25 34 ASN B CA 1
ATOM 2499 C C . ASN B 1 34 ? 1.737 -32.219 -4.352 1 91.25 34 ASN B C 1
ATOM 2501 O O . ASN B 1 34 ? 1.35 -33.062 -3.535 1 91.25 34 ASN B O 1
ATOM 2505 N N . PHE B 1 35 ? 2.268 -31.125 -4.066 1 91.25 35 PHE B N 1
ATOM 2506 C CA . PHE B 1 35 ? 2.721 -30.875 -2.703 1 91.25 35 PHE B CA 1
ATOM 2507 C C . PHE B 1 35 ? 1.537 -30.812 -1.745 1 91.25 35 PHE B C 1
ATOM 2509 O O . PHE B 1 35 ? 1.641 -31.234 -0.589 1 91.25 35 PHE B O 1
ATOM 2516 N N . SER B 1 36 ? 0.452 -30.266 -2.242 1 90.12 36 SER B N 1
ATOM 2517 C CA . SER B 1 36 ? -0.739 -30.219 -1.401 1 90.12 36 SER B CA 1
ATOM 2518 C C . SER B 1 36 ? -1.171 -31.609 -0.966 1 90.12 36 SER B C 1
ATOM 2520 O O . SER B 1 36 ? -1.461 -31.844 0.211 1 90.12 36 SER B O 1
ATOM 2522 N N . SER B 1 37 ? -1.177 -32.531 -1.9 1 91 37 SER B N 1
ATOM 2523 C CA . SER B 1 37 ? -1.528 -33.906 -1.596 1 91 37 SER B CA 1
ATOM 2524 C C . SER B 1 37 ? -0.535 -34.531 -0.619 1 91 37 SER B C 1
ATOM 2526 O O . SER B 1 37 ? -0.928 -35.25 0.305 1 91 37 SER B O 1
ATOM 2528 N N . ILE B 1 38 ? 0.663 -34.25 -0.806 1 91.69 38 ILE B N 1
ATOM 2529 C CA . ILE B 1 38 ? 1.711 -34.75 0.071 1 91.69 38 ILE B CA 1
ATOM 2530 C C . ILE B 1 38 ? 1.472 -34.281 1.499 1 91.69 38 ILE B C 1
ATOM 2532 O O . ILE B 1 38 ? 1.522 -35.062 2.445 1 91.69 38 ILE B O 1
ATOM 2536 N N . CYS B 1 39 ? 1.116 -33 1.61 1 91.38 39 CYS B N 1
ATOM 2537 C CA . CYS B 1 39 ? 0.922 -32.406 2.928 1 91.38 39 CYS B CA 1
ATOM 2538 C C . CYS B 1 39 ? -0.351 -32.938 3.582 1 91.38 39 CYS B C 1
ATOM 2540 O O . CYS B 1 39 ? -0.441 -33.031 4.809 1 91.38 39 CYS B O 1
ATOM 2542 N N . LYS B 1 40 ? -1.321 -33.312 2.889 1 89.31 40 LYS B N 1
ATOM 2543 C CA . LYS B 1 40 ? -2.568 -33.875 3.422 1 89.31 40 LYS B CA 1
ATOM 2544 C C . LYS B 1 40 ? -2.398 -35.312 3.854 1 89.31 40 LYS B C 1
ATOM 2546 O O . LYS B 1 40 ? -3.076 -35.781 4.773 1 89.31 40 LYS B O 1
ATOM 2551 N N . GLN B 1 41 ? -1.432 -36.031 3.18 1 92.69 41 GLN B N 1
ATOM 2552 C CA . GLN B 1 41 ? -1.326 -37.469 3.346 1 92.69 41 GLN B CA 1
ATOM 2553 C C . GLN B 1 41 ? -0.274 -37.812 4.391 1 92.69 41 GLN B C 1
ATOM 2555 O O . GLN B 1 41 ? -0.23 -38.969 4.871 1 92.69 41 GLN B O 1
ATOM 2560 N N . HIS B 1 42 ? 0.576 -36.938 4.684 1 93.25 42 HIS B N 1
ATOM 2561 C CA . HIS B 1 42 ? 1.684 -37.25 5.578 1 93.25 42 HIS B CA 1
ATOM 2562 C C . HIS B 1 42 ? 1.738 -36.281 6.75 1 93.25 42 HIS B C 1
ATOM 2564 O O . HIS B 1 42 ? 1.226 -35.156 6.656 1 93.25 42 HIS B O 1
ATOM 2570 N N . ALA B 1 43 ? 2.334 -36.781 7.801 1 93.38 43 ALA B N 1
ATOM 2571 C CA . ALA B 1 43 ? 2.68 -35.875 8.891 1 93.38 43 ALA B CA 1
ATOM 2572 C C . ALA B 1 43 ? 3.654 -34.781 8.422 1 93.38 43 ALA B C 1
ATOM 2574 O O . ALA B 1 43 ? 4.426 -35 7.484 1 93.38 43 ALA B O 1
ATOM 2575 N N . PRO B 1 44 ? 3.639 -33.656 9.023 1 91.19 44 PRO B N 1
ATOM 2576 C CA . PRO B 1 44 ? 4.41 -32.5 8.562 1 91.19 44 PRO B CA 1
ATOM 2577 C C . PRO B 1 44 ? 5.883 -32.844 8.32 1 91.19 44 PRO B C 1
ATOM 2579 O O . PRO B 1 44 ? 6.445 -32.438 7.293 1 91.19 44 PRO B O 1
ATOM 2582 N N . ALA B 1 45 ? 6.465 -33.562 9.211 1 92.62 45 ALA B N 1
ATOM 2583 C CA . ALA B 1 45 ? 7.883 -33.875 9.078 1 92.62 45 ALA B CA 1
ATOM 2584 C C . ALA B 1 45 ? 8.141 -34.75 7.844 1 92.62 45 ALA B C 1
ATOM 2586 O O . ALA B 1 45 ? 9.117 -34.531 7.121 1 92.62 45 ALA B O 1
ATOM 2587 N N . ILE B 1 46 ? 7.273 -35.688 7.602 1 94.94 46 ILE B N 1
ATOM 2588 C CA . ILE B 1 46 ? 7.395 -36.562 6.457 1 94.94 46 ILE B CA 1
ATOM 2589 C C . ILE B 1 46 ? 7.094 -35.812 5.168 1 94.94 46 ILE B C 1
ATOM 2591 O O . ILE B 1 46 ? 7.766 -36 4.152 1 94.94 46 ILE B O 1
ATOM 2595 N N . ALA B 1 47 ? 6.074 -34.969 5.258 1 93.88 47 ALA B N 1
ATOM 2596 C CA . ALA B 1 47 ? 5.727 -34.156 4.105 1 93.88 47 ALA B CA 1
ATOM 2597 C C . ALA B 1 47 ? 6.906 -33.281 3.67 1 93.88 47 ALA B C 1
ATOM 2599 O O . ALA B 1 47 ? 7.219 -33.219 2.479 1 93.88 47 ALA B O 1
ATOM 2600 N N . LEU B 1 48 ? 7.539 -32.719 4.637 1 94.06 48 LEU B N 1
ATOM 2601 C CA . LEU B 1 48 ? 8.703 -31.875 4.344 1 94.06 48 LEU B CA 1
ATOM 2602 C C . LEU B 1 48 ? 9.797 -32.688 3.66 1 94.06 48 LEU B C 1
ATOM 2604 O O . LEU B 1 48 ? 10.383 -32.25 2.67 1 94.06 48 LEU B O 1
ATOM 2608 N N . GLN B 1 49 ? 10.031 -33.844 4.164 1 95.5 49 GLN B N 1
ATOM 2609 C CA . GLN B 1 49 ? 11.055 -34.719 3.592 1 95.5 49 GLN B CA 1
ATOM 2610 C C . GLN B 1 49 ? 10.711 -35.094 2.152 1 95.5 49 GLN B C 1
ATOM 2612 O O . GLN B 1 49 ? 11.594 -35.125 1.29 1 95.5 49 GLN B O 1
ATOM 2617 N N . GLU B 1 50 ? 9.469 -35.375 1.975 1 94.81 50 GLU B N 1
ATOM 2618 C CA . GLU B 1 50 ? 9.031 -35.719 0.631 1 94.81 50 GLU B CA 1
ATOM 2619 C C . GLU B 1 50 ? 9.164 -34.562 -0.332 1 94.81 50 GLU B C 1
ATOM 2621 O O . GLU B 1 50 ? 9.57 -34.719 -1.481 1 94.81 50 GLU B O 1
ATOM 2626 N N . ILE B 1 51 ? 8.797 -33.406 0.104 1 94.25 51 ILE B N 1
ATOM 2627 C CA . ILE B 1 51 ? 8.914 -32.219 -0.704 1 94.25 51 ILE B CA 1
ATOM 2628 C C . ILE B 1 51 ? 10.375 -31.953 -1.06 1 94.25 51 ILE B C 1
ATOM 2630 O O . ILE B 1 51 ? 10.703 -31.672 -2.215 1 94.25 51 ILE B O 1
ATOM 2634 N N . LEU B 1 52 ? 11.25 -32.125 -0.076 1 96.06 52 LEU B N 1
ATOM 2635 C CA . LEU B 1 52 ? 12.68 -31.953 -0.3 1 96.06 52 LEU B CA 1
ATOM 2636 C C . LEU B 1 52 ? 13.203 -32.969 -1.302 1 96.06 52 LEU B C 1
ATOM 2638 O O . LEU B 1 52 ? 13.984 -32.625 -2.197 1 96.06 52 LEU B O 1
ATOM 2642 N N . ARG B 1 53 ? 12.742 -34.156 -1.16 1 96.44 53 ARG B N 1
ATOM 2643 C CA . ARG B 1 53 ? 13.188 -35.219 -2.043 1 96.44 53 ARG B CA 1
ATOM 2644 C C . ARG B 1 53 ? 12.781 -34.938 -3.488 1 96.44 53 ARG B C 1
ATOM 2646 O O . ARG B 1 53 ? 13.609 -35.062 -4.398 1 96.44 53 ARG B O 1
ATOM 2653 N N . VAL B 1 54 ? 11.516 -34.594 -3.646 1 95.12 54 VAL B N 1
ATOM 2654 C CA . VAL B 1 54 ? 10.977 -34.312 -4.977 1 95.12 54 VAL B CA 1
ATOM 2655 C C . VAL B 1 54 ? 11.703 -33.125 -5.59 1 95.12 54 VAL B C 1
ATOM 2657 O O . VAL B 1 54 ? 12.109 -33.156 -6.754 1 95.12 54 VAL B O 1
ATOM 2660 N N . SER B 1 55 ? 11.891 -32.094 -4.84 1 96.5 55 SER B N 1
ATOM 2661 C CA . SER B 1 55 ? 12.57 -30.891 -5.312 1 96.5 55 SER B CA 1
ATOM 2662 C C . SER B 1 55 ? 14.023 -31.188 -5.66 1 96.5 55 SER B C 1
ATOM 2664 O O . SER B 1 55 ? 14.508 -30.766 -6.711 1 96.5 55 SER B O 1
ATOM 2666 N N . LEU B 1 56 ? 14.664 -31.906 -4.785 1 97.12 56 LEU B N 1
ATOM 2667 C CA . LEU B 1 56 ? 16.062 -32.25 -4.977 1 97.12 56 LEU B CA 1
ATOM 2668 C C . LEU B 1 56 ? 16.266 -33.031 -6.266 1 97.12 56 LEU B C 1
ATOM 2670 O O . LEU B 1 56 ? 17.188 -32.75 -7.039 1 97.12 56 LEU B O 1
ATOM 2674 N N . SER B 1 57 ? 15.414 -33.969 -6.461 1 96.88 57 SER B N 1
ATOM 2675 C CA . SER B 1 57 ? 15.516 -34.781 -7.656 1 96.88 57 SER B CA 1
ATOM 2676 C C . SER B 1 57 ? 15.375 -33.938 -8.922 1 96.88 57 SER B C 1
ATOM 2678 O O . SER B 1 57 ? 16.156 -34.094 -9.867 1 96.88 57 SER B O 1
ATOM 2680 N N . ALA B 1 58 ? 14.43 -33.094 -8.914 1 96.19 58 ALA B N 1
ATOM 2681 C CA . ALA B 1 58 ? 14.195 -32.219 -10.062 1 96.19 58 ALA B CA 1
ATOM 2682 C C . ALA B 1 58 ? 15.375 -31.281 -10.305 1 96.19 58 ALA B C 1
ATOM 2684 O O . ALA B 1 58 ? 15.828 -31.109 -11.438 1 96.19 58 ALA B O 1
ATOM 2685 N N . LEU B 1 59 ? 15.906 -30.703 -9.289 1 97.62 59 LEU B N 1
ATOM 2686 C CA . LEU B 1 59 ? 16.984 -29.719 -9.383 1 97.62 59 LEU B CA 1
ATOM 2687 C C . LEU B 1 59 ? 18.281 -30.391 -9.82 1 97.62 59 LEU B C 1
ATOM 2689 O O . LEU B 1 59 ? 19.031 -29.844 -10.641 1 97.62 59 LEU B O 1
ATOM 2693 N N . GLN B 1 60 ? 18.547 -31.578 -9.344 1 97.38 60 GLN B N 1
ATOM 2694 C CA . GLN B 1 60 ? 19.766 -32.312 -9.68 1 97.38 60 GLN B CA 1
ATOM 2695 C C . GLN B 1 60 ? 19.797 -32.656 -11.164 1 97.38 60 GLN B C 1
ATOM 2697 O O . GLN B 1 60 ? 20.859 -32.656 -11.789 1 97.38 60 GLN B O 1
ATOM 2702 N N . GLN B 1 61 ? 18.641 -33 -11.648 1 96.56 61 GLN B N 1
ATOM 2703 C CA . GLN B 1 61 ? 18.547 -33.312 -13.07 1 96.56 61 GLN B CA 1
ATOM 2704 C C . GLN B 1 61 ? 18.953 -32.094 -13.922 1 96.56 61 GLN B C 1
ATOM 2706 O O . GLN B 1 61 ? 19.719 -32.25 -14.875 1 96.56 61 GLN B O 1
ATOM 2711 N N . ALA B 1 62 ? 18.469 -30.922 -13.57 1 96.25 62 ALA B N 1
ATOM 2712 C CA . ALA B 1 62 ? 18.797 -29.703 -14.297 1 96.25 62 ALA B CA 1
ATOM 2713 C C . ALA B 1 62 ? 20.281 -29.344 -14.141 1 96.25 62 ALA B C 1
ATOM 2715 O O . ALA B 1 62 ? 20.922 -28.938 -15.102 1 96.25 62 ALA B O 1
ATOM 2716 N N . ILE B 1 63 ? 20.828 -29.547 -12.977 1 96.88 63 ILE B N 1
ATOM 2717 C CA . ILE B 1 63 ? 22.219 -29.203 -12.68 1 96.88 63 ILE B CA 1
ATOM 2718 C C . ILE B 1 63 ? 23.156 -30.141 -13.438 1 96.88 63 ILE B C 1
ATOM 2720 O O . ILE B 1 63 ? 24.203 -29.703 -13.945 1 96.88 63 ILE B O 1
ATOM 2724 N N . LYS B 1 64 ? 22.812 -31.406 -13.516 1 96.81 64 LYS B N 1
ATOM 2725 C CA . LYS B 1 64 ? 23.625 -32.375 -14.258 1 96.81 64 LYS B CA 1
ATOM 2726 C C . LYS B 1 64 ? 23.703 -32 -15.734 1 96.81 64 LYS B C 1
ATOM 2728 O O . LYS B 1 64 ? 24.766 -32.125 -16.344 1 96.81 64 LYS B O 1
ATOM 2733 N N . LEU B 1 65 ? 22.656 -31.531 -16.234 1 96.12 65 LEU B N 1
ATOM 2734 C CA . LEU B 1 65 ? 22.594 -31.172 -17.641 1 96.12 65 LEU B CA 1
ATOM 2735 C C . LEU B 1 65 ? 23.281 -29.844 -17.906 1 96.12 65 LEU B C 1
ATOM 2737 O O . LEU B 1 65 ? 23.781 -29.594 -19 1 96.12 65 LEU B O 1
ATOM 2741 N N . HIS B 1 66 ? 23.359 -28.953 -16.844 1 96.44 66 HIS B N 1
ATOM 2742 C CA . HIS B 1 66 ? 23.953 -27.625 -16.953 1 96.44 66 HIS B CA 1
ATOM 2743 C C . HIS B 1 66 ? 24.859 -27.328 -15.766 1 96.44 66 HIS B C 1
ATOM 2745 O O . HIS B 1 66 ? 24.516 -26.516 -14.906 1 96.44 66 HIS B O 1
ATOM 2751 N N . PRO B 1 67 ? 26.094 -27.859 -15.719 1 94.06 67 PRO B N 1
ATOM 2752 C CA . PRO B 1 67 ? 26.984 -27.75 -14.562 1 94.06 67 PRO B CA 1
ATOM 2753 C C . PRO B 1 67 ? 27.406 -26.312 -14.281 1 94.06 67 PRO B C 1
ATOM 2755 O O . PRO B 1 67 ? 27.922 -26.016 -13.203 1 94.06 67 PRO B O 1
ATOM 2758 N N . GLY B 1 68 ? 27.125 -25.344 -15.047 1 95.12 68 GLY B N 1
ATOM 2759 C CA . GLY B 1 68 ? 27.531 -23.969 -14.852 1 95.12 68 GLY B CA 1
ATOM 2760 C C . GLY B 1 68 ? 26.547 -23.156 -14.047 1 95.12 68 GLY B C 1
ATOM 2761 O O . GLY B 1 68 ? 26.75 -21.953 -13.82 1 95.12 68 GLY B O 1
ATOM 2762 N N . ILE B 1 69 ? 25.562 -23.781 -13.555 1 96.94 69 ILE B N 1
ATOM 2763 C CA . ILE B 1 69 ? 24.547 -23.094 -12.766 1 96.94 69 ILE B CA 1
ATOM 2764 C C . ILE B 1 69 ? 25.156 -22.594 -11.453 1 96.94 69 ILE B C 1
ATOM 2766 O O . ILE B 1 69 ? 25.859 -23.344 -10.766 1 96.94 69 ILE B O 1
ATOM 2770 N N . GLU B 1 70 ? 24.844 -21.312 -11.102 1 97.19 70 GLU B N 1
ATOM 2771 C CA . GLU B 1 70 ? 25.531 -20.703 -9.961 1 97.19 70 GLU B CA 1
ATOM 2772 C C . GLU B 1 70 ? 24.578 -20.516 -8.789 1 97.19 70 GLU B C 1
ATOM 2774 O O . GLU B 1 70 ? 25.016 -20.297 -7.652 1 97.19 70 GLU B O 1
ATOM 2779 N N . SER B 1 71 ? 23.312 -20.531 -9.039 1 98 71 SER B N 1
ATOM 2780 C CA . SER B 1 71 ? 22.344 -20.281 -7.984 1 98 71 SER B CA 1
ATOM 2781 C C . SER B 1 71 ? 20.969 -20.797 -8.375 1 98 71 SER B C 1
ATOM 2783 O O . SER B 1 71 ? 20.719 -21.094 -9.547 1 98 71 SER B O 1
ATOM 2785 N N . ILE B 1 72 ? 20.125 -20.953 -7.363 1 98.12 72 ILE B N 1
ATOM 2786 C CA . ILE B 1 72 ? 18.766 -21.453 -7.535 1 98.12 72 ILE B CA 1
ATOM 2787 C C . ILE B 1 72 ? 17.781 -20.516 -6.832 1 98.12 72 ILE B C 1
ATOM 2789 O O . ILE B 1 72 ? 18.016 -20.109 -5.688 1 98.12 72 ILE B O 1
ATOM 2793 N N . GLY B 1 73 ? 16.797 -20.109 -7.531 1 98.31 73 GLY B N 1
ATOM 2794 C CA . GLY B 1 73 ? 15.664 -19.406 -6.941 1 98.31 73 GLY B CA 1
ATOM 2795 C C . GLY B 1 73 ? 14.352 -20.141 -7.105 1 98.31 73 GLY B C 1
ATOM 2796 O O . GLY B 1 73 ? 14.125 -20.812 -8.117 1 98.31 73 GLY B O 1
ATOM 2797 N N . MET B 1 74 ? 13.469 -19.984 -6.113 1 97.81 74 MET B N 1
ATOM 2798 C CA . MET B 1 74 ? 12.203 -20.703 -6.141 1 97.81 74 MET B CA 1
ATOM 2799 C C . MET B 1 74 ? 11.047 -19.781 -5.754 1 97.81 74 MET B C 1
ATOM 2801 O O . MET B 1 74 ? 11.141 -19.031 -4.781 1 97.81 74 MET B O 1
ATOM 2805 N N . GLY B 1 75 ? 9.969 -19.781 -6.551 1 97 75 GLY B N 1
ATOM 2806 C CA . GLY B 1 75 ? 8.688 -19.234 -6.145 1 97 75 GLY B CA 1
ATOM 2807 C C . GLY B 1 75 ? 7.816 -20.234 -5.402 1 97 75 GLY B C 1
ATOM 2808 O O . GLY B 1 75 ? 7.504 -21.297 -5.926 1 97 75 GLY B O 1
ATOM 2809 N N . PHE B 1 76 ? 7.445 -19.922 -4.234 1 95 76 PHE B N 1
ATOM 2810 C CA . PHE B 1 76 ? 6.742 -20.828 -3.342 1 95 76 PHE B CA 1
ATOM 2811 C C . PHE B 1 76 ? 5.348 -20.312 -3.021 1 95 76 PHE B C 1
ATOM 2813 O O . PHE B 1 76 ? 5.172 -19.125 -2.734 1 95 76 PHE B O 1
ATOM 2820 N N . PRO B 1 77 ? 4.332 -21.203 -3.094 1 93.25 77 PRO B N 1
ATOM 2821 C CA . PRO B 1 77 ? 2.979 -20.797 -2.717 1 93.25 77 PRO B CA 1
ATOM 2822 C C . PRO B 1 77 ? 2.799 -20.672 -1.204 1 93.25 77 PRO B C 1
ATOM 2824 O O . PRO B 1 77 ? 2.16 -21.531 -0.583 1 93.25 77 PRO B O 1
ATOM 2827 N N . GLY B 1 78 ? 3.229 -19.625 -0.648 1 93.69 78 GLY B N 1
ATOM 2828 C CA . GLY B 1 78 ? 3.164 -19.391 0.784 1 93.69 78 GLY B CA 1
ATOM 2829 C C . GLY B 1 78 ? 3.877 -18.109 1.202 1 93.69 78 GLY B C 1
ATOM 2830 O O . GLY B 1 78 ? 4.273 -17.312 0.354 1 93.69 78 GLY B O 1
ATOM 2831 N N . PHE B 1 79 ? 3.936 -17.969 2.484 1 96.44 79 PHE B N 1
ATOM 2832 C CA . PHE B 1 79 ? 4.547 -16.766 3.049 1 96.44 79 PHE B CA 1
ATOM 2833 C C . PHE B 1 79 ? 5.984 -17.047 3.473 1 96.44 79 PHE B C 1
ATOM 2835 O O . PHE B 1 79 ? 6.258 -18.031 4.156 1 96.44 79 PHE B O 1
ATOM 2842 N N . ILE B 1 80 ? 6.891 -16.203 3.014 1 97.12 80 ILE B N 1
ATOM 2843 C CA . ILE B 1 80 ? 8.312 -16.344 3.299 1 97.12 80 ILE B CA 1
ATOM 2844 C C . ILE B 1 80 ? 8.773 -15.219 4.223 1 97.12 80 ILE B C 1
ATOM 2846 O O . ILE B 1 80 ? 8.562 -14.039 3.926 1 97.12 80 ILE B O 1
ATOM 2850 N N . ASP B 1 81 ? 9.336 -15.594 5.328 1 96.44 81 ASP B N 1
ATOM 2851 C CA . ASP B 1 81 ? 9.898 -14.586 6.223 1 96.44 81 ASP B CA 1
ATOM 2852 C C . ASP B 1 81 ? 11.07 -13.867 5.57 1 96.44 81 ASP B C 1
ATOM 2854 O O . ASP B 1 81 ? 12.078 -14.492 5.219 1 96.44 81 ASP B O 1
ATOM 2858 N N . PRO B 1 82 ? 10.945 -12.594 5.457 1 95.06 82 PRO B N 1
ATOM 2859 C CA . PRO B 1 82 ? 11.984 -11.883 4.707 1 95.06 82 PRO B CA 1
ATOM 2860 C C . PRO B 1 82 ? 13.336 -11.898 5.406 1 95.06 82 PRO B C 1
ATOM 2862 O O . PRO B 1 82 ? 14.367 -11.68 4.766 1 95.06 82 PRO B O 1
ATOM 2865 N N . GLN B 1 83 ? 13.438 -12.141 6.648 1 92.94 83 GLN B N 1
ATOM 2866 C CA . GLN B 1 83 ? 14.688 -12.141 7.391 1 92.94 83 GLN B CA 1
ATOM 2867 C C . GLN B 1 83 ? 15.344 -13.516 7.375 1 92.94 83 GLN B C 1
ATOM 2869 O O . GLN B 1 83 ? 16.516 -13.648 7.023 1 92.94 83 GLN B O 1
ATOM 2874 N N . SER B 1 84 ? 14.578 -14.555 7.574 1 94 84 SER B N 1
ATOM 2875 C CA . SER B 1 84 ? 15.141 -15.891 7.707 1 94 84 SER B CA 1
ATOM 2876 C C . SER B 1 84 ? 15.109 -16.641 6.379 1 94 84 SER B C 1
ATOM 2878 O O . SER B 1 84 ? 15.867 -17.594 6.18 1 94 84 SER B O 1
ATOM 2880 N N . GLY B 1 85 ? 14.141 -16.234 5.566 1 95 85 GLY B N 1
ATOM 2881 C CA . GLY B 1 85 ? 13.938 -16.984 4.336 1 95 85 GLY B CA 1
ATOM 2882 C C . GLY B 1 85 ? 13.141 -18.266 4.543 1 95 85 GLY B C 1
ATOM 2883 O O . GLY B 1 85 ? 12.984 -19.062 3.613 1 95 85 GLY B O 1
ATOM 2884 N N . HIS B 1 86 ? 12.562 -18.422 5.723 1 95.88 86 HIS B N 1
ATOM 2885 C CA . HIS B 1 86 ? 11.781 -19.609 6.051 1 95.88 86 HIS B CA 1
ATOM 2886 C C . HIS B 1 86 ? 10.344 -19.469 5.555 1 95.88 86 HIS B C 1
ATOM 2888 O O . HIS B 1 86 ? 9.805 -18.375 5.484 1 95.88 86 HIS B O 1
ATOM 2894 N N . VAL B 1 87 ? 9.805 -20.609 5.223 1 94.56 87 VAL B N 1
ATOM 2895 C CA . VAL B 1 87 ? 8.367 -20.656 5 1 94.56 87 VAL B CA 1
ATOM 2896 C C . VAL B 1 87 ? 7.633 -20.547 6.336 1 94.56 87 VAL B C 1
ATOM 2898 O O . VAL B 1 87 ? 7.734 -21.422 7.188 1 94.56 87 VAL B O 1
ATOM 2901 N N . THR B 1 88 ? 6.922 -19.469 6.512 1 93.44 88 THR B N 1
ATOM 2902 C CA . THR B 1 88 ? 6.207 -19.281 7.773 1 93.44 88 THR B CA 1
ATOM 2903 C C . THR B 1 88 ? 4.883 -20.047 7.766 1 93.44 88 THR B C 1
ATOM 2905 O O . THR B 1 88 ? 4.508 -20.656 8.766 1 93.44 88 THR B O 1
ATOM 2908 N N . GLN B 1 89 ? 4.234 -19.984 6.668 1 90.06 89 GLN B N 1
ATOM 2909 C CA . GLN B 1 89 ? 2.961 -20.672 6.48 1 90.06 89 GLN B CA 1
ATOM 2910 C C . GLN B 1 89 ? 2.607 -20.781 4.996 1 90.06 89 GLN B C 1
ATOM 2912 O O . GLN B 1 89 ? 3.084 -19.984 4.184 1 90.06 89 GLN B O 1
ATOM 2917 N N . SER B 1 90 ? 1.875 -21.766 4.746 1 88.06 90 SER B N 1
ATOM 2918 C CA . SER B 1 90 ? 1.307 -21.953 3.416 1 88.06 90 SER B CA 1
ATOM 2919 C C . SER B 1 90 ? -0.131 -22.453 3.496 1 88.06 90 SER B C 1
ATOM 2921 O O . SER B 1 90 ? -0.381 -23.562 3.965 1 88.06 90 SER B O 1
ATOM 2923 N N . PRO B 1 91 ? -1.016 -21.656 3.045 1 80.12 91 PRO B N 1
ATOM 2924 C CA . PRO B 1 91 ? -2.418 -22.062 3.148 1 80.12 91 PRO B CA 1
ATOM 2925 C C . PRO B 1 91 ? -2.715 -23.359 2.387 1 80.12 91 PRO B C 1
ATOM 2927 O O . PRO B 1 91 ? -3.523 -24.172 2.838 1 80.12 91 PRO B O 1
ATOM 2930 N N . ASN B 1 92 ? -2.006 -23.562 1.348 1 79.94 92 ASN B N 1
ATOM 2931 C CA . ASN B 1 92 ? -2.291 -24.719 0.496 1 79.94 92 ASN B CA 1
ATOM 2932 C C . ASN B 1 92 ? -1.432 -25.922 0.87 1 79.94 92 ASN B C 1
ATOM 2934 O O . ASN B 1 92 ? -1.624 -27.016 0.34 1 79.94 92 ASN B O 1
ATOM 2938 N N . LEU B 1 93 ? -0.499 -25.719 1.686 1 86.62 93 LEU B N 1
ATOM 2939 C CA . LEU B 1 93 ? 0.372 -26.766 2.178 1 86.62 93 LEU B CA 1
ATOM 2940 C C . LEU B 1 93 ? 0.335 -26.844 3.701 1 86.62 93 LEU B C 1
ATOM 2942 O O . LEU B 1 93 ? 1.323 -26.531 4.367 1 86.62 93 LEU B O 1
ATOM 2946 N N . PRO B 1 94 ? -0.815 -27.375 4.117 1 81.06 94 PRO B N 1
ATOM 2947 C CA . PRO B 1 94 ? -1.01 -27.359 5.566 1 81.06 94 PRO B CA 1
ATOM 2948 C C . PRO B 1 94 ? 0.068 -28.156 6.309 1 81.06 94 PRO B C 1
ATOM 2950 O O . PRO B 1 94 ? 0.56 -29.156 5.801 1 81.06 94 PRO B O 1
ATOM 2953 N N . GLY B 1 95 ? 0.488 -27.641 7.402 1 83.88 95 GLY B N 1
ATOM 2954 C CA . GLY B 1 95 ? 1.452 -28.312 8.25 1 83.88 95 GLY B CA 1
ATOM 2955 C C . GLY B 1 95 ? 2.867 -27.797 8.086 1 83.88 95 GLY B C 1
ATOM 2956 O O . GLY B 1 95 ? 3.717 -28 8.961 1 83.88 95 GLY B O 1
ATOM 2957 N N . LEU B 1 96 ? 3.125 -27.297 6.93 1 85.81 96 LEU B N 1
ATOM 2958 C CA . LEU B 1 96 ? 4.445 -26.703 6.73 1 85.81 96 LEU B CA 1
ATOM 2959 C C . LEU B 1 96 ? 4.535 -25.344 7.41 1 85.81 96 LEU B C 1
ATOM 2961 O O . LEU B 1 96 ? 4.125 -24.328 6.844 1 85.81 96 LEU B O 1
ATOM 2965 N N . ARG B 1 97 ? 5.004 -25.266 8.57 1 89.19 97 ARG B N 1
ATOM 2966 C CA . ARG B 1 97 ? 5.129 -24.031 9.344 1 89.19 97 ARG B CA 1
ATOM 2967 C C . ARG B 1 97 ? 6.559 -23.828 9.828 1 89.19 97 ARG B C 1
ATOM 2969 O O . ARG B 1 97 ? 7.145 -24.734 10.438 1 89.19 97 ARG B O 1
ATOM 2976 N N . ASN B 1 98 ? 7.074 -22.766 9.398 1 93.19 98 ASN B N 1
ATOM 2977 C CA . ASN B 1 98 ? 8.406 -22.359 9.844 1 93.19 98 ASN B CA 1
ATOM 2978 C C . ASN B 1 98 ? 9.461 -23.375 9.445 1 93.19 98 ASN B C 1
ATOM 2980 O O . ASN B 1 98 ? 10.258 -23.812 10.273 1 93.19 98 ASN B O 1
ATOM 2984 N N . VAL B 1 99 ? 9.5 -23.688 8.211 1 94.69 99 VAL B N 1
ATOM 2985 C CA . VAL B 1 99 ? 10.453 -24.672 7.707 1 94.69 99 VAL B CA 1
ATOM 2986 C C . VAL B 1 99 ? 11.461 -23.984 6.789 1 94.69 99 VAL B C 1
ATOM 2988 O O . VAL B 1 99 ? 11.125 -23.031 6.094 1 94.69 99 VAL B O 1
ATOM 2991 N N . ASP B 1 100 ? 12.672 -24.516 6.82 1 96.19 100 ASP B N 1
ATOM 2992 C CA . ASP B 1 100 ? 13.766 -23.953 6.023 1 96.19 100 ASP B CA 1
ATOM 2993 C C . ASP B 1 100 ? 14.031 -24.828 4.789 1 96.19 100 ASP B C 1
ATOM 2995 O O . ASP B 1 100 ? 15.078 -25.469 4.695 1 96.19 100 ASP B O 1
ATOM 2999 N N . ILE B 1 101 ? 13.211 -24.719 3.814 1 96.25 101 ILE B N 1
ATOM 3000 C CA . ILE B 1 101 ? 13.32 -25.516 2.596 1 96.25 101 ILE B CA 1
ATOM 3001 C C . ILE B 1 101 ? 14.539 -25.047 1.788 1 96.25 101 ILE B C 1
ATOM 3003 O O . ILE B 1 101 ? 15.352 -25.875 1.361 1 96.25 101 ILE B O 1
ATOM 3007 N N . ALA B 1 102 ? 14.695 -23.766 1.636 1 97.12 102 ALA B N 1
ATOM 3008 C CA . ALA B 1 102 ? 15.789 -23.203 0.843 1 97.12 102 ALA B CA 1
ATOM 3009 C C . ALA B 1 102 ? 17.141 -23.562 1.446 1 97.12 102 ALA B C 1
ATOM 3011 O O . ALA B 1 102 ? 18.062 -23.969 0.728 1 97.12 102 ALA B O 1
ATOM 3012 N N . GLY B 1 103 ? 17.266 -23.406 2.748 1 97.25 103 GLY B N 1
ATOM 3013 C CA . GLY B 1 103 ? 18.5 -23.734 3.422 1 97.25 103 GLY B CA 1
ATOM 3014 C C . GLY B 1 103 ? 18.875 -25.203 3.287 1 97.25 103 GLY B C 1
ATOM 3015 O O . GLY B 1 103 ? 20.047 -25.531 3.049 1 97.25 103 GLY B O 1
ATOM 3016 N N . GLU B 1 104 ? 17.922 -26.094 3.396 1 97.31 104 GLU B N 1
ATOM 3017 C CA . GLU B 1 104 ? 18.172 -27.531 3.258 1 97.31 104 GLU B CA 1
ATOM 3018 C C . GLU B 1 104 ? 18.609 -27.875 1.84 1 97.31 104 GLU B C 1
ATOM 3020 O O . GLU B 1 104 ? 19.562 -28.641 1.651 1 97.31 104 GLU B O 1
ATOM 3025 N N . LEU B 1 105 ? 17.922 -27.312 0.926 1 98 105 LEU B N 1
ATOM 3026 C CA . LEU B 1 105 ? 18.281 -27.562 -0.463 1 98 105 LEU B CA 1
ATOM 3027 C C . LEU B 1 105 ? 19.672 -27.016 -0.771 1 98 105 LEU B C 1
ATOM 3029 O O . LEU B 1 105 ? 20.438 -27.641 -1.499 1 98 105 LEU B O 1
ATOM 3033 N N . SER B 1 106 ? 19.922 -25.828 -0.247 1 98.06 106 SER B N 1
ATOM 3034 C CA . SER B 1 106 ? 21.234 -25.219 -0.438 1 98.06 106 SER B CA 1
ATOM 3035 C C . SER B 1 106 ? 22.344 -26.141 0.083 1 98.06 106 SER B C 1
ATOM 3037 O O . SER B 1 106 ? 23.359 -26.344 -0.589 1 98.06 106 SER B O 1
ATOM 3039 N N . ARG B 1 107 ? 22.188 -26.688 1.24 1 97.75 107 ARG B N 1
ATOM 3040 C CA . ARG B 1 107 ? 23.156 -27.594 1.851 1 97.75 107 ARG B CA 1
ATOM 3041 C C . ARG B 1 107 ? 23.328 -28.844 1.01 1 97.75 107 ARG B C 1
ATOM 3043 O O . ARG B 1 107 ? 24.453 -29.281 0.755 1 97.75 107 ARG B O 1
ATOM 3050 N N . LEU B 1 108 ? 22.297 -29.406 0.522 1 97.25 108 LEU B N 1
ATOM 3051 C CA . LEU B 1 108 ? 22.312 -30.672 -0.192 1 97.25 108 LEU B CA 1
ATOM 3052 C C . LEU B 1 108 ? 22.906 -30.516 -1.587 1 97.25 108 LEU B C 1
ATOM 3054 O O . LEU B 1 108 ? 23.531 -31.438 -2.115 1 97.25 108 LEU B O 1
ATOM 3058 N N . LEU B 1 109 ? 22.734 -29.297 -2.145 1 97.69 109 LEU B N 1
ATOM 3059 C CA . LEU B 1 109 ? 23.125 -29.078 -3.533 1 97.69 109 LEU B CA 1
ATOM 3060 C C . LEU B 1 109 ? 24.484 -28.359 -3.617 1 97.69 109 LEU B C 1
ATOM 3062 O O . LEU B 1 109 ? 25.109 -28.344 -4.676 1 97.69 109 LEU B O 1
ATOM 3066 N N . GLY B 1 110 ? 24.875 -27.719 -2.541 1 97.25 110 GLY B N 1
ATOM 3067 C CA . GLY B 1 110 ? 26.109 -26.953 -2.535 1 97.25 110 GLY B CA 1
ATOM 3068 C C . GLY B 1 110 ? 26.031 -25.672 -3.344 1 97.25 110 GLY B C 1
ATOM 3069 O O . GLY B 1 110 ? 27.016 -25.234 -3.926 1 97.25 110 GLY B O 1
ATOM 3070 N N . LEU B 1 111 ? 24.859 -25.141 -3.557 1 97.44 111 LEU B N 1
ATOM 3071 C CA . LEU B 1 111 ? 24.594 -23.906 -4.277 1 97.44 111 LEU B CA 1
ATOM 3072 C C . LEU B 1 111 ? 23.734 -22.969 -3.441 1 97.44 111 LEU B C 1
ATOM 3074 O O . LEU B 1 111 ? 22.953 -23.406 -2.602 1 97.44 111 LEU B O 1
ATOM 3078 N N . PRO B 1 112 ? 23.906 -21.625 -3.67 1 97.69 112 PRO B N 1
ATOM 3079 C CA . PRO B 1 112 ? 22.969 -20.703 -3.029 1 97.69 112 PRO B CA 1
ATOM 3080 C C . PRO B 1 112 ? 21.531 -20.922 -3.498 1 97.69 112 PRO B C 1
ATOM 3082 O O . PRO B 1 112 ? 21.281 -21.031 -4.703 1 97.69 112 PRO B O 1
ATOM 3085 N N . VAL B 1 113 ? 20.609 -21.047 -2.541 1 97.88 113 VAL B N 1
ATOM 3086 C CA . VAL B 1 113 ? 19.188 -21.203 -2.826 1 97.88 113 VAL B CA 1
ATOM 3087 C C . VAL B 1 113 ? 18.391 -20.125 -2.1 1 97.88 113 VAL B C 1
ATOM 3089 O O . VAL B 1 113 ? 18.609 -19.875 -0.91 1 97.88 113 VAL B O 1
ATOM 3092 N N . LYS B 1 114 ? 17.547 -19.406 -2.809 1 97.81 114 LYS B N 1
ATOM 3093 C CA . LYS B 1 114 ? 16.641 -18.438 -2.219 1 97.81 114 LYS B CA 1
ATOM 3094 C C . LYS B 1 114 ? 15.188 -18.75 -2.605 1 97.81 114 LYS B C 1
ATOM 3096 O O . LYS B 1 114 ? 14.93 -19.266 -3.693 1 97.81 114 LYS B O 1
ATOM 3101 N N . MET B 1 115 ? 14.344 -18.484 -1.712 1 97 115 MET B N 1
ATOM 3102 C CA . MET B 1 115 ? 12.914 -18.703 -1.936 1 97 115 MET B CA 1
ATOM 3103 C C . MET B 1 115 ? 12.109 -17.453 -1.625 1 97 115 MET B C 1
ATOM 3105 O O . MET B 1 115 ? 12.461 -16.688 -0.716 1 97 115 MET B O 1
ATOM 3109 N N . GLU B 1 116 ? 11.07 -17.219 -2.375 1 97.5 116 GLU B N 1
ATOM 3110 C CA . GLU B 1 116 ? 10.133 -16.125 -2.18 1 97.5 116 GLU B CA 1
ATOM 3111 C C . GLU B 1 116 ? 8.719 -16.516 -2.6 1 97.5 116 GLU B C 1
ATOM 3113 O O . GLU B 1 116 ? 8.523 -17.531 -3.268 1 97.5 116 GLU B O 1
ATOM 3118 N N . ASN B 1 117 ? 7.742 -15.773 -2.139 1 97.25 117 ASN B N 1
ATOM 3119 C CA . ASN B 1 117 ? 6.355 -15.977 -2.539 1 97.25 117 ASN B CA 1
ATOM 3120 C C . ASN B 1 117 ? 6.211 -16.047 -4.055 1 97.25 117 ASN B C 1
ATOM 3122 O O . ASN B 1 117 ? 6.844 -15.273 -4.777 1 97.25 117 ASN B O 1
ATOM 3126 N N . ASP B 1 118 ? 5.441 -16.953 -4.52 1 96.06 118 ASP B N 1
ATOM 3127 C CA . ASP B 1 118 ? 5.324 -17.219 -5.949 1 96.06 118 ASP B CA 1
ATOM 3128 C C . ASP B 1 118 ? 4.785 -15.992 -6.691 1 96.06 118 ASP B C 1
ATOM 3130 O O . ASP B 1 118 ? 5.242 -15.68 -7.793 1 96.06 118 ASP B O 1
ATOM 3134 N N . ALA B 1 119 ? 3.822 -15.281 -6.133 1 96.44 119 ALA B N 1
ATOM 3135 C CA . ALA B 1 119 ? 3.275 -14.102 -6.789 1 96.44 119 ALA B CA 1
ATOM 3136 C C . ALA B 1 119 ? 4.316 -12.992 -6.875 1 96.44 119 ALA B C 1
ATOM 3138 O O . ALA B 1 119 ? 4.406 -12.289 -7.887 1 96.44 119 ALA B O 1
ATOM 3139 N N . LEU B 1 120 ? 5.062 -12.789 -5.859 1 98.12 120 LEU B N 1
ATOM 3140 C CA . LEU B 1 120 ? 6.125 -11.781 -5.863 1 98.12 120 LEU B CA 1
ATOM 3141 C C . LEU B 1 120 ? 7.207 -12.141 -6.875 1 98.12 120 LEU B C 1
ATOM 3143 O O . LEU B 1 120 ? 7.719 -11.266 -7.578 1 98.12 120 LEU B O 1
ATOM 3147 N N . VAL B 1 121 ? 7.496 -13.406 -6.949 1 97.44 121 VAL B N 1
ATOM 3148 C CA . VAL B 1 121 ? 8.484 -13.891 -7.906 1 97.44 121 VAL B CA 1
ATOM 3149 C C . VAL B 1 121 ? 7.988 -13.648 -9.328 1 97.44 121 VAL B C 1
ATOM 3151 O O . VAL B 1 121 ? 8.75 -13.211 -10.195 1 97.44 121 VAL B O 1
ATOM 3154 N N . ALA B 1 122 ? 6.746 -13.977 -9.523 1 96.62 122 ALA B N 1
ATOM 3155 C CA . ALA B 1 122 ? 6.148 -13.688 -10.828 1 96.62 122 ALA B CA 1
ATOM 3156 C C . ALA B 1 122 ? 6.223 -12.195 -11.148 1 96.62 122 ALA B C 1
ATOM 3158 O O . ALA B 1 122 ? 6.543 -11.812 -12.273 1 96.62 122 ALA B O 1
ATOM 3159 N N . ALA B 1 123 ? 5.973 -11.375 -10.188 1 97.94 123 ALA B N 1
ATOM 3160 C CA . ALA B 1 123 ? 6.07 -9.922 -10.359 1 97.94 123 ALA B CA 1
ATOM 3161 C C . ALA B 1 123 ? 7.473 -9.516 -10.797 1 97.94 123 ALA B C 1
ATOM 3163 O O . ALA B 1 123 ? 7.633 -8.703 -11.711 1 97.94 123 ALA B O 1
ATOM 3164 N N . LEU B 1 124 ? 8.422 -10.07 -10.148 1 97.44 124 LEU B N 1
ATOM 3165 C CA . LEU B 1 124 ? 9.812 -9.758 -10.484 1 97.44 124 LEU B CA 1
ATOM 3166 C C . LEU B 1 124 ? 10.125 -10.156 -11.93 1 97.44 124 LEU B C 1
ATOM 3168 O O . LEU B 1 124 ? 10.727 -9.375 -12.664 1 97.44 124 LEU B O 1
ATOM 3172 N N . GLY B 1 125 ? 9.719 -11.383 -12.305 1 96.94 125 GLY B N 1
ATOM 3173 C CA . GLY B 1 125 ? 9.93 -11.812 -13.672 1 96.94 125 GLY B CA 1
ATOM 3174 C C . GLY B 1 125 ? 9.258 -10.906 -14.695 1 96.94 125 GLY B C 1
ATOM 3175 O O . GLY B 1 125 ? 9.867 -10.539 -15.695 1 96.94 125 GLY B O 1
ATOM 3176 N N . GLU B 1 126 ? 8 -10.586 -14.438 1 97.12 126 GLU B N 1
ATOM 3177 C CA . GLU B 1 126 ? 7.273 -9.672 -15.32 1 97.12 126 GLU B CA 1
ATOM 3178 C C . GLU B 1 126 ? 7.992 -8.336 -15.445 1 97.12 126 GLU B C 1
ATOM 3180 O O . GLU B 1 126 ? 8.141 -7.809 -16.547 1 97.12 126 GLU B O 1
ATOM 3185 N N . PHE B 1 127 ? 8.453 -7.82 -14.32 1 97.06 127 PHE B N 1
ATOM 3186 C CA . PHE B 1 127 ? 9.156 -6.543 -14.273 1 97.06 127 PHE B CA 1
ATOM 3187 C C . PHE B 1 127 ? 10.398 -6.578 -15.164 1 97.06 127 PHE B C 1
ATOM 3189 O O . PHE B 1 127 ? 10.633 -5.656 -15.945 1 97.06 127 PHE B O 1
ATOM 3196 N N . MET B 1 128 ? 11.094 -7.621 -15.086 1 95.5 128 MET B N 1
ATOM 3197 C CA . MET B 1 128 ? 12.352 -7.77 -15.805 1 95.5 128 MET B CA 1
ATOM 3198 C C . MET B 1 128 ? 12.109 -7.863 -17.312 1 95.5 128 MET B C 1
ATOM 3200 O O . MET B 1 128 ? 12.977 -7.516 -18.109 1 95.5 128 MET B O 1
ATOM 3204 N N . LEU B 1 129 ? 10.961 -8.297 -17.672 1 94.81 129 LEU B N 1
ATOM 3205 C CA . LEU B 1 129 ? 10.68 -8.562 -19.078 1 94.81 129 LEU B CA 1
ATOM 3206 C C . LEU B 1 129 ? 10.031 -7.359 -19.75 1 94.81 129 LEU B C 1
ATOM 3208 O O . LEU B 1 129 ? 9.789 -7.363 -20.953 1 94.81 129 LEU B O 1
ATOM 3212 N N . LEU B 1 130 ? 9.711 -6.328 -18.984 1 95 130 LEU B N 1
ATOM 3213 C CA . LEU B 1 130 ? 9.117 -5.125 -19.547 1 95 130 LEU B CA 1
ATOM 3214 C C . LEU B 1 130 ? 10.102 -4.41 -20.469 1 95 130 LEU B C 1
ATOM 3216 O O . LEU B 1 130 ? 11.305 -4.379 -20.188 1 95 130 LEU B O 1
ATOM 3220 N N . ASP B 1 131 ? 9.57 -3.803 -21.516 1 92.44 131 ASP B N 1
ATOM 3221 C CA . ASP B 1 131 ? 10.406 -3.045 -22.438 1 92.44 131 ASP B CA 1
ATOM 3222 C C . ASP B 1 131 ? 10.945 -1.775 -21.781 1 92.44 131 ASP B C 1
ATOM 3224 O O . ASP B 1 131 ? 12.102 -1.397 -22 1 92.44 131 ASP B O 1
ATOM 3228 N N . THR B 1 132 ? 10.109 -1.13 -21.078 1 93.75 132 THR B N 1
ATOM 3229 C CA . THR B 1 132 ? 10.453 0.066 -20.312 1 93.75 132 THR B CA 1
ATOM 3230 C C . THR B 1 132 ? 10.281 -0.174 -18.812 1 93.75 132 THR B C 1
ATOM 3232 O O . THR B 1 132 ? 9.195 -0.542 -18.359 1 93.75 132 THR B O 1
ATOM 3235 N N . ILE B 1 133 ? 11.297 0.003 -18.062 1 95 133 ILE B N 1
ATOM 3236 C CA . ILE B 1 133 ? 11.289 -0.296 -16.625 1 95 133 ILE B CA 1
ATOM 3237 C C . ILE B 1 133 ? 10.68 0.874 -15.867 1 95 133 ILE B C 1
ATOM 3239 O O . ILE B 1 133 ? 11.219 1.979 -15.867 1 95 133 ILE B O 1
ATOM 3243 N N . PRO B 1 134 ? 9.602 0.618 -15.234 1 96.19 134 PRO B N 1
ATOM 3244 C CA . PRO B 1 134 ? 9.016 1.664 -14.391 1 96.19 134 PRO B CA 1
ATOM 3245 C C . PRO B 1 134 ? 9.734 1.826 -13.055 1 96.19 134 PRO B C 1
ATOM 3247 O O . PRO B 1 134 ? 10.531 0.965 -12.672 1 96.19 134 PRO B O 1
ATOM 3250 N N . ARG B 1 135 ? 9.508 2.967 -12.352 1 95.19 135 ARG B N 1
ATOM 3251 C CA . ARG B 1 135 ? 10.07 3.168 -11.023 1 95.19 135 ARG B CA 1
ATOM 3252 C C . ARG B 1 135 ? 9.453 2.205 -10.016 1 95.19 135 ARG B C 1
ATOM 3254 O O . ARG B 1 135 ? 10.133 1.744 -9.094 1 95.19 135 ARG B O 1
ATOM 3261 N N . SER B 1 136 ? 8.148 1.897 -10.188 1 97.5 136 SER B N 1
ATOM 3262 C CA . SER B 1 136 ? 7.449 0.916 -9.359 1 97.5 136 SER B CA 1
ATOM 3263 C C . SER B 1 136 ? 6.367 0.194 -10.156 1 97.5 136 SER B C 1
ATOM 3265 O O . SER B 1 136 ? 5.816 0.747 -11.109 1 97.5 136 SER B O 1
ATOM 3267 N N . MET B 1 137 ? 6.141 -1.053 -9.789 1 98.5 137 MET B N 1
ATOM 3268 C CA . MET B 1 137 ? 5.129 -1.876 -10.453 1 98.5 137 MET B CA 1
ATOM 3269 C C . MET B 1 137 ? 4.371 -2.725 -9.438 1 98.5 137 MET B C 1
ATOM 3271 O O . MET B 1 137 ? 4.98 -3.346 -8.562 1 98.5 137 MET B O 1
ATOM 3275 N N . VAL B 1 138 ? 3.107 -2.656 -9.539 1 98.88 138 VAL B N 1
ATOM 3276 C CA . VAL B 1 138 ? 2.258 -3.631 -8.859 1 98.88 138 VAL B CA 1
ATOM 3277 C C . VAL B 1 138 ? 1.771 -4.676 -9.859 1 98.88 138 VAL B C 1
ATOM 3279 O O . VAL B 1 138 ? 1.222 -4.336 -10.906 1 98.88 138 VAL B O 1
ATOM 3282 N N . TYR B 1 139 ? 2.092 -5.879 -9.578 1 98.62 139 TYR B N 1
ATOM 3283 C CA . TYR B 1 139 ? 1.606 -7.008 -10.359 1 98.62 139 TYR B CA 1
ATOM 3284 C C . TYR B 1 139 ? 0.386 -7.645 -9.703 1 98.62 139 TYR B C 1
ATOM 3286 O O . TYR B 1 139 ? 0.371 -7.863 -8.484 1 98.62 139 TYR B O 1
ATOM 3294 N N . ILE B 1 140 ? -0.653 -7.879 -10.414 1 98.69 140 ILE B N 1
ATOM 3295 C CA . ILE B 1 140 ? -1.824 -8.633 -9.977 1 98.69 140 ILE B CA 1
ATOM 3296 C C . ILE B 1 140 ? -2.049 -9.82 -10.914 1 98.69 140 ILE B C 1
ATOM 3298 O O . ILE B 1 140 ? -2.4 -9.641 -12.078 1 98.69 140 ILE B O 1
ATOM 3302 N N . GLY B 1 141 ? -1.827 -10.992 -10.367 1 97.12 141 GLY B N 1
ATOM 3303 C CA . GLY B 1 141 ? -2.018 -12.227 -11.125 1 97.12 141 GLY B CA 1
ATOM 3304 C C . GLY B 1 141 ? -3.383 -12.852 -10.906 1 97.12 141 GLY B C 1
ATOM 3305 O O . GLY B 1 141 ? -3.744 -13.188 -9.773 1 97.12 141 GLY B O 1
ATOM 3306 N N . LEU B 1 142 ? -4.129 -13.062 -11.992 1 97 142 LEU B N 1
ATOM 3307 C CA . LEU B 1 142 ? -5.465 -13.648 -11.938 1 97 142 LEU B CA 1
ATOM 3308 C C . LEU B 1 142 ? -5.441 -15.102 -12.398 1 97 142 LEU B C 1
ATOM 3310 O O . LEU B 1 142 ? -5.215 -15.375 -13.578 1 97 142 LEU B O 1
ATOM 3314 N N . GLY B 1 143 ? -5.629 -15.992 -11.547 1 93.56 143 GLY B N 1
ATOM 3315 C CA . GLY B 1 143 ? -5.676 -17.422 -11.812 1 93.56 143 GLY B CA 1
ATOM 3316 C C . GLY B 1 143 ? -6.66 -18.172 -10.93 1 93.56 143 GLY B C 1
ATOM 3317 O O . GLY B 1 143 ? -7.816 -17.766 -10.805 1 93.56 143 GLY B O 1
ATOM 3318 N N . THR B 1 144 ? -6.137 -19.297 -10.336 1 90.94 144 THR B N 1
ATOM 3319 C CA . THR B 1 144 ? -6.977 -20 -9.367 1 90.94 144 THR B CA 1
ATOM 3320 C C . THR B 1 144 ? -7.293 -19.109 -8.18 1 90.94 144 THR B C 1
ATOM 3322 O O . THR B 1 144 ? -8.367 -19.203 -7.59 1 90.94 144 THR B O 1
ATOM 3325 N N . GLY B 1 145 ? -6.441 -18.281 -7.863 1 94.69 145 GLY B N 1
ATOM 3326 C CA . GLY B 1 145 ? -6.594 -17.188 -6.922 1 94.69 145 GLY B CA 1
ATOM 3327 C C . GLY B 1 145 ? -6.117 -15.859 -7.477 1 94.69 145 GLY B C 1
ATOM 3328 O O . GLY B 1 145 ? -5.953 -15.711 -8.688 1 94.69 145 GLY B O 1
ATOM 3329 N N . VAL B 1 146 ? -6.078 -14.914 -6.652 1 97.44 146 VAL B N 1
ATOM 3330 C CA . VAL B 1 146 ? -5.516 -13.617 -7.02 1 97.44 146 VAL B CA 1
ATOM 3331 C C . VAL B 1 146 ? -4.266 -13.344 -6.184 1 97.44 146 VAL B C 1
ATOM 3333 O O . VAL B 1 146 ? -4.34 -13.25 -4.957 1 97.44 146 VAL B O 1
ATOM 3336 N N . GLY B 1 147 ? -3.115 -13.258 -6.816 1 97.12 147 GLY B N 1
ATOM 3337 C CA . GLY B 1 147 ? -1.856 -12.93 -6.164 1 97.12 147 GLY B CA 1
ATOM 3338 C C . GLY B 1 147 ? -1.345 -11.547 -6.508 1 97.12 147 GLY B C 1
ATOM 3339 O O . GLY B 1 147 ? -1.729 -10.969 -7.531 1 97.12 147 GLY B O 1
ATOM 3340 N N . GLY B 1 148 ? -0.525 -11.023 -5.68 1 98.19 148 GLY B N 1
ATOM 3341 C CA . GLY B 1 148 ? 0.033 -9.703 -5.918 1 98.19 148 GLY B CA 1
ATOM 3342 C C . GLY B 1 148 ? 1.503 -9.602 -5.559 1 98.19 148 GLY B C 1
ATOM 3343 O O . GLY B 1 148 ? 2.006 -10.391 -4.754 1 98.19 148 GLY B O 1
ATOM 3344 N N . GLY B 1 149 ? 2.186 -8.695 -6.184 1 98.75 149 GLY B N 1
ATOM 3345 C CA . GLY B 1 149 ? 3.566 -8.352 -5.891 1 98.75 149 GLY B CA 1
ATOM 3346 C C . GLY B 1 149 ? 3.895 -6.898 -6.184 1 98.75 149 GLY B C 1
ATOM 3347 O O . GLY B 1 149 ? 3.385 -6.324 -7.148 1 98.75 149 GLY B O 1
ATOM 3348 N N . LEU B 1 150 ? 4.695 -6.328 -5.359 1 98.81 150 LEU B N 1
ATOM 3349 C CA . LEU B 1 150 ? 5.184 -4.965 -5.547 1 98.81 150 LEU B CA 1
ATOM 3350 C C . LEU B 1 150 ? 6.684 -4.961 -5.824 1 98.81 150 LEU B C 1
ATOM 3352 O O . LEU B 1 150 ? 7.457 -5.578 -5.09 1 98.81 150 LEU B O 1
ATOM 3356 N N . ILE B 1 151 ? 7.039 -4.422 -6.926 1 98.44 151 ILE B N 1
ATOM 3357 C CA . ILE B 1 151 ? 8.438 -4.109 -7.227 1 98.44 151 ILE B CA 1
ATOM 3358 C C . ILE B 1 151 ? 8.672 -2.607 -7.094 1 98.44 151 ILE B C 1
ATOM 3360 O O . ILE B 1 151 ? 8.008 -1.808 -7.758 1 98.44 151 ILE B O 1
ATOM 3364 N N . HIS B 1 152 ? 9.484 -2.262 -6.203 1 96.25 152 HIS B N 1
ATOM 3365 C CA . HIS B 1 152 ? 9.852 -0.869 -5.98 1 96.25 152 HIS B CA 1
ATOM 3366 C C . HIS B 1 152 ? 11.359 -0.675 -6.082 1 96.25 152 HIS B C 1
ATOM 3368 O O . HIS B 1 152 ? 12.125 -1.414 -5.461 1 96.25 152 HIS B O 1
ATOM 3374 N N . ALA B 1 153 ? 11.828 0.306 -6.832 1 93.81 153 ALA B N 1
ATOM 3375 C CA . ALA B 1 153 ? 13.242 0.558 -7.062 1 93.81 153 ALA B CA 1
ATOM 3376 C C . ALA B 1 153 ? 13.961 -0.71 -7.523 1 93.81 153 ALA B C 1
ATOM 3378 O O . ALA B 1 153 ? 15.023 -1.052 -7.008 1 93.81 153 ALA B O 1
ATOM 3379 N N . ALA B 1 154 ? 13.312 -1.484 -8.336 1 94.88 154 ALA B N 1
ATOM 3380 C CA . ALA B 1 154 ? 13.805 -2.68 -9.008 1 94.88 154 ALA B CA 1
ATOM 3381 C C . ALA B 1 154 ? 14.023 -3.82 -8.016 1 94.88 154 ALA B C 1
ATOM 3383 O O . ALA B 1 154 ? 14.766 -4.762 -8.305 1 94.88 154 ALA B O 1
ATOM 3384 N N . ARG B 1 155 ? 13.398 -3.684 -6.898 1 95.56 155 ARG B N 1
ATOM 3385 C CA . ARG B 1 155 ? 13.516 -4.738 -5.895 1 95.56 155 ARG B CA 1
ATOM 3386 C C . ARG B 1 155 ? 12.141 -5.219 -5.449 1 95.56 155 ARG B C 1
ATOM 3388 O O . ARG B 1 155 ? 11.195 -4.426 -5.344 1 95.56 155 ARG B O 1
ATOM 3395 N N . PRO B 1 156 ? 12.039 -6.52 -5.148 1 97.56 156 PRO B N 1
ATOM 3396 C CA . PRO B 1 156 ? 10.781 -7.016 -4.586 1 97.56 156 PRO B CA 1
ATOM 3397 C C . PRO B 1 156 ? 10.492 -6.441 -3.199 1 97.56 156 PRO B C 1
ATOM 3399 O O . PRO B 1 156 ? 11.414 -6.23 -2.408 1 97.56 156 PRO B O 1
ATOM 3402 N N . TYR B 1 157 ? 9.258 -6.172 -2.926 1 97.81 157 TYR B N 1
ATOM 3403 C CA . TYR B 1 157 ? 8.789 -5.699 -1.629 1 97.81 157 TYR B CA 1
ATOM 3404 C C . TYR B 1 157 ? 7.984 -6.781 -0.914 1 97.81 157 TYR B C 1
ATOM 3406 O O . TYR B 1 157 ? 6.773 -6.902 -1.121 1 97.81 157 TYR B O 1
ATOM 3414 N N . PRO B 1 158 ? 8.594 -7.527 -0.038 1 97.75 158 PRO B N 1
ATOM 3415 C CA . PRO B 1 158 ? 7.902 -8.648 0.604 1 97.75 158 PRO B CA 1
ATOM 3416 C C . PRO B 1 158 ? 7.027 -8.211 1.774 1 97.75 158 PRO B C 1
ATOM 3418 O O . PRO B 1 158 ? 6.18 -8.977 2.24 1 97.75 158 PRO B O 1
ATOM 3421 N N . GLY B 1 159 ? 7.184 -6.914 2.283 1 97.5 159 GLY B N 1
ATOM 3422 C CA . GLY B 1 159 ? 6.598 -6.523 3.557 1 97.5 159 GLY B CA 1
ATOM 3423 C C . GLY B 1 159 ? 7.441 -6.93 4.75 1 97.5 159 GLY B C 1
ATOM 3424 O O . GLY B 1 159 ? 8.484 -7.562 4.594 1 97.5 159 GLY B O 1
ATOM 3425 N N . ASP B 1 160 ? 7.066 -6.527 5.871 1 97.06 160 ASP B N 1
ATOM 3426 C CA . ASP B 1 160 ? 7.895 -6.746 7.055 1 97.06 160 ASP B CA 1
ATOM 3427 C C . ASP B 1 160 ? 7.77 -8.188 7.551 1 97.06 160 ASP B C 1
ATOM 3429 O O . ASP B 1 160 ? 8.672 -8.695 8.219 1 97.06 160 ASP B O 1
ATOM 3433 N N . HIS B 1 161 ? 6.645 -8.836 7.176 1 96.88 161 HIS B N 1
ATOM 3434 C CA . HIS B 1 161 ? 6.426 -10.203 7.641 1 96.88 161 HIS B CA 1
ATOM 3435 C C . HIS B 1 161 ? 6.316 -11.18 6.469 1 96.88 161 HIS B C 1
ATOM 3437 O O . HIS B 1 161 ? 5.98 -12.344 6.66 1 96.88 161 HIS B O 1
ATOM 3443 N N . GLY B 1 162 ? 6.574 -10.648 5.227 1 97.25 162 GLY B N 1
ATOM 3444 C CA . GLY B 1 162 ? 6.484 -11.5 4.047 1 97.25 162 GLY B CA 1
ATOM 3445 C C . GLY B 1 162 ? 5.059 -11.688 3.559 1 97.25 162 GLY B C 1
ATOM 3446 O O . GLY B 1 162 ? 4.754 -12.68 2.898 1 97.25 162 GLY B O 1
ATOM 3447 N N . ILE B 1 163 ? 4.156 -10.773 3.93 1 97.5 163 ILE B N 1
ATOM 3448 C CA . ILE B 1 163 ? 2.73 -10.953 3.676 1 97.5 163 ILE B CA 1
ATOM 3449 C C . ILE B 1 163 ? 2.203 -9.773 2.857 1 97.5 163 ILE B C 1
ATOM 3451 O O . ILE B 1 163 ? 0.997 -9.516 2.838 1 97.5 163 ILE B O 1
ATOM 3455 N N . ALA B 1 164 ? 3.053 -8.969 2.256 1 98.31 164 ALA B N 1
ATOM 3456 C CA . ALA B 1 164 ? 2.594 -7.82 1.482 1 98.31 164 ALA B CA 1
ATOM 3457 C C . ALA B 1 164 ? 1.846 -8.266 0.23 1 98.31 164 ALA B C 1
ATOM 3459 O O . ALA B 1 164 ? 2.018 -9.391 -0.237 1 98.31 164 ALA B O 1
ATOM 3460 N N . MET B 1 165 ? 0.995 -7.426 -0.235 1 98.69 165 MET B N 1
ATOM 3461 C CA . MET B 1 165 ? 0.307 -7.512 -1.52 1 98.69 165 MET B CA 1
ATOM 3462 C C . MET B 1 165 ? -0.637 -8.711 -1.552 1 98.69 165 MET B C 1
ATOM 3464 O O . MET B 1 165 ? -0.731 -9.406 -2.566 1 98.69 165 MET B O 1
ATOM 3468 N N . GLU B 1 166 ? -1.28 -8.906 -0.439 1 98.25 166 GLU B N 1
ATOM 3469 C CA . GLU B 1 166 ? -2.406 -9.836 -0.413 1 98.25 166 GLU B CA 1
ATOM 3470 C C . GLU B 1 166 ? -3.666 -9.188 -0.983 1 98.25 166 GLU B C 1
ATOM 3472 O O . GLU B 1 166 ? -4.723 -9.219 -0.35 1 98.25 166 GLU B O 1
ATOM 3477 N N . VAL B 1 167 ? -3.557 -8.734 -2.189 1 98.56 167 VAL B N 1
ATOM 3478 C CA . VAL B 1 167 ? -4.586 -7.918 -2.824 1 98.56 167 VAL B CA 1
ATOM 3479 C C . VAL B 1 167 ? -5.805 -8.781 -3.143 1 98.56 167 VAL B C 1
ATOM 3481 O O . VAL B 1 167 ? -6.918 -8.266 -3.279 1 98.56 167 VAL B O 1
ATOM 3484 N N . GLY B 1 168 ? -5.637 -10.07 -3.277 1 98.62 168 GLY B N 1
ATOM 3485 C CA . GLY B 1 168 ? -6.762 -10.961 -3.504 1 98.62 168 GLY B CA 1
ATOM 3486 C C . GLY B 1 168 ? -7.77 -10.953 -2.369 1 98.62 168 GLY B C 1
ATOM 3487 O O . GLY B 1 168 ? -8.922 -11.352 -2.553 1 98.62 168 GLY B O 1
ATOM 3488 N N . HIS B 1 169 ? -7.355 -10.461 -1.218 1 98.44 169 HIS B N 1
ATOM 3489 C CA . HIS B 1 169 ? -8.203 -10.516 -0.031 1 98.44 169 HIS B CA 1
ATOM 3490 C C . HIS B 1 169 ? -8.664 -9.117 0.377 1 98.44 169 HIS B C 1
ATOM 3492 O O . HIS B 1 169 ? -9.211 -8.938 1.47 1 98.44 169 HIS B O 1
ATOM 3498 N N . LEU B 1 170 ? -8.398 -8.148 -0.482 1 98.62 170 LEU B N 1
ATOM 3499 C CA . LEU B 1 170 ? -9.078 -6.879 -0.273 1 98.62 170 LEU B CA 1
ATOM 3500 C C . LEU B 1 170 ? -10.594 -7.059 -0.367 1 98.62 170 LEU B C 1
ATOM 3502 O O . LEU B 1 170 ? -11.086 -7.777 -1.239 1 98.62 170 LEU B O 1
ATOM 3506 N N . ILE B 1 171 ? -11.289 -6.469 0.545 1 98 171 ILE B N 1
ATOM 3507 C CA . ILE B 1 171 ? -12.742 -6.566 0.542 1 98 171 ILE B CA 1
ATOM 3508 C C . ILE B 1 171 ? -13.328 -5.574 -0.458 1 98 171 ILE B C 1
ATOM 3510 O O . ILE B 1 171 ? -13.273 -4.359 -0.237 1 98 171 ILE B O 1
ATOM 3514 N N . THR B 1 172 ? -13.852 -6.055 -1.558 1 97.75 172 THR B N 1
ATOM 3515 C CA . THR B 1 172 ? -14.406 -5.211 -2.613 1 97.75 172 THR B CA 1
ATOM 3516 C C . THR B 1 172 ? -15.93 -5.211 -2.566 1 97.75 172 THR B C 1
ATOM 3518 O O . THR B 1 172 ? -16.578 -4.367 -3.191 1 97.75 172 THR B O 1
ATOM 3521 N N . GLU B 1 173 ? -16.469 -6.133 -1.822 1 96.44 173 GLU B N 1
ATOM 3522 C CA . GLU B 1 173 ? -17.906 -6.234 -1.602 1 96.44 173 GLU B CA 1
ATOM 3523 C C . GLU B 1 173 ? -18.219 -6.602 -0.154 1 96.44 173 GLU B C 1
ATOM 3525 O O . GLU B 1 173 ? -18.453 -7.773 0.16 1 96.44 173 GLU B O 1
ATOM 3530 N N . PRO B 1 174 ? -18.297 -5.586 0.703 1 93.56 174 PRO B N 1
ATOM 3531 C CA . PRO B 1 174 ? -18.625 -5.91 2.092 1 93.56 174 PRO B CA 1
ATOM 3532 C C . PRO B 1 174 ? -19.875 -6.777 2.209 1 93.56 174 PRO B C 1
ATOM 3534 O O . PRO B 1 174 ? -20.906 -6.469 1.606 1 93.56 174 PRO B O 1
ATOM 3537 N N . GLY B 1 175 ? -19.719 -7.895 2.963 1 94.75 175 GLY B N 1
ATOM 3538 C CA . GLY B 1 175 ? -20.828 -8.82 3.146 1 94.75 175 GLY B CA 1
ATOM 3539 C C . GLY B 1 175 ? -21.031 -9.734 1.955 1 94.75 175 GLY B C 1
ATOM 3540 O O . GLY B 1 175 ? -22 -10.508 1.928 1 94.75 175 GLY B O 1
ATOM 3541 N N . GLY B 1 176 ? -20.172 -9.727 0.951 1 97.31 176 GLY B N 1
ATOM 3542 C CA . GLY B 1 176 ? -20.312 -10.523 -0.257 1 97.31 176 GLY B CA 1
ATOM 3543 C C . GLY B 1 176 ? -19.984 -11.992 -0.045 1 97.31 176 GLY B C 1
ATOM 3544 O O . GLY B 1 176 ? -20.25 -12.539 1.023 1 97.31 176 GLY B O 1
ATOM 3545 N N . ARG B 1 177 ? -19.516 -12.648 -1.07 1 98.19 177 ARG B N 1
ATOM 3546 C CA . ARG B 1 177 ? -19.25 -14.086 -1.067 1 98.19 177 ARG B CA 1
ATOM 3547 C C . ARG B 1 177 ? -18.219 -14.453 -0.009 1 98.19 177 ARG B C 1
ATOM 3549 O O . ARG B 1 177 ? -17.25 -13.727 0.196 1 98.19 177 ARG B O 1
ATOM 3556 N N . LYS B 1 178 ? -18.438 -15.57 0.611 1 97.81 178 LYS B N 1
ATOM 3557 C CA . LYS B 1 178 ? -17.5 -16.078 1.603 1 97.81 178 LYS B CA 1
ATOM 3558 C C . LYS B 1 178 ? -16.172 -16.484 0.947 1 97.81 178 LYS B C 1
ATOM 3560 O O . LYS B 1 178 ? -16.172 -17.109 -0.117 1 97.81 178 LYS B O 1
ATOM 3565 N N . CYS B 1 179 ? -15.117 -16.156 1.585 1 97.38 179 CYS B N 1
ATOM 3566 C CA . CYS B 1 179 ? -13.781 -16.5 1.104 1 97.38 179 CYS B CA 1
ATOM 3567 C C . CYS B 1 179 ? -13.109 -17.516 2.029 1 97.38 179 CYS B C 1
ATOM 3569 O O . CYS B 1 179 ? -13.414 -17.562 3.223 1 97.38 179 CYS B O 1
ATOM 3571 N N . GLY B 1 180 ? -12.203 -18.297 1.511 1 93.12 180 GLY B N 1
ATOM 3572 C CA . GLY B 1 180 ? -11.477 -19.266 2.299 1 93.12 180 GLY B CA 1
ATOM 3573 C C . GLY B 1 180 ? -10.633 -18.656 3.395 1 93.12 180 GLY B C 1
ATOM 3574 O O . GLY B 1 180 ? -10.281 -19.312 4.367 1 93.12 180 GLY B O 1
ATOM 3575 N N . CYS B 1 181 ? -10.344 -17.375 3.295 1 93.31 181 CYS B N 1
ATOM 3576 C CA . CYS B 1 181 ? -9.531 -16.703 4.301 1 93.31 181 CYS B CA 1
ATOM 3577 C C . CYS B 1 181 ? -10.359 -16.359 5.535 1 93.31 181 CYS B C 1
ATOM 3579 O O . CYS B 1 181 ? -9.812 -15.953 6.559 1 93.31 181 CYS B O 1
ATOM 3581 N N . GLY B 1 182 ? -11.664 -16.5 5.484 1 94.19 182 GLY B N 1
ATOM 3582 C CA . GLY B 1 182 ? -12.562 -16.188 6.582 1 94.19 182 GLY B CA 1
ATOM 3583 C C . GLY B 1 182 ? -13.344 -14.914 6.367 1 94.19 182 GLY B C 1
ATOM 3584 O O . GLY B 1 182 ? -14.383 -14.703 7 1 94.19 182 GLY B O 1
ATOM 3585 N N . ASN B 1 183 ? -12.938 -14.047 5.438 1 96.94 183 ASN B N 1
ATOM 3586 C CA . ASN B 1 183 ? -13.633 -12.797 5.145 1 96.94 183 ASN B CA 1
ATOM 3587 C C . ASN B 1 183 ? -14.781 -13.008 4.156 1 96.94 183 ASN B C 1
ATOM 3589 O O . ASN B 1 183 ? -14.945 -14.109 3.623 1 96.94 183 ASN B O 1
ATOM 3593 N N . HIS B 1 184 ? -15.586 -12.047 4.016 1 97.25 184 HIS B N 1
ATOM 3594 C CA . HIS B 1 184 ? -16.609 -11.961 2.979 1 97.25 184 HIS B CA 1
ATOM 3595 C C . HIS B 1 184 ? -16.297 -10.844 1.995 1 97.25 184 HIS B C 1
ATOM 3597 O O . HIS B 1 184 ? -15.93 -9.734 2.4 1 97.25 184 HIS B O 1
ATOM 3603 N N . GLY B 1 185 ? -16.438 -11.164 0.707 1 97.88 185 GLY B N 1
ATOM 3604 C CA . GLY B 1 185 ? -16.406 -10.109 -0.295 1 97.88 185 GLY B CA 1
ATOM 3605 C C . GLY B 1 185 ? -15 -9.812 -0.806 1 97.88 185 GLY B C 1
ATOM 3606 O O . GLY B 1 185 ? -14.758 -8.742 -1.365 1 97.88 185 GLY B O 1
ATOM 3607 N N . CYS B 1 186 ? -14.055 -10.742 -0.595 1 98.56 186 CYS B N 1
ATOM 3608 C CA . CYS B 1 186 ? -12.703 -10.555 -1.098 1 98.56 186 CYS B CA 1
ATOM 3609 C C . CYS B 1 186 ? -12.688 -10.492 -2.621 1 98.56 186 CYS B C 1
ATOM 3611 O O . CYS B 1 186 ? -13.477 -11.172 -3.281 1 98.56 186 CYS B O 1
ATOM 3613 N N . LEU B 1 187 ? -11.781 -9.781 -3.166 1 98.81 187 LEU B N 1
ATOM 3614 C CA . LEU B 1 187 ? -11.594 -9.648 -4.605 1 98.81 187 LEU B CA 1
ATOM 3615 C C . LEU B 1 187 ? -11.531 -11.016 -5.277 1 98.81 187 LEU B C 1
ATOM 3617 O O . LEU B 1 187 ? -12.141 -11.219 -6.332 1 98.81 187 LEU B O 1
ATOM 3621 N N . GLU B 1 188 ? -10.812 -11.922 -4.688 1 98.5 188 GLU B N 1
ATOM 3622 C CA . GLU B 1 188 ? -10.57 -13.25 -5.234 1 98.5 188 GLU B CA 1
ATOM 3623 C C . GLU B 1 188 ? -11.883 -13.977 -5.527 1 98.5 188 GLU B C 1
ATOM 3625 O O . GLU B 1 188 ? -11.977 -14.75 -6.484 1 98.5 188 GLU B O 1
ATOM 3630 N N . GLN B 1 189 ? -12.93 -13.703 -4.816 1 98.56 189 GLN B N 1
ATOM 3631 C CA . GLN B 1 189 ? -14.219 -14.375 -4.957 1 98.56 189 GLN B CA 1
ATOM 3632 C C . GLN B 1 189 ? -14.969 -13.875 -6.191 1 98.56 189 GLN B C 1
ATOM 3634 O O . GLN B 1 189 ? -16 -14.445 -6.566 1 98.56 189 GLN B O 1
ATOM 3639 N N . TYR B 1 190 ? -14.422 -12.883 -6.832 1 98.69 190 TYR B N 1
ATOM 3640 C CA . TYR B 1 190 ? -15.125 -12.305 -7.969 1 98.69 190 TYR B CA 1
ATOM 3641 C C . TYR B 1 190 ? -14.227 -12.25 -9.203 1 98.69 190 TYR B C 1
ATOM 3643 O O . TYR B 1 190 ? -14.695 -12.422 -10.328 1 98.69 190 TYR B O 1
ATOM 3651 N N . ALA B 1 191 ? -12.938 -12.07 -8.953 1 98.5 191 ALA B N 1
ATOM 3652 C CA . ALA B 1 191 ? -12.086 -11.719 -10.086 1 98.5 191 ALA B CA 1
ATOM 3653 C C . ALA B 1 191 ? -11.07 -12.828 -10.359 1 98.5 191 ALA B C 1
ATOM 3655 O O . ALA B 1 191 ? -10.211 -12.68 -11.234 1 98.5 191 ALA B O 1
ATOM 3656 N N . ALA B 1 192 ? -11.047 -13.914 -9.602 1 98.06 192 ALA B N 1
ATOM 3657 C CA . ALA B 1 192 ? -10.32 -15.133 -9.938 1 98.06 192 ALA B CA 1
ATOM 3658 C C . ALA B 1 192 ? -11.164 -16.047 -10.82 1 98.06 192 ALA B C 1
ATOM 3660 O O . ALA B 1 192 ? -12.359 -15.805 -11.016 1 98.06 192 ALA B O 1
ATOM 3661 N N . ALA B 1 193 ? -10.523 -17.109 -11.344 1 97.44 193 ALA B N 1
ATOM 3662 C CA . ALA B 1 193 ? -11.242 -18.031 -12.219 1 97.44 193 ALA B CA 1
ATOM 3663 C C . ALA B 1 193 ? -12.453 -18.625 -11.508 1 97.44 193 ALA B C 1
ATOM 3665 O O . ALA B 1 193 ? -13.57 -18.578 -12.023 1 97.44 193 ALA B O 1
ATOM 3666 N N . PRO B 1 194 ? -12.336 -19.141 -10.258 1 97.56 194 PRO B N 1
ATOM 3667 C CA . PRO B 1 194 ? -13.516 -19.672 -9.57 1 97.56 194 PRO B CA 1
ATOM 3668 C C . PRO B 1 194 ? -14.594 -18.609 -9.359 1 97.56 194 PRO B C 1
ATOM 3670 O O . PRO B 1 194 ? -15.789 -18.938 -9.352 1 97.56 194 PRO B O 1
ATOM 3673 N N . GLY B 1 195 ? -14.219 -17.344 -9.18 1 98.56 195 GLY B N 1
ATOM 3674 C CA . GLY B 1 195 ? -15.188 -16.266 -9.031 1 98.56 195 GLY B CA 1
ATOM 3675 C C . GLY B 1 195 ? -16.031 -16.031 -10.273 1 98.56 195 GLY B C 1
ATOM 3676 O O . GLY B 1 195 ? -17.25 -15.906 -10.188 1 98.56 195 GLY B O 1
ATOM 3677 N N . VAL B 1 196 ? -15.375 -16.016 -11.406 1 98.69 196 VAL B N 1
ATOM 3678 C CA . VAL B 1 196 ? -16.062 -15.844 -12.68 1 98.69 196 VAL B CA 1
ATOM 3679 C C . VAL B 1 196 ? -17 -17.031 -12.922 1 98.69 196 VAL B C 1
ATOM 3681 O O . VAL B 1 196 ? -18.141 -16.844 -13.352 1 98.69 196 VAL B O 1
ATOM 3684 N N . ILE B 1 197 ? -16.469 -18.219 -12.641 1 98.69 197 ILE B N 1
ATOM 3685 C CA . ILE B 1 197 ? -17.266 -19.438 -12.789 1 98.69 197 ILE B CA 1
ATOM 3686 C C . ILE B 1 197 ? -18.516 -19.328 -11.922 1 98.69 197 ILE B C 1
ATOM 3688 O O . ILE B 1 197 ? -19.625 -19.609 -12.391 1 98.69 197 ILE B O 1
ATOM 3692 N N . ALA B 1 198 ? -18.391 -18.891 -10.672 1 98.69 198 ALA B N 1
ATOM 3693 C CA . ALA B 1 198 ? -19.516 -18.766 -9.742 1 98.69 198 ALA B CA 1
ATOM 3694 C C . ALA B 1 198 ? -20.531 -17.734 -10.242 1 98.69 198 ALA B C 1
ATOM 3696 O O . ALA B 1 198 ? -21.734 -17.953 -10.164 1 98.69 198 ALA B O 1
ATOM 3697 N N . SER B 1 199 ? -20.062 -16.609 -10.742 1 98.69 199 SER B N 1
ATOM 3698 C CA . SER B 1 199 ? -20.953 -15.57 -11.258 1 98.69 199 SER B CA 1
ATOM 3699 C C . SER B 1 199 ? -21.766 -16.078 -12.438 1 98.69 199 SER B C 1
ATOM 3701 O O . SER B 1 199 ? -22.969 -15.828 -12.523 1 98.69 199 SER B O 1
ATOM 3703 N N . TYR B 1 200 ? -21.094 -16.781 -13.312 1 98.81 200 TYR B N 1
ATOM 3704 C CA . TYR B 1 200 ? -21.797 -17.344 -14.461 1 98.81 200 TYR B CA 1
ATOM 3705 C C . TYR B 1 200 ? -22.828 -18.375 -14.031 1 98.81 200 TYR B C 1
ATOM 3707 O O . TYR B 1 200 ? -23.953 -18.375 -14.523 1 98.81 200 TYR B O 1
ATOM 3715 N N . ALA B 1 201 ? -22.422 -19.234 -13.148 1 98.69 201 ALA B N 1
ATOM 3716 C CA . ALA B 1 201 ? -23.297 -20.281 -12.648 1 98.69 201 ALA B CA 1
ATOM 3717 C C . ALA B 1 201 ? -24.531 -19.688 -11.969 1 98.69 201 ALA B C 1
ATOM 3719 O O . ALA B 1 201 ? -25.641 -20.203 -12.125 1 98.69 201 ALA B O 1
ATOM 3720 N N . LEU B 1 202 ? -24.344 -18.672 -11.195 1 98.19 202 LEU B N 1
ATOM 3721 C CA . LEU B 1 202 ? -25.453 -18.016 -10.508 1 98.19 202 LEU B CA 1
ATOM 3722 C C . LEU B 1 202 ? -26.453 -17.453 -11.508 1 98.19 202 LEU B C 1
ATOM 3724 O O . LEU B 1 202 ? -27.656 -17.516 -11.281 1 98.19 202 LEU B O 1
ATOM 3728 N N . ALA B 1 203 ? -25.953 -16.984 -12.602 1 97.88 203 ALA B N 1
ATOM 3729 C CA . ALA B 1 203 ? -26.797 -16.328 -13.594 1 97.88 203 ALA B CA 1
ATOM 3730 C C . ALA B 1 203 ? -27.484 -17.344 -14.484 1 97.88 203 ALA B C 1
ATOM 3732 O O . ALA B 1 203 ? -28.594 -17.094 -14.977 1 97.88 203 ALA B O 1
ATOM 3733 N N . THR B 1 204 ? -26.906 -18.531 -14.695 1 98.31 204 THR B N 1
ATOM 3734 C CA . THR B 1 204 ? -27.406 -19.391 -15.758 1 98.31 204 THR B CA 1
ATOM 3735 C C . THR B 1 204 ? -27.844 -20.75 -15.195 1 98.31 204 THR B C 1
ATOM 3737 O O . THR B 1 204 ? -28.531 -21.516 -15.875 1 98.31 204 THR B O 1
ATOM 3740 N N . GLY B 1 205 ? -27.312 -21.078 -14.07 1 98 205 GLY B N 1
ATOM 3741 C CA . GLY B 1 205 ? -27.562 -22.391 -13.516 1 98 205 GLY B CA 1
ATOM 3742 C C . GLY B 1 205 ? -26.594 -23.453 -14.016 1 98 205 GLY B C 1
ATOM 3743 O O . GLY B 1 205 ? -26.703 -24.625 -13.648 1 98 205 GLY B O 1
ATOM 3744 N N . LYS B 1 206 ? -25.609 -23.109 -14.836 1 97.88 206 LYS B N 1
ATOM 3745 C CA . LYS B 1 206 ? -24.641 -24.031 -15.414 1 97.88 206 LYS B CA 1
ATOM 3746 C C . LYS B 1 206 ? -23.234 -23.734 -14.93 1 97.88 206 LYS B C 1
ATOM 3748 O O . LYS B 1 206 ? -22.828 -22.562 -14.828 1 97.88 206 LYS B O 1
ATOM 3753 N N . THR B 1 207 ? -22.562 -24.766 -14.57 1 97.94 207 THR B N 1
ATOM 3754 C CA . THR B 1 207 ? -21.156 -24.625 -14.195 1 97.94 207 THR B CA 1
ATOM 3755 C C . THR B 1 207 ? -20.25 -24.984 -15.375 1 97.94 207 THR B C 1
ATOM 3757 O O . THR B 1 207 ? -20.344 -26.078 -15.922 1 97.94 207 THR B O 1
ATOM 3760 N N . LEU B 1 208 ? -19.469 -24.062 -15.781 1 97.75 208 LEU B N 1
ATOM 3761 C CA . LEU B 1 208 ? -18.516 -24.234 -16.875 1 97.75 208 LEU B CA 1
ATOM 3762 C C . LEU B 1 208 ? -17.109 -23.844 -16.438 1 97.75 208 LEU B C 1
ATOM 3764 O O . LEU B 1 208 ? -16.938 -23.188 -15.406 1 97.75 208 LEU B O 1
ATOM 3768 N N . SER B 1 209 ? -16.125 -24.297 -17.141 1 96.62 209 SER B N 1
ATOM 3769 C CA . SER B 1 209 ? -14.758 -23.844 -16.875 1 96.62 209 SER B CA 1
ATOM 3770 C C . SER B 1 209 ? -14.578 -22.391 -17.266 1 96.62 209 SER B C 1
ATOM 3772 O O . SER B 1 209 ? -15.367 -21.844 -18.031 1 96.62 209 SER B O 1
ATOM 3774 N N . ALA B 1 210 ? -13.562 -21.781 -16.75 1 95.19 210 ALA B N 1
ATOM 3775 C CA . ALA B 1 210 ? -13.266 -20.406 -17.109 1 95.19 210 ALA B CA 1
ATOM 3776 C C . ALA B 1 210 ? -12.992 -20.266 -18.594 1 95.19 210 ALA B C 1
ATOM 3778 O O . ALA B 1 210 ? -13.383 -19.281 -19.219 1 95.19 210 ALA B O 1
ATOM 3779 N N . ARG B 1 211 ? -12.359 -21.234 -19.109 1 95.06 211 ARG B N 1
ATOM 3780 C CA . ARG B 1 211 ? -12.07 -21.25 -20.531 1 95.06 211 ARG B CA 1
ATOM 3781 C C . ARG B 1 211 ? -13.359 -21.281 -21.359 1 95.06 211 ARG B C 1
ATOM 3783 O O . ARG B 1 211 ? -13.516 -20.531 -22.312 1 95.06 211 ARG B O 1
ATOM 3790 N N . ASP B 1 212 ? -14.219 -22.109 -20.953 1 97.56 212 ASP B N 1
ATOM 3791 C CA . ASP B 1 212 ? -15.492 -22.219 -21.656 1 97.56 212 ASP B CA 1
ATOM 3792 C C . ASP B 1 212 ? -16.281 -20.906 -21.547 1 97.56 212 ASP B C 1
ATOM 3794 O O . ASP B 1 212 ? -16.938 -20.5 -22.5 1 97.56 212 ASP B O 1
ATOM 3798 N N . ILE B 1 213 ? -16.266 -20.281 -20.422 1 98.38 213 ILE B N 1
ATOM 3799 C CA . ILE B 1 213 ? -16.969 -19.031 -20.219 1 98.38 213 ILE B CA 1
ATOM 3800 C C . ILE B 1 213 ? -16.359 -17.938 -21.109 1 98.38 213 ILE B C 1
ATOM 3802 O O . ILE B 1 213 ? -17.094 -17.125 -21.688 1 98.38 213 ILE B O 1
ATOM 3806 N N . ALA B 1 214 ? -15.086 -17.938 -21.266 1 97.75 214 ALA B N 1
ATOM 3807 C CA . ALA B 1 214 ? -14.422 -17 -22.172 1 97.75 214 ALA B CA 1
ATOM 3808 C C . ALA B 1 214 ? -14.867 -17.219 -23.609 1 97.75 214 ALA B C 1
ATOM 3810 O O . ALA B 1 214 ? -15.117 -16.25 -24.344 1 97.75 214 ALA B O 1
ATOM 3811 N N . ASP B 1 215 ? -14.914 -18.469 -23.969 1 97.88 215 ASP B N 1
ATOM 3812 C CA . ASP B 1 215 ? -15.383 -18.812 -25.312 1 97.88 215 ASP B CA 1
ATOM 3813 C C . ASP B 1 215 ? -16.797 -18.281 -25.547 1 97.88 215 ASP B C 1
ATOM 3815 O O . ASP B 1 215 ? -17.109 -17.766 -26.625 1 97.88 215 ASP B O 1
ATOM 3819 N N . ARG B 1 216 ? -17.594 -18.438 -24.609 1 98.25 216 ARG B N 1
ATOM 3820 C CA . ARG B 1 216 ? -18.969 -17.953 -24.703 1 98.25 216 ARG B CA 1
ATOM 3821 C C . ARG B 1 216 ? -19 -16.422 -24.766 1 98.25 216 ARG B C 1
ATOM 3823 O O . ARG B 1 216 ? -19.828 -15.852 -25.484 1 98.25 216 ARG B O 1
ATOM 3830 N N . ALA B 1 217 ? -18.219 -15.781 -24 1 98.5 217 ALA B N 1
ATOM 3831 C CA . ALA B 1 217 ? -18.125 -14.32 -24.078 1 98.5 217 ALA B CA 1
ATOM 3832 C C . ALA B 1 217 ? -17.734 -13.875 -25.484 1 98.5 217 ALA B C 1
ATOM 3834 O O . ALA B 1 217 ? -18.312 -12.93 -26.016 1 98.5 217 ALA B O 1
ATOM 3835 N N . ALA B 1 218 ? -16.781 -14.594 -26.047 1 98 218 ALA B N 1
ATOM 3836 C CA . ALA B 1 218 ? -16.328 -14.289 -27.406 1 98 218 ALA B CA 1
ATOM 3837 C C . ALA B 1 218 ? -17.469 -14.414 -28.406 1 98 218 ALA B C 1
ATOM 3839 O O . ALA B 1 218 ? -17.484 -13.727 -29.438 1 98 218 ALA B O 1
ATOM 3840 N N . GLN B 1 219 ? -18.422 -15.195 -28.062 1 98.19 219 GLN B N 1
ATOM 3841 C CA . GLN B 1 219 ? -19.578 -15.414 -28.922 1 98.19 219 GLN B CA 1
ATOM 3842 C C . GLN B 1 219 ? -20.703 -14.461 -28.578 1 98.19 219 GLN B C 1
ATOM 3844 O O . GLN B 1 219 ? -21.797 -14.555 -29.156 1 98.19 219 GLN B O 1
ATOM 3849 N N . GLY B 1 220 ? -20.5 -13.617 -27.609 1 97.94 220 GLY B N 1
ATOM 3850 C CA . GLY B 1 220 ? -21.469 -12.586 -27.297 1 97.94 220 GLY B CA 1
ATOM 3851 C C . GLY B 1 220 ? -22.5 -13.023 -26.266 1 97.94 220 GLY B C 1
ATOM 3852 O O . GLY B 1 220 ? -23.531 -12.375 -26.094 1 97.94 220 GLY B O 1
ATOM 3853 N N . ASP B 1 221 ? -22.172 -14.125 -25.609 1 98.38 221 ASP B N 1
ATOM 3854 C CA . ASP B 1 221 ? -23.078 -14.586 -24.562 1 98.38 221 ASP B CA 1
ATOM 3855 C C . ASP B 1 221 ? -23.188 -13.555 -23.438 1 98.38 221 ASP B C 1
ATOM 3857 O O . ASP B 1 221 ? -22.203 -13.227 -22.781 1 98.38 221 ASP B O 1
ATOM 3861 N N . SER B 1 222 ? -24.406 -13.133 -23.141 1 98.44 222 SER B N 1
ATOM 3862 C CA . SER B 1 222 ? -24.625 -12.016 -22.234 1 98.44 222 SER B CA 1
ATOM 3863 C C . SER B 1 222 ? -24.219 -12.383 -20.797 1 98.44 222 SER B C 1
ATOM 3865 O O . SER B 1 222 ? -23.609 -11.578 -20.094 1 98.44 222 SER B O 1
ATOM 3867 N N . ALA B 1 223 ? -24.531 -13.602 -20.422 1 98.62 223 ALA B N 1
ATOM 3868 C CA . ALA B 1 223 ? -24.188 -14.031 -19.062 1 98.62 223 ALA B CA 1
ATOM 3869 C C . ALA B 1 223 ? -22.688 -14.102 -18.859 1 98.62 223 ALA B C 1
ATOM 3871 O O . ALA B 1 223 ? -22.172 -13.742 -17.797 1 98.62 223 ALA B O 1
ATOM 3872 N N . ALA B 1 224 ? -21.984 -14.602 -19.859 1 98.75 224 ALA B N 1
ATOM 3873 C CA . ALA B 1 224 ? -20.531 -14.664 -19.797 1 98.75 224 ALA B CA 1
ATOM 3874 C C . ALA B 1 224 ? -19.922 -13.266 -19.734 1 98.75 224 ALA B C 1
ATOM 3876 O O . ALA B 1 224 ? -19.047 -13 -18.922 1 98.75 224 ALA B O 1
ATOM 3877 N N . LEU B 1 225 ? -20.438 -12.398 -20.562 1 98.75 225 LEU B N 1
ATOM 3878 C CA . LEU B 1 225 ? -19.953 -11.016 -20.578 1 98.75 225 LEU B CA 1
ATOM 3879 C C . LEU B 1 225 ? -20.219 -10.328 -19.25 1 98.75 225 LEU B C 1
ATOM 3881 O O . LEU B 1 225 ? -19.375 -9.602 -18.734 1 98.75 225 LEU B O 1
ATOM 3885 N N . ASP B 1 226 ? -21.375 -10.617 -18.688 1 98.75 226 ASP B N 1
ATOM 3886 C CA . ASP B 1 226 ? -21.734 -10.031 -17.406 1 98.75 226 ASP B CA 1
ATOM 3887 C C . ASP B 1 226 ? -20.812 -10.539 -16.297 1 98.75 226 ASP B C 1
ATOM 3889 O O . ASP B 1 226 ? -20.438 -9.781 -15.398 1 98.75 226 ASP B O 1
ATOM 3893 N N . ALA B 1 227 ? -20.5 -11.805 -16.328 1 98.75 227 ALA B N 1
ATOM 3894 C CA . ALA B 1 227 ? -19.609 -12.375 -15.328 1 98.75 227 ALA B CA 1
ATOM 3895 C C . ALA B 1 227 ? -18.234 -11.703 -15.367 1 98.75 227 ALA B C 1
ATOM 3897 O O . ALA B 1 227 ? -17.672 -11.367 -14.328 1 98.75 227 ALA B O 1
ATOM 3898 N N . TYR B 1 228 ? -17.734 -11.477 -16.531 1 98.75 228 TYR B N 1
ATOM 3899 C CA . TYR B 1 228 ? -16.453 -10.82 -16.672 1 98.75 228 TYR B CA 1
ATOM 3900 C C . TYR B 1 228 ? -16.547 -9.344 -16.312 1 98.75 228 TYR B C 1
ATOM 3902 O O . TYR B 1 228 ? -15.617 -8.781 -15.719 1 98.75 228 TYR B O 1
ATOM 3910 N N . ALA B 1 229 ? -17.641 -8.703 -16.656 1 98.75 229 ALA B N 1
ATOM 3911 C CA . ALA B 1 229 ? -17.828 -7.305 -16.266 1 98.75 229 ALA B CA 1
ATOM 3912 C C . ALA B 1 229 ? -17.828 -7.156 -14.742 1 98.75 229 ALA B C 1
ATOM 3914 O O . ALA B 1 229 ? -17.234 -6.211 -14.211 1 98.75 229 ALA B O 1
ATOM 3915 N N . LEU B 1 230 ? -18.484 -8.102 -14.078 1 98.81 230 LEU B N 1
ATOM 3916 C CA . LEU B 1 230 ? -18.5 -8.094 -12.625 1 98.81 230 LEU B CA 1
ATOM 3917 C C . LEU B 1 230 ? -17.094 -8.242 -12.062 1 98.81 230 LEU B C 1
ATOM 3919 O O . LEU B 1 230 ? -16.703 -7.527 -11.133 1 98.81 230 LEU B O 1
ATOM 3923 N N . ALA B 1 231 ? -16.297 -9.148 -12.656 1 98.81 231 ALA B N 1
ATOM 3924 C CA . ALA B 1 231 ? -14.906 -9.312 -12.266 1 98.81 231 ALA B CA 1
ATOM 3925 C C . ALA B 1 231 ? -14.125 -8.016 -12.461 1 98.81 231 ALA B C 1
ATOM 3927 O O . ALA B 1 231 ? -13.359 -7.605 -11.586 1 98.81 231 ALA B O 1
ATOM 3928 N N . GLY B 1 232 ? -14.359 -7.367 -13.57 1 98.81 232 GLY B N 1
ATOM 3929 C CA . GLY B 1 232 ? -13.703 -6.102 -13.875 1 98.81 232 GLY B CA 1
ATOM 3930 C C . GLY B 1 232 ? -14.039 -5.008 -12.875 1 98.81 232 GLY B C 1
ATOM 3931 O O . GLY B 1 232 ? -13.156 -4.25 -12.461 1 98.81 232 GLY B O 1
ATOM 3932 N N . GLN B 1 233 ? -15.289 -4.949 -12.508 1 98.69 233 GLN B N 1
ATOM 3933 C CA . GLN B 1 233 ? -15.734 -3.963 -11.531 1 98.69 233 GLN B CA 1
ATOM 3934 C C . GLN B 1 233 ? -15 -4.137 -10.203 1 98.69 233 GLN B C 1
ATOM 3936 O O . GLN B 1 233 ? -14.484 -3.168 -9.641 1 98.69 233 GLN B O 1
ATOM 3941 N N . HIS B 1 234 ? -14.93 -5.348 -9.758 1 98.75 234 HIS B N 1
ATOM 3942 C CA . HIS B 1 234 ? -14.273 -5.617 -8.484 1 98.75 234 HIS B CA 1
ATOM 3943 C C . HIS B 1 234 ? -12.773 -5.383 -8.586 1 98.75 234 HIS B C 1
ATOM 3945 O O . HIS B 1 234 ? -12.156 -4.883 -7.641 1 98.75 234 HIS B O 1
ATOM 3951 N N . LEU B 1 235 ? -12.195 -5.742 -9.672 1 98.75 235 LEU B N 1
ATOM 3952 C CA . LEU B 1 235 ? -10.773 -5.496 -9.883 1 98.75 235 LEU B CA 1
ATOM 3953 C C . LEU B 1 235 ? -10.484 -3.998 -9.898 1 98.75 235 LEU B C 1
ATOM 3955 O O . LEU B 1 235 ? -9.5 -3.549 -9.305 1 98.75 235 LEU B O 1
ATOM 3959 N N . GLY B 1 236 ? -11.344 -3.207 -10.602 1 98.31 236 GLY B N 1
ATOM 3960 C CA . GLY B 1 236 ? -11.188 -1.762 -10.594 1 98.31 236 GLY B CA 1
ATOM 3961 C C . GLY B 1 236 ? -11.242 -1.158 -9.203 1 98.31 236 GLY B C 1
ATOM 3962 O O . GLY B 1 236 ? -10.453 -0.268 -8.883 1 98.31 236 GLY B O 1
ATOM 3963 N N . ARG B 1 237 ? -12.148 -1.651 -8.398 1 98.06 237 ARG B N 1
ATOM 3964 C CA . ARG B 1 237 ? -12.281 -1.192 -7.016 1 98.06 237 ARG B CA 1
ATOM 3965 C C . ARG B 1 237 ? -11.008 -1.485 -6.219 1 98.06 237 ARG B C 1
ATOM 3967 O O . ARG B 1 237 ? -10.523 -0.626 -5.48 1 98.06 237 ARG B O 1
ATOM 3974 N N . ALA B 1 238 ? -10.5 -2.703 -6.367 1 98.69 238 ALA B N 1
ATOM 3975 C CA . ALA B 1 238 ? -9.289 -3.098 -5.664 1 98.69 238 ALA B CA 1
ATOM 3976 C C . ALA B 1 238 ? -8.102 -2.238 -6.098 1 98.69 238 ALA B C 1
ATOM 3978 O O . ALA B 1 238 ? -7.316 -1.786 -5.258 1 98.69 238 ALA B O 1
ATOM 3979 N N . ILE B 1 239 ? -7.973 -1.985 -7.348 1 98.44 239 ILE B N 1
ATOM 3980 C CA . ILE B 1 239 ? -6.863 -1.216 -7.895 1 98.44 239 ILE B CA 1
ATOM 3981 C C . ILE B 1 239 ? -6.938 0.225 -7.395 1 98.44 239 ILE B C 1
ATOM 3983 O O . ILE B 1 239 ? -5.906 0.846 -7.117 1 98.44 239 ILE B O 1
ATOM 3987 N N . ALA B 1 240 ? -8.141 0.753 -7.273 1 98.12 240 ALA B N 1
ATOM 3988 C CA . ALA B 1 240 ? -8.289 2.098 -6.723 1 98.12 240 ALA B CA 1
ATOM 3989 C C . ALA B 1 240 ? -7.723 2.178 -5.309 1 98.12 240 ALA B C 1
ATOM 3991 O O . ALA B 1 240 ? -7.055 3.15 -4.953 1 98.12 240 ALA B O 1
ATOM 3992 N N . HIS B 1 241 ? -7.973 1.168 -4.5 1 98.56 241 HIS B N 1
ATOM 3993 C CA . HIS B 1 241 ? -7.43 1.122 -3.148 1 98.56 241 HIS B CA 1
ATOM 3994 C C . HIS B 1 241 ? -5.91 1.032 -3.168 1 98.56 241 HIS B C 1
ATOM 3996 O O . HIS B 1 241 ? -5.23 1.762 -2.441 1 98.56 241 HIS B O 1
ATOM 4002 N N . VAL B 1 242 ? -5.395 0.193 -4.027 1 98.75 242 VAL B N 1
ATOM 4003 C CA . VAL B 1 242 ? -3.951 0.009 -4.145 1 98.75 242 VAL B CA 1
ATOM 4004 C C . VAL B 1 242 ? -3.299 1.316 -4.586 1 98.75 242 VAL B C 1
ATOM 4006 O O . VAL B 1 242 ? -2.268 1.717 -4.039 1 98.75 242 VAL B O 1
ATOM 4009 N N . ALA B 1 243 ? -3.926 1.979 -5.523 1 98.19 243 ALA B N 1
ATOM 4010 C CA . ALA B 1 243 ? -3.412 3.246 -6.031 1 98.19 243 ALA B CA 1
ATOM 4011 C C . ALA B 1 243 ? -3.373 4.305 -4.93 1 98.19 243 ALA B C 1
ATOM 4013 O O . ALA B 1 243 ? -2.383 5.023 -4.789 1 98.19 243 ALA B O 1
ATOM 4014 N N . LYS B 1 244 ? -4.398 4.398 -4.156 1 98.44 244 LYS B N 1
ATOM 4015 C CA . LYS B 1 244 ? -4.492 5.387 -3.088 1 98.44 244 LYS B CA 1
ATOM 4016 C C . LYS B 1 244 ? -3.438 5.137 -2.014 1 98.44 244 LYS B C 1
ATOM 4018 O O . LYS B 1 244 ? -2.971 6.074 -1.363 1 98.44 244 LYS B O 1
ATOM 4023 N N . VAL B 1 245 ? -3.018 3.9 -1.896 1 98.81 245 VAL B N 1
ATOM 4024 C CA . VAL B 1 245 ? -2.047 3.537 -0.87 1 98.81 245 VAL B CA 1
ATOM 4025 C C . VAL B 1 245 ? -0.631 3.699 -1.419 1 98.81 245 VAL B C 1
ATOM 4027 O O . VAL B 1 245 ? 0.225 4.309 -0.775 1 98.81 245 VAL B O 1
ATOM 4030 N N . LEU B 1 246 ? -0.399 3.305 -2.701 1 98.69 246 LEU B N 1
ATOM 4031 C CA . LEU B 1 246 ? 0.981 3.102 -3.129 1 98.69 246 LEU B CA 1
ATOM 4032 C C . LEU B 1 246 ? 1.372 4.113 -4.203 1 98.69 246 LEU B C 1
ATOM 4034 O O . LEU B 1 246 ? 2.561 4.344 -4.438 1 98.69 246 LEU B O 1
ATOM 4038 N N . ASP B 1 247 ? 0.398 4.582 -4.988 1 98.56 247 ASP B N 1
ATOM 4039 C CA . ASP B 1 247 ? 0.702 5.496 -6.086 1 98.56 247 ASP B CA 1
ATOM 4040 C C . ASP B 1 247 ? 1.797 4.926 -6.988 1 98.56 247 ASP B C 1
ATOM 4042 O O . ASP B 1 247 ? 2.824 5.57 -7.207 1 98.56 247 ASP B O 1
ATOM 4046 N N . PRO B 1 248 ? 1.542 3.688 -7.539 1 98 248 PRO B N 1
ATOM 4047 C CA . PRO B 1 248 ? 2.557 3.09 -8.414 1 98 248 PRO B CA 1
ATOM 4048 C C . PRO B 1 248 ? 2.531 3.664 -9.828 1 98 248 PRO B C 1
ATOM 4050 O O . PRO B 1 248 ? 1.499 4.172 -10.273 1 98 248 PRO B O 1
ATOM 4053 N N . GLN B 1 249 ? 3.604 3.537 -10.508 1 97.69 249 GLN B N 1
ATOM 4054 C CA . GLN B 1 249 ? 3.68 3.973 -11.898 1 97.69 249 GLN B CA 1
ATOM 4055 C C . GLN B 1 249 ? 2.908 3.025 -12.812 1 97.69 249 GLN B C 1
ATOM 4057 O O . GLN B 1 249 ? 2.211 3.467 -13.727 1 97.69 249 GLN B O 1
ATOM 4062 N N . LEU B 1 250 ? 2.98 1.735 -12.516 1 98.19 250 LEU B N 1
ATOM 4063 C CA . LEU B 1 250 ? 2.41 0.722 -13.391 1 98.19 250 LEU B CA 1
ATOM 4064 C C . LEU B 1 250 ? 1.686 -0.352 -12.586 1 98.19 250 LEU B C 1
ATOM 4066 O O . LEU B 1 250 ? 2.191 -0.81 -11.562 1 98.19 250 LEU B O 1
ATOM 4070 N N . ILE B 1 251 ? 0.523 -0.673 -12.969 1 98.44 251 ILE B N 1
ATOM 4071 C CA . ILE B 1 251 ? -0.173 -1.881 -12.539 1 98.44 251 ILE B CA 1
ATOM 4072 C C . ILE B 1 251 ? -0.246 -2.873 -13.703 1 98.44 251 ILE B C 1
ATOM 4074 O O . ILE B 1 251 ? -0.803 -2.564 -14.758 1 98.44 251 ILE B O 1
ATOM 4078 N N . LEU B 1 252 ? 0.362 -3.992 -13.523 1 98.19 252 LEU B N 1
ATOM 4079 C CA . LEU B 1 252 ? 0.402 -5.035 -14.547 1 98.19 252 LEU B CA 1
ATOM 4080 C C . LEU B 1 252 ? -0.512 -6.195 -14.172 1 98.19 252 LEU B C 1
ATOM 4082 O O . LEU B 1 252 ? -0.376 -6.777 -13.094 1 98.19 252 LEU B O 1
ATOM 4086 N N . ILE B 1 253 ? -1.467 -6.5 -15.039 1 98.12 253 ILE B N 1
ATOM 4087 C CA . ILE B 1 253 ? -2.398 -7.605 -14.836 1 98.12 253 ILE B CA 1
ATOM 4088 C C . ILE B 1 253 ? -1.901 -8.844 -15.578 1 98.12 253 ILE B C 1
ATOM 4090 O O . ILE B 1 253 ? -1.647 -8.797 -16.781 1 98.12 253 ILE B O 1
ATOM 4094 N N . GLY B 1 254 ? -1.68 -9.891 -14.812 1 96.75 254 GLY B N 1
ATOM 4095 C CA . GLY B 1 254 ? -1.248 -11.141 -15.406 1 96.75 254 GLY B CA 1
ATOM 4096 C C . GLY B 1 254 ? -2.059 -12.336 -14.938 1 96.75 254 GLY B C 1
ATOM 4097 O O . GLY B 1 254 ? -3.18 -12.18 -14.453 1 96.75 254 GLY B O 1
ATOM 4098 N N . GLY B 1 255 ? -1.553 -13.57 -15.25 1 93.75 255 GLY B N 1
ATOM 4099 C CA . GLY B 1 255 ? -2.26 -14.797 -14.914 1 93.75 255 GLY B CA 1
ATOM 4100 C C . GLY B 1 255 ? -3.172 -15.281 -16.016 1 93.75 255 GLY B C 1
ATOM 4101 O O . GLY B 1 255 ? -3.441 -14.547 -16.984 1 93.75 255 GLY B O 1
ATOM 4102 N N . GLY B 1 256 ? -3.621 -16.5 -15.859 1 91.75 256 GLY B N 1
ATOM 4103 C CA . GLY B 1 256 ? -4.402 -17.141 -16.891 1 91.75 256 GLY B CA 1
ATOM 4104 C C . GLY B 1 256 ? -5.668 -16.391 -17.25 1 91.75 256 GLY B C 1
ATOM 4105 O O . GLY B 1 256 ? -6.02 -16.281 -18.438 1 91.75 256 GLY B O 1
ATOM 4106 N N . LEU B 1 257 ? -6.336 -15.828 -16.328 1 94.06 257 LEU B N 1
ATOM 4107 C CA . LEU B 1 257 ? -7.609 -15.156 -16.547 1 94.06 257 LEU B CA 1
ATOM 4108 C C . LEU B 1 257 ? -7.41 -13.844 -17.297 1 94.06 257 LEU B C 1
ATOM 4110 O O . LEU B 1 257 ? -8.367 -13.281 -17.844 1 94.06 257 LEU B O 1
ATOM 4114 N N . SER B 1 258 ? -6.184 -13.297 -17.266 1 94.38 258 SER B N 1
ATOM 4115 C CA . SER B 1 258 ? -5.914 -12.031 -17.953 1 94.38 258 SER B CA 1
ATOM 4116 C C . SER B 1 258 ? -6.102 -12.172 -19.453 1 94.38 258 SER B C 1
ATOM 4118 O O . SER B 1 258 ? -6.227 -11.172 -20.156 1 94.38 258 SER B O 1
ATOM 4120 N N . GLN B 1 259 ? -6.133 -13.422 -19.938 1 92.56 259 GLN B N 1
ATOM 4121 C CA . GLN B 1 259 ? -6.391 -13.672 -21.359 1 92.56 259 GLN B CA 1
ATOM 4122 C C . GLN B 1 259 ? -7.781 -13.195 -21.75 1 92.56 259 GLN B C 1
ATOM 4124 O O . GLN B 1 259 ? -8.055 -12.977 -22.938 1 92.56 259 GLN B O 1
ATOM 4129 N N . ALA B 1 260 ? -8.633 -13.078 -20.844 1 95.5 260 ALA B N 1
ATOM 4130 C CA . ALA B 1 260 ? -9.992 -12.594 -21.078 1 95.5 260 ALA B CA 1
ATOM 4131 C C . ALA B 1 260 ? -10.078 -11.086 -20.891 1 95.5 260 ALA B C 1
ATOM 4133 O O . ALA B 1 260 ? -11.164 -10.539 -20.688 1 95.5 260 ALA B O 1
ATOM 4134 N N . TRP B 1 261 ? -8.961 -10.398 -20.984 1 96.06 261 TRP B N 1
ATOM 4135 C CA . TRP B 1 261 ? -8.805 -8.969 -20.734 1 96.06 261 TRP B CA 1
ATOM 4136 C C . TRP B 1 261 ? -9.836 -8.164 -21.531 1 96.06 261 TRP B C 1
ATOM 4138 O O . TRP B 1 261 ? -10.477 -7.262 -20.984 1 96.06 261 TRP B O 1
ATOM 4148 N N . PRO B 1 262 ? -10.133 -8.516 -22.766 1 97.19 262 PRO B N 1
ATOM 4149 C CA . PRO B 1 262 ? -11.086 -7.703 -23.547 1 97.19 262 PRO B CA 1
ATOM 4150 C C . PRO B 1 262 ? -12.484 -7.691 -22.922 1 97.19 262 PRO B C 1
ATOM 4152 O O . PRO B 1 262 ? -13.258 -6.77 -23.188 1 97.19 262 PRO B O 1
ATOM 4155 N N . TYR B 1 263 ? -12.789 -8.68 -22.094 1 98 263 TYR B N 1
ATOM 4156 C CA . TYR B 1 263 ? -14.156 -8.828 -21.625 1 98 263 TYR B CA 1
ATOM 4157 C C . TYR B 1 263 ? -14.344 -8.156 -20.266 1 98 263 TYR B C 1
ATOM 4159 O O . TYR B 1 263 ? -15.477 -7.984 -19.797 1 98 263 TYR B O 1
ATOM 4167 N N . PHE B 1 264 ? -13.164 -7.742 -19.594 1 97.06 264 PHE B N 1
ATOM 4168 C CA . PHE B 1 264 ? -13.414 -7.133 -18.281 1 97.06 264 PHE B CA 1
ATOM 4169 C C . PHE B 1 264 ? -12.688 -5.797 -18.156 1 97.06 264 PHE B C 1
ATOM 4171 O O . PHE B 1 264 ? -12.906 -5.047 -17.219 1 97.06 264 PHE B O 1
ATOM 4178 N N . SER B 1 265 ? -11.883 -5.395 -19.172 1 97.94 265 SER B N 1
ATOM 4179 C CA . SER B 1 265 ? -11.062 -4.188 -19.094 1 97.94 265 SER B CA 1
ATOM 4180 C C . SER B 1 265 ? -11.93 -2.934 -19.031 1 97.94 265 SER B C 1
ATOM 4182 O O . SER B 1 265 ? -11.641 -2.016 -18.25 1 97.94 265 SER B O 1
ATOM 4184 N N . SER B 1 266 ? -12.992 -2.893 -19.828 1 98.25 266 SER B N 1
ATOM 4185 C CA . SER B 1 266 ? -13.852 -1.711 -19.844 1 98.25 266 SER B CA 1
ATOM 4186 C C . SER B 1 266 ? -14.492 -1.468 -18.484 1 98.25 266 SER B C 1
ATOM 4188 O O . SER B 1 266 ? -14.477 -0.343 -17.969 1 98.25 266 SER B O 1
ATOM 4190 N N . ALA B 1 267 ? -15.062 -2.545 -17.891 1 98.62 267 ALA B N 1
ATOM 4191 C CA . ALA B 1 267 ? -15.695 -2.432 -16.578 1 98.62 267 ALA B CA 1
ATOM 4192 C C . ALA B 1 267 ? -14.664 -2.061 -15.508 1 98.62 267 ALA B C 1
ATOM 4194 O O . ALA B 1 267 ? -14.961 -1.285 -14.602 1 98.62 267 ALA B O 1
ATOM 4195 N N . LEU B 1 268 ? -13.477 -2.576 -15.633 1 98.38 268 LEU B N 1
ATOM 4196 C CA . LEU B 1 268 ? -12.391 -2.252 -14.719 1 98.38 268 LEU B CA 1
ATOM 4197 C C . LEU B 1 268 ? -12.078 -0.759 -14.758 1 98.38 268 LEU B C 1
ATOM 4199 O O . LEU B 1 268 ? -12.055 -0.1 -13.711 1 98.38 268 LEU B O 1
ATOM 4203 N N . HIS B 1 269 ? -11.875 -0.207 -15.922 1 97.69 269 HIS B N 1
ATOM 4204 C CA . HIS B 1 269 ? -11.5 1.196 -16.062 1 97.69 269 HIS B CA 1
ATOM 4205 C C . HIS B 1 269 ? -12.617 2.115 -15.586 1 97.69 269 HIS B C 1
ATOM 4207 O O . HIS B 1 269 ? -12.359 3.143 -14.953 1 97.69 269 HIS B O 1
ATOM 4213 N N . ALA B 1 270 ? -13.828 1.742 -15.883 1 97.38 270 ALA B N 1
ATOM 4214 C CA . ALA B 1 270 ? -14.961 2.541 -15.438 1 97.38 270 ALA B CA 1
ATOM 4215 C C . ALA B 1 270 ? -15.031 2.602 -13.914 1 97.38 270 ALA B C 1
ATOM 4217 O O . ALA B 1 270 ? -15.219 3.674 -13.336 1 97.38 270 ALA B O 1
ATOM 4218 N N . GLN B 1 271 ? -14.867 1.422 -13.312 1 97.06 271 GLN B N 1
ATOM 4219 C CA . GLN B 1 271 ? -14.922 1.368 -11.852 1 97.06 271 GLN B CA 1
ATOM 4220 C C . GLN B 1 271 ? -13.734 2.1 -11.227 1 97.06 271 GLN B C 1
ATOM 4222 O O . GLN B 1 271 ? -13.891 2.797 -10.227 1 97.06 271 GLN B O 1
ATOM 4227 N N . LEU B 1 272 ? -12.562 1.911 -11.797 1 97.06 272 LEU B N 1
ATOM 4228 C CA . LEU B 1 272 ? -11.375 2.609 -11.32 1 97.06 272 LEU B CA 1
ATOM 4229 C C . LEU B 1 272 ? -11.586 4.121 -11.359 1 97.06 272 LEU B C 1
ATOM 4231 O O . LEU B 1 272 ? -11.258 4.82 -10.398 1 97.06 272 LEU B O 1
ATOM 4235 N N . ASP B 1 273 ? -12.102 4.586 -12.438 1 95.56 273 ASP B N 1
ATOM 4236 C CA . ASP B 1 273 ? -12.367 6.012 -12.57 1 95.56 273 ASP B CA 1
ATOM 4237 C C . ASP B 1 273 ? -13.352 6.488 -11.5 1 95.56 273 ASP B C 1
ATOM 4239 O O . ASP B 1 273 ? -13.164 7.555 -10.914 1 95.56 273 ASP B O 1
ATOM 4243 N N . LEU B 1 274 ? -14.344 5.703 -11.266 1 94.94 274 LEU B N 1
ATOM 4244 C CA . LEU B 1 274 ? -15.383 6.039 -10.305 1 94.94 274 LEU B CA 1
ATOM 4245 C C . LEU B 1 274 ? -14.82 6.086 -8.891 1 94.94 274 LEU B C 1
ATOM 4247 O O . LEU B 1 274 ? -15.219 6.93 -8.086 1 94.94 274 LEU B O 1
ATOM 4251 N N . ASP B 1 275 ? -13.898 5.184 -8.578 1 96.25 275 ASP B N 1
ATOM 4252 C CA . ASP B 1 275 ? -13.43 5.027 -7.203 1 96.25 275 ASP B CA 1
ATOM 4253 C C . ASP B 1 275 ? -12.125 5.789 -6.98 1 96.25 275 ASP B C 1
ATOM 4255 O O . ASP B 1 275 ? -11.617 5.852 -5.855 1 96.25 275 ASP B O 1
ATOM 4259 N N . SER B 1 276 ? -11.555 6.391 -8 1 95.94 276 SER B N 1
ATOM 4260 C CA . SER B 1 276 ? -10.312 7.148 -7.879 1 95.94 276 SER B CA 1
ATOM 4261 C C . SER B 1 276 ? -10.586 8.57 -7.398 1 95.94 276 SER B C 1
ATOM 4263 O O . SER B 1 276 ? -11.695 9.078 -7.543 1 95.94 276 SER B O 1
ATOM 4265 N N . ILE B 1 277 ? -9.586 9.172 -6.734 1 94.88 277 ILE B N 1
ATOM 4266 C CA . ILE B 1 277 ? -9.656 10.602 -6.453 1 94.88 277 ILE B CA 1
ATOM 4267 C C . ILE B 1 277 ? -9.148 11.383 -7.66 1 94.88 277 ILE B C 1
ATOM 4269 O O . ILE B 1 277 ? -8.383 10.867 -8.477 1 94.88 277 ILE B O 1
ATOM 4273 N N . PRO B 1 278 ? -9.523 12.578 -7.824 1 91.31 278 PRO B N 1
ATOM 4274 C CA . PRO B 1 278 ? -9.273 13.336 -9.047 1 91.31 278 PRO B CA 1
ATOM 4275 C C . PRO B 1 278 ? -7.789 13.414 -9.406 1 91.31 278 PRO B C 1
ATOM 4277 O O . PRO B 1 278 ? -7.422 13.312 -10.578 1 91.31 278 PRO B O 1
ATOM 4280 N N . VAL B 1 279 ? -6.938 13.5 -8.5 1 91.19 279 VAL B N 1
ATOM 4281 C CA . VAL B 1 279 ? -5.52 13.727 -8.75 1 91.19 279 VAL B CA 1
ATOM 4282 C C . VAL B 1 279 ? -4.902 12.492 -9.398 1 91.19 279 VAL B C 1
ATOM 4284 O O . VAL B 1 279 ? -3.848 12.578 -10.031 1 91.19 279 VAL B O 1
ATOM 4287 N N . PHE B 1 280 ? -5.512 11.312 -9.289 1 91.38 280 PHE B N 1
ATOM 4288 C CA . PHE B 1 280 ? -4.992 10.07 -9.852 1 91.38 280 PHE B CA 1
ATOM 4289 C C . PHE B 1 280 ? -5.43 9.914 -11.305 1 91.38 280 PHE B C 1
ATOM 4291 O O . PHE B 1 280 ? -4.887 9.086 -12.039 1 91.38 280 PHE B O 1
ATOM 4298 N N . LYS B 1 281 ? -6.41 10.625 -11.719 1 85.81 281 LYS B N 1
ATOM 4299 C CA . LYS B 1 281 ? -6.949 10.43 -13.055 1 85.81 281 LYS B CA 1
ATOM 4300 C C . LYS B 1 281 ? -5.867 10.609 -14.117 1 85.81 281 LYS B C 1
ATOM 4302 O O . LYS B 1 281 ? -5.215 11.648 -14.18 1 85.81 281 LYS B O 1
ATOM 4307 N N . GLY B 1 282 ? -5.648 9.523 -14.867 1 85.81 282 GLY B N 1
ATOM 4308 C CA . GLY B 1 282 ? -4.711 9.539 -15.984 1 85.81 282 GLY B CA 1
ATOM 4309 C C . GLY B 1 282 ? -3.277 9.281 -15.562 1 85.81 282 GLY B C 1
ATOM 4310 O O . GLY B 1 282 ? -2.365 9.32 -16.391 1 85.81 282 GLY B O 1
ATOM 4311 N N . LYS B 1 283 ? -2.994 9.023 -14.344 1 90.31 283 LYS B N 1
ATOM 4312 C CA . LYS B 1 283 ? -1.615 8.914 -13.883 1 90.31 283 LYS B CA 1
ATOM 4313 C C . LYS B 1 283 ? -1.191 7.449 -13.766 1 90.31 283 LYS B C 1
ATOM 4315 O O . LYS B 1 283 ? -0.017 7.121 -13.953 1 90.31 283 LYS B O 1
ATOM 4320 N N . ILE B 1 284 ? -2.115 6.582 -13.453 1 90.62 284 ILE B N 1
ATOM 4321 C CA . ILE B 1 284 ? -1.756 5.184 -13.25 1 90.62 284 ILE B CA 1
ATOM 4322 C C . ILE B 1 284 ? -1.858 4.434 -14.578 1 90.62 284 ILE B C 1
ATOM 4324 O O . ILE B 1 284 ? -2.91 4.441 -15.227 1 90.62 284 ILE B O 1
ATOM 4328 N N . ASP B 1 285 ? -0.773 3.834 -15.008 1 95.81 285 ASP B N 1
ATOM 4329 C CA . ASP B 1 285 ? -0.752 3.008 -16.203 1 95.81 285 ASP B CA 1
ATOM 4330 C C . ASP B 1 285 ? -1.185 1.576 -15.898 1 95.81 285 ASP B C 1
ATOM 4332 O O . ASP B 1 285 ? -0.624 0.931 -15.008 1 95.81 285 ASP B O 1
ATOM 4336 N N . ILE B 1 286 ? -2.186 1.071 -16.547 1 97.25 286 ILE B N 1
ATOM 4337 C CA . ILE B 1 286 ? -2.639 -0.309 -16.406 1 97.25 286 ILE B CA 1
ATOM 4338 C C . ILE B 1 286 ? -2.33 -1.08 -17.688 1 97.25 286 ILE B C 1
ATOM 4340 O O . ILE B 1 286 ? -2.754 -0.683 -18.781 1 97.25 286 ILE B O 1
ATOM 4344 N N . GLN B 1 287 ? -1.589 -2.127 -17.562 1 96.19 287 GLN B N 1
ATOM 4345 C CA . GLN B 1 287 ? -1.23 -2.973 -18.703 1 96.19 287 GLN B CA 1
ATOM 4346 C C . GLN B 1 287 ? -1.524 -4.441 -18.406 1 96.19 287 GLN B C 1
ATOM 4348 O O . GLN B 1 287 ? -1.707 -4.824 -17.25 1 96.19 287 GLN B O 1
ATOM 4353 N N . VAL B 1 288 ? -1.699 -5.195 -19.391 1 95.56 288 VAL B N 1
ATOM 4354 C CA . VAL B 1 288 ? -1.85 -6.641 -19.281 1 95.56 288 VAL B CA 1
ATOM 4355 C C . VAL B 1 288 ? -0.566 -7.332 -19.734 1 95.56 288 VAL B C 1
ATOM 4357 O O . VAL B 1 288 ? 0.071 -6.898 -20.703 1 95.56 288 VAL B O 1
ATOM 4360 N N . SER B 1 289 ? -0.2 -8.273 -18.969 1 93.44 289 SER B N 1
ATOM 4361 C CA . SER B 1 289 ? 1.031 -9.008 -19.266 1 93.44 289 SER B CA 1
ATOM 4362 C C . SER B 1 289 ? 0.954 -9.711 -20.609 1 93.44 289 SER B C 1
ATOM 4364 O O . SER B 1 289 ? -0.093 -10.25 -20.969 1 93.44 289 SER B O 1
ATOM 4366 N N . SER B 1 290 ? 2.016 -9.578 -21.328 1 81.44 290 SER B N 1
ATOM 4367 C CA . SER B 1 290 ? 2.141 -10.312 -22.578 1 81.44 290 SER B CA 1
ATOM 4368 C C . SER B 1 290 ? 3.174 -11.43 -22.469 1 81.44 290 SER B C 1
ATOM 4370 O O . SER B 1 290 ? 3.51 -12.07 -23.469 1 81.44 290 SER B O 1
ATOM 4372 N N . SER B 1 291 ? 3.684 -11.43 -21.266 1 67.5 291 SER B N 1
ATOM 4373 C CA . SER B 1 291 ? 4.777 -12.375 -21.078 1 67.5 291 SER B CA 1
ATOM 4374 C C . SER B 1 291 ? 4.277 -13.82 -21.125 1 67.5 291 SER B C 1
ATOM 4376 O O . SER B 1 291 ? 3.105 -14.086 -20.844 1 67.5 291 SER B O 1
ATOM 4378 N N . SER B 1 292 ? 5.004 -14.562 -21.734 1 66.25 292 SER B N 1
ATOM 4379 C CA . SER B 1 292 ? 4.703 -15.984 -21.781 1 66.25 292 SER B CA 1
ATOM 4380 C C . SER B 1 292 ? 4.695 -16.594 -20.391 1 66.25 292 SER B C 1
ATOM 4382 O O . SER B 1 292 ? 4.832 -15.883 -19.391 1 66.25 292 SER B O 1
ATOM 4384 N N . ASP B 1 293 ? 4.277 -17.781 -20.094 1 79.44 293 ASP B N 1
ATOM 4385 C CA . ASP B 1 293 ? 4.172 -18.594 -18.891 1 79.44 293 ASP B CA 1
ATOM 4386 C C . ASP B 1 293 ? 5.539 -18.797 -18.234 1 79.44 293 ASP B C 1
ATOM 4388 O O . ASP B 1 293 ? 5.723 -19.719 -17.438 1 79.44 293 ASP B O 1
ATOM 4392 N N . GLN B 1 294 ? 6.574 -17.719 -18.469 1 92.12 294 GLN B N 1
ATOM 4393 C CA . GLN B 1 294 ? 7.91 -18 -17.953 1 92.12 294 GLN B CA 1
ATOM 4394 C C . GLN B 1 294 ? 8.336 -16.969 -16.922 1 92.12 294 GLN B C 1
ATOM 4396 O O . GLN B 1 294 ? 9.422 -17.062 -16.344 1 92.12 294 GLN B O 1
ATOM 4401 N N . ALA B 1 295 ? 7.535 -15.977 -16.703 1 94.69 295 ALA B N 1
ATOM 4402 C CA . ALA B 1 295 ? 7.883 -14.898 -15.766 1 94.69 295 ALA B CA 1
ATOM 4403 C C . ALA B 1 295 ? 8.25 -15.461 -14.398 1 94.69 295 ALA B C 1
ATOM 4405 O O . ALA B 1 295 ? 9.211 -15.008 -13.773 1 94.69 295 ALA B O 1
ATOM 4406 N N . GLY B 1 296 ? 7.5 -16.438 -13.953 1 95.56 296 GLY B N 1
ATOM 4407 C CA . GLY B 1 296 ? 7.777 -17.031 -12.664 1 95.56 296 GLY B CA 1
ATOM 4408 C C . GLY B 1 296 ? 9.164 -17.656 -12.586 1 95.56 296 GLY B C 1
ATOM 4409 O O . GLY B 1 296 ? 9.875 -17.469 -11.602 1 95.56 296 GLY B O 1
ATOM 4410 N N . ILE B 1 297 ? 9.57 -18.359 -13.656 1 96.75 297 ILE B N 1
ATOM 4411 C CA . ILE B 1 297 ? 10.875 -19.016 -13.719 1 96.75 297 ILE B CA 1
ATOM 4412 C C . ILE B 1 297 ? 11.984 -17.969 -13.766 1 96.75 297 ILE B C 1
ATOM 4414 O O . ILE B 1 297 ? 12.961 -18.062 -13.023 1 96.75 297 ILE B O 1
ATOM 4418 N N . ILE B 1 298 ? 11.805 -17 -14.562 1 96.69 298 ILE B N 1
ATOM 4419 C CA . ILE B 1 298 ? 12.805 -15.953 -14.734 1 96.69 298 ILE B CA 1
ATOM 4420 C C . ILE B 1 298 ? 12.945 -15.156 -13.438 1 96.69 298 ILE B C 1
ATOM 4422 O O . ILE B 1 298 ? 14.062 -14.906 -12.977 1 96.69 298 ILE B O 1
ATOM 4426 N N . GLY B 1 299 ? 11.805 -14.742 -12.852 1 97.19 299 GLY B N 1
ATOM 4427 C CA . GLY B 1 299 ? 11.844 -14.047 -11.578 1 97.19 299 GLY B CA 1
ATOM 4428 C C . GLY B 1 299 ? 12.539 -14.836 -10.484 1 97.19 299 GLY B C 1
ATOM 4429 O O . GLY B 1 299 ? 13.336 -14.289 -9.727 1 97.19 299 GLY B O 1
ATOM 4430 N N . ALA B 1 300 ? 12.242 -16.125 -10.438 1 97.75 300 ALA B N 1
ATOM 4431 C CA . ALA B 1 300 ? 12.867 -16.984 -9.445 1 97.75 300 ALA B CA 1
ATOM 4432 C C . ALA B 1 300 ? 14.375 -17.047 -9.625 1 97.75 300 ALA B C 1
ATOM 4434 O O . ALA B 1 300 ? 15.133 -16.859 -8.664 1 97.75 300 ALA B O 1
ATOM 4435 N N . ALA B 1 301 ? 14.82 -17.203 -10.82 1 97.5 301 ALA B N 1
ATOM 4436 C CA . ALA B 1 301 ? 16.25 -17.328 -11.125 1 97.5 301 ALA B CA 1
ATOM 4437 C C . ALA B 1 301 ? 17.016 -16.094 -10.688 1 97.5 301 ALA B C 1
ATOM 4439 O O . ALA B 1 301 ? 18.219 -16.156 -10.438 1 97.5 301 ALA B O 1
ATOM 4440 N N . HIS B 1 302 ? 16.359 -15.008 -10.523 1 96.75 302 HIS B N 1
ATOM 4441 C CA . HIS B 1 302 ? 17.047 -13.75 -10.266 1 96.75 302 HIS B CA 1
ATOM 4442 C C . HIS B 1 302 ? 16.891 -13.32 -8.812 1 96.75 302 HIS B C 1
ATOM 4444 O O . HIS B 1 302 ? 17.203 -12.18 -8.453 1 96.75 302 HIS B O 1
ATOM 4450 N N . LEU B 1 303 ? 16.344 -14.156 -7.996 1 96.25 303 LEU B N 1
ATOM 4451 C CA . LEU B 1 303 ? 16.219 -13.867 -6.57 1 96.25 303 LEU B CA 1
ATOM 4452 C C . LEU B 1 303 ? 17.594 -13.766 -5.914 1 96.25 303 LEU B C 1
ATOM 4454 O O . LEU B 1 303 ? 17.781 -13 -4.965 1 96.25 303 LEU B O 1
ATOM 4458 N N . VAL B 1 304 ? 18.469 -14.648 -6.391 1 89.38 304 VAL B N 1
ATOM 4459 C CA . VAL B 1 304 ? 19.797 -14.656 -5.801 1 89.38 304 VAL B CA 1
ATOM 4460 C C . VAL B 1 304 ? 20.688 -13.625 -6.504 1 89.38 304 VAL B C 1
ATOM 4462 O O . VAL B 1 304 ? 20.859 -13.688 -7.723 1 89.38 304 VAL B O 1
ATOM 4465 N N . HIS B 1 305 ? 20.781 -12.305 -5.977 1 70.69 305 HIS B N 1
ATOM 4466 C CA . HIS B 1 305 ? 21.625 -11.281 -6.578 1 70.69 305 HIS B CA 1
ATOM 4467 C C . HIS B 1 305 ? 23.109 -11.578 -6.352 1 70.69 305 HIS B C 1
ATOM 4469 O O . HIS B 1 305 ? 23.484 -12.047 -5.277 1 70.69 305 HIS B O 1
ATOM 4475 N N . GLY B 1 306 ? 23.719 -12.203 -7.332 1 48.25 306 GLY B N 1
ATOM 4476 C CA . GLY B 1 306 ? 25.172 -12.203 -7.242 1 48.25 306 GLY B CA 1
ATOM 4477 C C . GLY B 1 306 ? 25.781 -10.812 -7.305 1 48.25 306 GLY B C 1
ATOM 4478 O O . GLY B 1 306 ? 25.125 -9.867 -7.742 1 48.25 306 GLY B O 1
#

pLDDT: mean 95.09, std 5.83, range [48.25, 98.88]

Radius of gyration: 25.99 Å; Cα contacts (8 Å, |Δi|>4): 1462; chains: 2; bounding box: 60×74×60 Å

Nearest PDB structures (foldseek):
  3r8e-assembly1_A-2  TM=8.530E-01  e=9.727E-27  Cytophaga hutchinsonii ATCC 33406
  2aa4-assembly1_B  TM=8.846E-01  e=1.998E-26  Escherichia coli
  3vov-assembly1_B  TM=8.584E-01  e=1.998E-26  Thermus thermophilus HB8
  3vov-assembly1_D  TM=8.519E-01  e=8.228E-25  Thermus thermophilus HB8
  3vov-assembly1_C  TM=8.698E-01  e=4.973E-24  Thermus thermophilus HB8

Foldseek 3Di:
DFAWFWFWEDDQFWIKIFIDTQLDTPDIDIDTDHLLVLLVPDALVRSLVVVLVRVLVVVVVVCVVPVRHAAFFYADQAFAFPPLLFGQDHPSRPNRHRHDSQVVSCVVVVHHYHYAHLQQLLVLLLQSPDPDHFQKEWEWAAELFIFIWIQHNSHTDLDNGNPPGPLQQPALDQVAPADPVGHHRGLRCQQHQVNLQVQLCVVPVDGDGSVVLLVCVVVVNPSSLVSLQRSLLSLLSSVQVVCVVPVGQEYEYHYDNCVSVVSHVVSNVVNNVVSHDPVCVPRYHYYYGPDDPCSSGSSRRCPDPD/DFAWFWFWEDDQFWIKIFIDTQLDTPDIDIDGDHLLVLLVVDALVRSLVVVLVRVLVVVVVVCVVPVRHAAFFYADQAFAFPPLLFGQDHPSRPNRHRHDSQVVSCVVVVHHYHYAHLQQLLVLLLQSPDPDHFQKEWEWAAELFIFIWIQHNSHTDLDNGNPPGPLQQPALDQVAPADPVGHHRGLRCQQHQVNLQVQLCVVPVDGDGSVVLLVCVVVVNPSSLVSLQRSLLSLLSSVQVVCVVPVGQEYEYHYDNCVSVVSHVVSNVVNNVVSHDPVCPPRYHYYYGPDDPCSSGSSRRCPDPD

Solvent-accessible surface area (backbone atoms only — not comparable to full-atom values): 29814 Å² total; per-residue (Å²): 131,81,62,33,18,28,5,26,31,52,52,71,56,31,35,38,40,26,38,26,46,83,93,38,74,80,42,76,50,77,41,87,35,45,56,40,59,41,26,75,73,34,59,45,73,56,23,50,51,49,53,49,50,55,50,48,54,56,50,50,55,54,38,72,77,40,77,70,52,62,36,34,8,31,13,37,72,41,30,24,29,69,86,80,45,22,34,53,38,23,90,65,32,53,69,49,55,66,40,56,62,32,61,52,50,18,66,77,67,75,37,57,45,38,53,38,29,32,42,40,19,26,28,47,15,47,52,71,68,44,93,71,76,65,68,23,37,36,28,40,33,19,28,88,44,36,38,22,14,39,32,49,79,88,33,80,51,48,34,68,64,19,51,24,22,42,54,22,59,36,66,60,32,85,80,42,56,77,38,96,64,72,36,39,8,24,29,27,60,36,49,7,40,62,13,30,28,49,46,30,21,73,74,69,73,50,83,55,54,57,66,54,38,48,54,37,30,75,72,64,36,63,59,36,36,47,20,33,28,53,16,12,32,38,48,12,45,48,48,28,50,48,37,31,48,46,19,44,44,30,39,36,34,28,50,73,54,42,77,49,39,87,51,16,49,66,37,14,52,54,31,23,61,60,57,37,49,69,87,51,68,89,59,60,42,76,47,68,62,80,71,65,101,47,28,32,26,52,16,7,26,56,62,56,77,124,131,80,63,34,18,30,4,26,31,53,54,73,58,30,35,37,41,25,37,26,47,83,93,38,74,80,41,76,50,78,39,87,35,45,56,40,58,42,26,75,75,35,59,47,72,55,22,50,50,50,51,50,51,55,49,47,55,57,51,50,55,53,38,70,77,39,77,69,51,62,34,34,8,30,13,37,73,40,29,23,29,70,86,80,44,21,34,51,39,22,90,67,30,53,67,50,56,63,39,57,61,33,61,52,48,18,66,75,67,76,37,57,44,38,54,38,28,30,43,39,19,26,28,48,14,47,53,70,68,43,93,70,76,64,67,22,37,36,28,40,32,18,28,88,44,36,38,21,14,39,32,48,78,88,34,81,51,49,34,69,65,19,51,24,22,40,53,23,60,37,65,60,32,84,80,41,57,78,40,95,63,71,37,38,10,23,28,28,58,35,47,7,39,61,13,32,28,49,44,29,20,73,73,68,74,49,83,56,53,54,66,56,40,48,54,38,30,76,70,64,34,63,59,35,37,48,20,32,28,52,15,12,33,37,50,12,45,48,47,28,49,49,37,30,47,48,20,45,43,30,39,37,36,27,50,71,53,42,76,48,38,87,54,14,49,65,37,15,53,54,31,23,61,59,57,37,48,68,89,51,67,89,59,61,44,76,46,69,60,79,70,64,102,48,29,33,27,53,16,7,26,57,62,56,77,126